Protein AF-L1JWU3-F1 (afdb_monomer_lite)

Structure (mmCIF, N/CA/C/O backbone):
data_AF-L1JWU3-F1
#
_entry.id   AF-L1JWU3-F1
#
loop_
_atom_site.group_PDB
_atom_site.id
_atom_site.type_symbol
_atom_site.label_atom_id
_atom_site.label_alt_id
_atom_site.label_comp_id
_atom_site.label_asym_id
_atom_site.label_entity_id
_atom_site.label_seq_id
_atom_site.pdbx_PDB_ins_code
_atom_site.Cartn_x
_atom_site.Cartn_y
_atom_site.Cartn_z
_atom_site.occupancy
_atom_site.B_iso_or_equiv
_atom_site.auth_seq_id
_atom_site.auth_comp_id
_atom_site.auth_asym_id
_atom_site.auth_atom_id
_atom_site.pdbx_PDB_model_num
ATOM 1 N N . MET A 1 1 ? 1.893 -17.032 -92.993 1.00 47.88 1 MET A N 1
ATOM 2 C CA . MET A 1 1 ? 3.084 -16.491 -92.299 1.00 47.88 1 MET A CA 1
ATOM 3 C C . MET A 1 1 ? 2.626 -15.377 -91.378 1.00 47.88 1 MET A C 1
ATOM 5 O O . MET A 1 1 ? 1.737 -14.647 -91.790 1.00 47.88 1 MET A O 1
ATOM 9 N N . LEU A 1 2 ? 3.266 -15.266 -90.206 1.00 40.06 2 LEU A N 1
ATOM 10 C CA . LEU A 1 2 ? 3.012 -14.318 -89.104 1.00 40.06 2 LEU A CA 1
ATOM 11 C C . LEU A 1 2 ? 1.742 -14.628 -88.293 1.00 40.06 2 LEU A C 1
ATOM 13 O O . LEU A 1 2 ? 0.729 -15.010 -88.856 1.00 40.06 2 LEU A O 1
ATOM 17 N N . SER A 1 3 ? 1.676 -14.456 -86.978 1.00 45.91 3 SER A N 1
ATOM 18 C CA . SER A 1 3 ? 2.652 -14.204 -85.911 1.00 45.91 3 SER A CA 1
ATOM 19 C C . SER A 1 3 ? 1.787 -14.061 -84.658 1.00 45.91 3 SER A C 1
ATOM 21 O O . SER A 1 3 ? 1.011 -13.116 -84.603 1.00 45.91 3 SER A O 1
ATOM 23 N N . THR A 1 4 ? 1.870 -14.963 -83.680 1.00 49.12 4 THR A N 1
ATOM 24 C CA . THR A 1 4 ? 1.302 -14.737 -82.335 1.00 49.12 4 THR A CA 1
ATOM 25 C C . THR A 1 4 ? 1.939 -15.694 -81.330 1.00 49.12 4 THR A C 1
ATOM 27 O O . THR A 1 4 ? 1.438 -16.784 -81.072 1.00 49.12 4 THR A O 1
ATOM 30 N N . ARG A 1 5 ? 3.066 -15.294 -80.735 1.00 52.59 5 ARG A N 1
ATOM 31 C CA . ARG A 1 5 ? 3.571 -15.883 -79.482 1.00 52.59 5 ARG A CA 1
ATOM 32 C C . ARG A 1 5 ? 4.554 -14.919 -78.815 1.00 52.59 5 ARG A C 1
ATOM 34 O O . ARG A 1 5 ? 5.759 -15.037 -78.976 1.00 52.59 5 ARG A O 1
ATOM 41 N N . SER A 1 6 ? 4.034 -13.946 -78.068 1.00 53.34 6 SER A N 1
ATOM 42 C CA . SER A 1 6 ? 4.855 -13.102 -77.180 1.00 53.34 6 SER A CA 1
ATOM 43 C C . SER A 1 6 ? 4.074 -12.529 -75.986 1.00 53.34 6 SER A C 1
ATOM 45 O O . SER A 1 6 ? 4.335 -11.411 -75.559 1.00 53.34 6 SER A O 1
ATOM 47 N N . GLY A 1 7 ? 3.095 -13.269 -75.448 1.00 51.16 7 GLY A N 1
ATOM 48 C CA . GLY A 1 7 ? 2.287 -12.811 -74.303 1.00 51.16 7 GLY A CA 1
ATOM 49 C C . GLY A 1 7 ? 2.651 -13.424 -72.943 1.00 51.16 7 GLY A C 1
ATOM 50 O O . GLY A 1 7 ? 2.343 -12.839 -71.915 1.00 51.16 7 GLY A O 1
ATOM 51 N N . GLY A 1 8 ? 3.305 -14.592 -72.907 1.00 52.88 8 GLY A N 1
ATOM 52 C CA . GLY A 1 8 ? 3.456 -15.361 -71.659 1.00 52.88 8 GLY A CA 1
ATOM 53 C C . GLY A 1 8 ? 4.540 -14.847 -70.706 1.00 52.88 8 GLY A C 1
ATOM 54 O O . GLY A 1 8 ? 4.351 -14.860 -69.493 1.00 52.88 8 GLY A O 1
ATOM 55 N N . ALA A 1 9 ? 5.662 -14.356 -71.239 1.00 57.16 9 ALA A N 1
ATOM 56 C CA . ALA A 1 9 ? 6.810 -13.970 -70.416 1.00 57.16 9 ALA A CA 1
ATOM 57 C C . ALA A 1 9 ? 6.562 -12.683 -69.607 1.00 57.16 9 ALA A C 1
ATOM 59 O O . ALA A 1 9 ? 6.997 -12.582 -68.464 1.00 57.16 9 ALA A O 1
ATOM 60 N N . ALA A 1 10 ? 5.810 -11.729 -70.166 1.00 59.22 10 ALA A N 1
ATOM 61 C CA . ALA A 1 10 ? 5.498 -10.473 -69.484 1.00 59.22 10 ALA A CA 1
ATOM 62 C C . ALA A 1 10 ? 4.536 -10.676 -68.300 1.00 59.22 10 ALA A C 1
ATOM 64 O O . ALA A 1 10 ? 4.698 -10.046 -67.259 1.00 59.22 10 ALA A O 1
ATOM 65 N N . VAL A 1 11 ? 3.577 -11.599 -68.427 1.00 67.19 11 VAL A N 1
ATOM 66 C CA . VAL A 1 11 ? 2.602 -11.890 -67.364 1.00 67.19 11 VAL A CA 1
ATOM 67 C C . VAL A 1 11 ? 3.259 -12.651 -66.208 1.00 67.19 11 VAL A C 1
ATOM 69 O O . VAL A 1 11 ? 3.002 -12.337 -65.049 1.00 67.19 11 VAL A O 1
ATOM 72 N N . ALA A 1 12 ? 4.168 -13.586 -66.503 1.00 69.44 12 ALA A N 1
ATOM 73 C CA . ALA A 1 12 ? 4.919 -14.303 -65.471 1.00 69.44 12 ALA A CA 1
ATOM 74 C C . ALA A 1 12 ? 5.887 -13.382 -64.702 1.00 69.44 12 ALA A C 1
ATOM 76 O O . ALA A 1 12 ? 5.975 -13.471 -63.479 1.00 69.44 12 ALA A O 1
ATOM 77 N N . ALA A 1 13 ? 6.562 -12.454 -65.391 1.00 69.00 13 ALA A N 1
ATOM 78 C CA . ALA A 1 13 ? 7.454 -11.486 -64.750 1.00 69.00 13 ALA A CA 1
ATOM 79 C C . ALA A 1 13 ? 6.693 -10.469 -63.879 1.00 69.00 13 ALA A C 1
ATOM 81 O O . ALA A 1 13 ? 7.150 -10.138 -62.787 1.00 69.00 13 ALA A O 1
ATOM 82 N N . ALA A 1 14 ? 5.513 -10.018 -64.319 1.00 67.19 14 ALA A N 1
ATOM 83 C CA . ALA A 1 14 ? 4.664 -9.121 -63.536 1.00 67.19 14 ALA A CA 1
ATOM 84 C C . ALA A 1 14 ? 4.085 -9.809 -62.287 1.00 67.19 14 ALA A C 1
ATOM 86 O O . ALA A 1 14 ? 4.062 -9.206 -61.218 1.00 67.19 14 ALA A O 1
ATOM 87 N N . ALA A 1 15 ? 3.682 -11.082 -62.391 1.00 69.25 15 ALA A N 1
ATOM 88 C CA . ALA A 1 15 ? 3.215 -11.860 -61.245 1.00 69.25 15 ALA A CA 1
ATOM 89 C C . ALA A 1 15 ? 4.339 -12.123 -60.228 1.00 69.25 15 ALA A C 1
ATOM 91 O O . ALA A 1 15 ? 4.119 -11.980 -59.029 1.00 69.25 15 ALA A O 1
ATOM 92 N N . ALA A 1 16 ? 5.555 -12.429 -60.694 1.00 69.75 16 ALA A N 1
ATOM 93 C CA . ALA A 1 16 ? 6.713 -12.618 -59.822 1.00 69.75 16 ALA A CA 1
ATOM 94 C C . ALA A 1 16 ? 7.136 -11.314 -59.124 1.00 69.75 16 ALA A C 1
ATOM 96 O O . ALA A 1 16 ? 7.414 -11.339 -57.931 1.00 69.75 16 ALA A O 1
ATOM 97 N N . MET A 1 17 ? 7.123 -10.167 -59.819 1.00 68.75 17 MET A N 1
ATOM 98 C CA . MET A 1 17 ? 7.391 -8.865 -59.190 1.00 68.75 17 MET A CA 1
ATOM 99 C C . MET A 1 17 ? 6.289 -8.439 -58.216 1.00 68.75 17 MET A C 1
ATOM 101 O O . MET A 1 17 ? 6.608 -7.863 -57.185 1.00 68.75 17 MET A O 1
ATOM 105 N N . ALA A 1 18 ? 5.018 -8.737 -58.495 1.00 59.66 18 ALA A N 1
ATOM 106 C CA . ALA A 1 18 ? 3.927 -8.470 -57.558 1.00 59.66 18 ALA A CA 1
ATOM 107 C C . ALA A 1 18 ? 4.032 -9.342 -56.296 1.00 59.66 18 ALA A C 1
ATOM 109 O O . ALA A 1 18 ? 3.796 -8.844 -55.199 1.00 59.66 18 ALA A O 1
ATOM 110 N N . LEU A 1 19 ? 4.455 -10.606 -56.430 1.00 53.94 19 LEU A N 1
ATOM 111 C CA . LEU A 1 19 ? 4.723 -11.485 -55.289 1.00 53.94 19 LEU A CA 1
ATOM 112 C C . LEU A 1 19 ? 5.947 -11.008 -54.488 1.00 53.94 19 LEU A C 1
ATOM 114 O O . LEU A 1 19 ? 5.905 -10.987 -53.264 1.00 53.94 19 LEU A O 1
ATOM 118 N N . LEU A 1 20 ? 7.011 -10.566 -55.171 1.00 52.09 20 LEU A N 1
ATOM 119 C CA . LEU A 1 20 ? 8.213 -10.026 -54.527 1.00 52.09 20 LEU A CA 1
ATOM 120 C C . LEU A 1 20 ? 7.932 -8.685 -53.831 1.00 52.09 20 LEU A C 1
ATOM 122 O O . LEU A 1 20 ? 8.432 -8.450 -52.739 1.00 52.09 20 LEU A O 1
ATOM 126 N N . MET A 1 21 ? 7.099 -7.820 -54.421 1.00 50.84 21 MET A N 1
ATOM 127 C CA . MET A 1 21 ? 6.664 -6.574 -53.785 1.00 50.84 21 MET A CA 1
ATOM 128 C C . MET A 1 21 ? 5.671 -6.819 -52.647 1.00 50.84 21 MET A C 1
ATOM 130 O O . MET A 1 21 ? 5.727 -6.088 -51.671 1.00 50.84 21 MET A O 1
ATOM 134 N N . MET A 1 22 ? 4.808 -7.840 -52.703 1.00 47.69 22 MET A N 1
ATOM 135 C CA . MET A 1 22 ? 3.982 -8.216 -51.546 1.00 47.69 22 MET A CA 1
ATOM 136 C C . MET A 1 22 ? 4.837 -8.749 -50.390 1.00 47.69 22 MET A C 1
ATOM 138 O O . MET A 1 22 ? 4.615 -8.341 -49.256 1.00 47.69 22 MET A O 1
ATOM 142 N N . LEU A 1 23 ? 5.871 -9.547 -50.675 1.00 44.75 23 LEU A N 1
ATOM 143 C CA . LEU A 1 23 ? 6.818 -10.013 -49.656 1.00 44.75 23 LEU A CA 1
ATOM 144 C C . LEU A 1 23 ? 7.683 -8.873 -49.086 1.00 44.75 23 LEU A C 1
ATOM 146 O O . LEU A 1 23 ? 7.969 -8.871 -47.896 1.00 44.75 23 LEU A O 1
ATOM 150 N N . MET A 1 24 ? 8.038 -7.862 -49.891 1.00 42.97 24 MET A N 1
ATOM 151 C CA . MET A 1 24 ? 8.793 -6.692 -49.408 1.00 42.97 24 MET A CA 1
ATOM 152 C C . MET A 1 24 ? 7.926 -5.588 -48.779 1.00 42.97 24 MET A C 1
ATOM 154 O O . MET A 1 24 ? 8.443 -4.749 -48.046 1.00 42.97 24 MET A O 1
ATOM 158 N N . VAL A 1 25 ? 6.611 -5.580 -49.019 1.00 38.94 25 VAL A N 1
ATOM 159 C CA . VAL A 1 25 ? 5.658 -4.683 -48.338 1.00 38.94 25 VAL A CA 1
ATOM 160 C C . VAL A 1 25 ? 5.188 -5.279 -47.002 1.00 38.94 25 VAL A C 1
ATOM 162 O O . VAL A 1 25 ? 4.840 -4.523 -46.099 1.00 38.94 25 VAL A O 1
ATOM 165 N N . GLU A 1 26 ? 5.276 -6.598 -46.803 1.00 37.75 26 GLU A N 1
ATOM 166 C CA . GLU A 1 26 ? 5.046 -7.225 -45.489 1.00 37.75 26 GLU A CA 1
ATOM 167 C C . GLU A 1 26 ? 6.233 -7.091 -44.510 1.00 37.75 26 GLU A C 1
ATOM 169 O O . GLU A 1 26 ? 6.031 -7.191 -43.300 1.00 37.75 26 GLU A O 1
ATOM 174 N N . GLU A 1 27 ? 7.439 -6.744 -44.978 1.00 38.16 27 GLU A N 1
ATOM 175 C CA . GLU A 1 27 ? 8.585 -6.407 -44.109 1.00 38.16 27 GLU A CA 1
ATOM 176 C C . GLU A 1 27 ? 8.577 -4.952 -43.592 1.00 38.16 27 GLU A C 1
ATOM 178 O O . GLU A 1 27 ? 9.362 -4.595 -42.708 1.00 38.16 27 GLU A O 1
ATOM 183 N N . ALA A 1 28 ? 7.694 -4.083 -44.101 1.00 39.44 28 ALA A N 1
ATOM 184 C CA . ALA A 1 28 ? 7.783 -2.645 -43.836 1.00 39.44 28 ALA A CA 1
ATOM 185 C C . ALA A 1 28 ? 6.910 -2.116 -42.678 1.00 39.44 28 ALA A C 1
ATOM 187 O O . ALA A 1 28 ? 7.224 -1.043 -42.160 1.00 39.44 28 ALA A O 1
ATOM 188 N N . ASP A 1 29 ? 5.888 -2.844 -42.209 1.00 36.59 29 ASP A N 1
ATOM 189 C CA . ASP A 1 29 ? 4.912 -2.310 -41.232 1.00 36.59 29 ASP A CA 1
ATOM 190 C C . ASP A 1 29 ? 4.714 -3.137 -39.944 1.00 36.59 29 ASP A C 1
ATOM 192 O O . ASP A 1 29 ? 3.821 -2.857 -39.141 1.00 36.59 29 ASP A O 1
ATOM 196 N N . SER A 1 30 ? 5.610 -4.081 -39.653 1.00 36.12 30 SER A N 1
ATOM 197 C CA . SER A 1 30 ? 5.677 -4.765 -38.349 1.00 36.12 30 SER A CA 1
ATOM 198 C C . SER A 1 30 ? 6.566 -3.984 -37.379 1.00 36.12 30 SER A C 1
ATOM 200 O O . SER A 1 30 ? 7.674 -4.390 -37.044 1.00 36.12 30 SER A O 1
ATOM 202 N N . LYS A 1 31 ? 6.135 -2.783 -36.984 1.00 45.25 31 LYS A N 1
ATOM 203 C CA . LYS A 1 31 ? 6.826 -1.983 -35.962 1.00 45.25 31 LYS A CA 1
ATOM 204 C C . LYS A 1 31 ? 5.803 -1.268 -35.105 1.00 45.25 31 LYS A C 1
ATOM 206 O O . LYS A 1 31 ? 5.300 -0.242 -35.565 1.00 45.25 31 LYS A O 1
ATOM 211 N N . LYS A 1 32 ? 5.593 -1.727 -33.867 1.00 55.78 32 LYS A N 1
ATOM 212 C CA . LYS A 1 32 ? 5.368 -0.906 -32.657 1.00 55.78 32 LYS A CA 1
ATOM 213 C C . LYS A 1 32 ? 4.675 -1.737 -31.569 1.00 55.78 32 LYS A C 1
ATOM 215 O O . LYS A 1 32 ? 3.467 -1.617 -31.398 1.00 55.78 32 LYS A O 1
ATOM 220 N N . VAL A 1 33 ? 5.473 -2.415 -30.754 1.00 48.72 33 VAL A N 1
ATOM 221 C CA . VAL A 1 33 ? 5.249 -2.450 -29.305 1.00 48.72 33 VAL A CA 1
ATOM 222 C C . VAL A 1 33 ? 6.443 -1.771 -28.600 1.00 48.72 33 VAL A C 1
ATOM 224 O O . VAL A 1 33 ? 6.280 -0.801 -27.864 1.00 48.72 33 VAL A O 1
ATOM 227 N N . PHE A 1 34 ? 7.678 -2.050 -29.027 1.00 52.47 34 PHE A N 1
ATOM 228 C CA . PHE A 1 34 ? 8.922 -1.529 -28.437 1.00 52.47 34 PHE A CA 1
ATOM 229 C C . PHE A 1 34 ? 9.519 -0.289 -29.130 1.00 52.47 34 PHE A C 1
ATOM 231 O O . PHE A 1 34 ? 10.713 -0.006 -29.019 1.00 52.47 34 PHE A O 1
ATOM 238 N N . LYS A 1 35 ? 8.717 0.544 -29.817 1.00 52.59 35 LYS A N 1
ATOM 239 C CA . LYS A 1 35 ? 9.224 1.873 -30.251 1.00 52.59 35 LYS A CA 1
ATOM 240 C C . LYS A 1 35 ? 9.479 2.830 -29.084 1.00 52.59 35 LYS A C 1
ATOM 242 O O . LYS A 1 35 ? 10.132 3.858 -29.288 1.00 52.59 35 LYS A O 1
ATOM 247 N N . LYS A 1 36 ? 9.000 2.521 -27.875 1.00 53.34 36 LYS A N 1
ATOM 248 C CA . LYS A 1 36 ? 9.528 3.163 -26.673 1.00 53.34 36 LYS A CA 1
ATOM 249 C C . LYS A 1 36 ? 10.969 2.697 -26.520 1.00 53.34 36 LYS A C 1
ATOM 251 O O . LYS A 1 36 ? 11.224 1.513 -26.346 1.00 53.34 36 LYS A O 1
ATOM 256 N N . LYS A 1 37 ? 11.915 3.639 -26.595 1.00 58.28 37 LYS A N 1
ATOM 257 C CA . LYS A 1 37 ? 13.277 3.393 -26.117 1.00 58.28 37 LYS A CA 1
ATOM 258 C C . LYS A 1 37 ? 13.139 2.760 -24.737 1.00 58.28 37 LYS A C 1
ATOM 260 O O . LYS A 1 37 ? 12.544 3.392 -23.863 1.00 58.28 37 LYS A O 1
ATOM 265 N N . ILE A 1 38 ? 13.626 1.533 -24.561 1.00 65.94 38 ILE A N 1
ATOM 266 C CA . ILE A 1 38 ? 13.662 0.948 -23.226 1.00 65.94 38 ILE A CA 1
ATOM 267 C C . ILE A 1 38 ? 14.643 1.803 -22.444 1.00 65.94 38 ILE A C 1
ATOM 269 O O . ILE A 1 38 ? 15.835 1.858 -22.759 1.00 65.94 38 ILE A O 1
ATOM 273 N N . LEU A 1 39 ? 14.084 2.564 -21.510 1.00 65.12 39 LEU A N 1
ATOM 274 C CA . LEU A 1 39 ? 14.811 3.501 -20.683 1.00 65.12 39 LEU A CA 1
ATOM 275 C C . LEU A 1 39 ? 14.961 2.841 -19.321 1.00 65.12 39 LEU A C 1
ATOM 277 O O . LEU A 1 39 ? 14.017 2.792 -18.538 1.00 65.12 39 LEU A O 1
ATOM 281 N N . MET A 1 40 ? 16.144 2.300 -19.059 1.00 69.38 40 MET A N 1
ATOM 282 C CA . MET A 1 40 ? 16.488 1.765 -17.747 1.00 69.38 40 MET A CA 1
ATOM 283 C C . MET A 1 40 ? 17.540 2.690 -17.147 1.00 69.38 40 MET A C 1
ATOM 285 O O . MET A 1 40 ? 18.581 2.921 -17.760 1.00 69.38 40 MET A O 1
ATOM 289 N N . GLN A 1 41 ? 17.238 3.287 -15.990 1.00 70.06 41 GLN A N 1
ATOM 290 C CA . GLN A 1 41 ? 18.146 4.205 -15.282 1.00 70.06 41 GLN A CA 1
ATOM 291 C C . GLN A 1 41 ? 18.706 5.336 -16.177 1.00 70.06 41 GLN A C 1
ATOM 293 O O . GLN A 1 41 ? 19.891 5.659 -16.138 1.00 70.06 41 GLN A O 1
ATOM 298 N N . GLY A 1 42 ? 17.873 5.905 -17.057 1.00 73.81 42 GLY A N 1
ATOM 299 C CA . GLY A 1 42 ? 18.281 6.987 -17.966 1.00 73.81 42 GLY A CA 1
ATOM 300 C C . GLY A 1 42 ? 19.131 6.557 -19.171 1.00 73.81 42 GLY A C 1
ATOM 301 O O . GLY A 1 42 ? 19.425 7.388 -20.033 1.00 73.81 42 GLY A O 1
ATOM 302 N N . LYS A 1 43 ? 19.500 5.274 -19.287 1.00 79.25 43 LYS A N 1
ATOM 303 C CA . LYS A 1 43 ? 20.221 4.733 -20.446 1.00 79.25 43 LYS A CA 1
ATOM 304 C C . LYS A 1 43 ? 19.247 4.279 -21.530 1.00 79.25 43 LYS A C 1
ATOM 306 O O . LYS A 1 43 ? 18.220 3.669 -21.248 1.00 79.25 43 LYS A O 1
ATOM 311 N N . ASN A 1 44 ? 19.602 4.560 -22.784 1.00 83.75 44 ASN A N 1
ATOM 312 C CA . ASN A 1 44 ? 18.866 4.098 -23.959 1.00 83.75 44 ASN A CA 1
ATOM 313 C C . ASN A 1 44 ? 19.518 2.831 -24.514 1.00 83.75 44 ASN A C 1
ATOM 315 O O . ASN A 1 44 ? 20.653 2.886 -24.993 1.00 83.75 44 ASN A O 1
ATOM 319 N N . TYR A 1 45 ? 18.784 1.723 -24.501 1.00 84.31 45 TYR A N 1
ATOM 320 C CA . TYR A 1 45 ? 19.248 0.447 -25.043 1.00 84.31 45 TYR A CA 1
ATOM 321 C C . TYR A 1 45 ? 18.875 0.332 -26.525 1.00 84.31 45 TYR A C 1
ATOM 323 O O . TYR A 1 45 ? 17.747 0.631 -26.919 1.00 84.31 45 TYR A O 1
ATOM 331 N N . LYS A 1 46 ? 19.834 -0.081 -27.363 1.00 86.88 46 LYS A N 1
ATOM 332 C CA . LYS A 1 46 ? 19.562 -0.500 -28.745 1.00 86.88 46 LYS A CA 1
ATOM 333 C C . LYS A 1 46 ? 19.227 -1.982 -28.719 1.00 86.88 46 LYS A C 1
ATOM 335 O O . LYS A 1 46 ? 20.075 -2.774 -28.327 1.00 86.88 46 LYS A O 1
ATOM 340 N N . ILE A 1 47 ? 18.010 -2.328 -29.107 1.00 85.38 47 ILE A N 1
ATOM 341 C CA . ILE A 1 47 ? 17.470 -3.683 -28.994 1.00 85.38 47 ILE A CA 1
ATOM 342 C C . ILE A 1 47 ? 17.222 -4.237 -30.393 1.00 85.38 47 ILE A C 1
ATOM 344 O O . ILE A 1 47 ? 16.819 -3.490 -31.290 1.00 85.38 47 ILE A O 1
ATOM 348 N N . HIS A 1 48 ? 17.505 -5.525 -30.581 1.00 87.94 48 HIS A N 1
ATOM 349 C CA . HIS A 1 48 ? 17.307 -6.211 -31.853 1.00 87.94 48 HIS A CA 1
ATOM 350 C C . HIS A 1 48 ? 15.817 -6.183 -32.253 1.00 87.94 48 HIS A C 1
ATOM 352 O O . HIS A 1 48 ? 14.971 -6.381 -31.378 1.00 87.94 48 HIS A O 1
ATOM 358 N N . PRO A 1 49 ? 15.456 -5.957 -33.532 1.00 82.31 49 PRO A N 1
ATOM 359 C CA . PRO A 1 49 ? 14.053 -5.872 -33.962 1.00 82.31 49 PRO A CA 1
ATOM 360 C C . PRO A 1 49 ? 13.234 -7.130 -33.641 1.00 82.31 49 PRO A C 1
ATOM 362 O O . PRO A 1 49 ? 12.060 -7.017 -33.307 1.00 82.31 49 PRO A O 1
ATOM 365 N N . ASP A 1 50 ? 13.868 -8.302 -33.661 1.00 86.81 50 ASP A N 1
ATOM 366 C CA . ASP A 1 50 ? 13.199 -9.587 -33.402 1.00 86.81 50 ASP A CA 1
ATOM 367 C C . ASP A 1 50 ? 12.878 -9.829 -31.920 1.00 86.81 50 ASP A C 1
ATOM 369 O O . ASP A 1 50 ? 12.190 -10.789 -31.586 1.00 86.81 50 ASP A O 1
ATOM 373 N N . THR A 1 51 ? 13.316 -8.936 -31.025 1.00 87.19 51 THR A N 1
ATOM 374 C CA . THR A 1 51 ? 13.152 -9.094 -29.572 1.00 87.19 51 THR A CA 1
ATOM 375 C C . THR A 1 51 ? 11.694 -9.265 -29.155 1.00 87.19 51 THR A C 1
ATOM 377 O O . THR A 1 51 ? 11.420 -10.000 -28.217 1.00 87.19 51 THR A O 1
ATOM 380 N N . GLU A 1 52 ? 10.750 -8.625 -29.848 1.00 85.56 52 GLU A N 1
ATOM 381 C CA . GLU A 1 52 ? 9.313 -8.808 -29.599 1.00 85.56 52 GLU A CA 1
ATOM 382 C C . GLU A 1 52 ? 8.875 -10.260 -29.809 1.00 85.56 52 GLU A C 1
ATOM 384 O O . GLU A 1 52 ? 8.185 -10.841 -28.970 1.00 85.56 52 GLU A O 1
ATOM 389 N N . SER A 1 53 ? 9.307 -10.849 -30.924 1.00 89.62 53 SER A N 1
ATOM 390 C CA . SER A 1 53 ? 9.007 -12.237 -31.258 1.00 89.62 53 SER A CA 1
ATOM 391 C C . SER A 1 53 ? 9.748 -13.192 -30.329 1.00 89.62 53 SER A C 1
ATOM 393 O O . SER A 1 53 ? 9.152 -14.149 -29.842 1.00 89.62 53 SER A O 1
ATOM 395 N N . ASP A 1 54 ? 11.024 -12.926 -30.053 1.00 93.12 54 ASP A N 1
ATOM 396 C CA . ASP A 1 54 ? 11.845 -13.754 -29.171 1.00 93.12 54 ASP A CA 1
ATOM 397 C C . ASP A 1 54 ? 11.308 -13.743 -27.734 1.00 93.12 54 ASP A C 1
ATOM 399 O O . ASP A 1 54 ? 11.220 -14.797 -27.103 1.00 93.12 54 ASP A O 1
ATOM 403 N N . MET A 1 55 ? 10.885 -12.577 -27.234 1.00 94.31 55 MET A N 1
ATOM 404 C CA . MET A 1 55 ? 10.282 -12.442 -25.909 1.00 94.31 55 MET A CA 1
ATOM 405 C C . MET A 1 55 ? 8.927 -13.142 -25.844 1.00 94.31 55 MET A C 1
ATOM 407 O O . MET A 1 55 ? 8.689 -13.899 -24.910 1.00 94.31 55 MET A O 1
ATOM 411 N N . CYS A 1 56 ? 8.068 -12.967 -26.853 1.00 94.75 56 CYS A N 1
ATOM 412 C CA . CYS A 1 56 ? 6.798 -13.687 -26.915 1.00 94.75 56 CYS A CA 1
ATOM 413 C C . CYS A 1 56 ? 7.010 -15.210 -26.892 1.00 94.75 56 CYS A C 1
ATOM 415 O O . CYS A 1 56 ? 6.384 -15.916 -26.103 1.00 94.75 56 CYS A O 1
ATOM 417 N N . ASN A 1 57 ? 7.955 -15.719 -27.689 1.00 95.50 57 ASN A N 1
ATOM 418 C CA . ASN A 1 57 ? 8.313 -17.137 -27.697 1.00 95.50 57 ASN A CA 1
ATOM 419 C C . ASN A 1 57 ? 8.826 -17.610 -26.325 1.00 95.50 57 ASN A C 1
ATOM 421 O O . ASN A 1 57 ? 8.461 -18.697 -25.875 1.00 95.50 57 ASN A O 1
ATOM 425 N N . ALA A 1 58 ? 9.661 -16.806 -25.660 1.00 95.88 58 ALA A N 1
ATOM 426 C CA . ALA A 1 58 ? 10.185 -17.113 -24.332 1.00 95.88 58 ALA A CA 1
ATOM 427 C C . ALA A 1 58 ? 9.068 -17.163 -23.280 1.00 95.88 58 ALA A C 1
ATOM 429 O O . ALA A 1 58 ? 8.957 -18.153 -22.561 1.00 95.88 58 ALA A O 1
ATOM 430 N N . VAL A 1 59 ? 8.201 -16.148 -23.239 1.00 95.06 59 VAL A N 1
ATOM 431 C CA . VAL A 1 59 ? 7.071 -16.080 -22.303 1.00 95.06 59 VAL A CA 1
ATOM 432 C C . VAL A 1 59 ? 6.117 -17.252 -22.516 1.00 95.06 59 VAL A C 1
ATOM 434 O O . VAL A 1 59 ? 5.781 -17.929 -21.550 1.00 95.06 59 VAL A O 1
ATOM 437 N N . ILE A 1 60 ? 5.746 -17.571 -23.762 1.00 96.06 60 ILE A N 1
ATOM 438 C CA . ILE A 1 60 ? 4.893 -18.732 -24.056 1.00 96.06 60 ILE A CA 1
ATOM 439 C C . ILE A 1 60 ? 5.570 -20.041 -23.623 1.00 96.06 60 ILE A C 1
ATOM 441 O O . ILE A 1 60 ? 4.944 -20.886 -22.988 1.00 96.06 60 ILE A O 1
ATOM 445 N N . SER A 1 61 ? 6.857 -20.220 -23.921 1.00 96.00 61 SER A N 1
ATOM 446 C CA . SER A 1 61 ? 7.597 -21.425 -23.530 1.00 96.00 61 SER A CA 1
ATOM 447 C C . SER A 1 61 ? 7.621 -21.630 -22.012 1.00 96.00 61 SER A C 1
ATOM 449 O O . SER A 1 61 ? 7.349 -22.731 -21.521 1.00 96.00 61 SER A O 1
ATOM 451 N N . GLU A 1 62 ? 7.927 -20.575 -21.258 1.00 94.94 62 GLU A N 1
ATOM 452 C CA . GLU A 1 62 ? 8.029 -20.647 -19.800 1.00 94.94 62 GLU A CA 1
ATOM 453 C C . GLU A 1 62 ? 6.660 -20.750 -19.135 1.00 94.94 62 GLU A C 1
ATOM 455 O O . GLU A 1 62 ? 6.466 -21.591 -18.260 1.00 94.94 62 GLU A O 1
ATOM 460 N N . MET A 1 63 ? 5.670 -20.006 -19.623 1.00 94.12 63 MET A N 1
ATOM 461 C CA . MET A 1 63 ? 4.300 -20.102 -19.134 1.00 94.12 63 MET A CA 1
ATOM 462 C C . MET A 1 63 ? 3.709 -21.488 -19.366 1.00 94.12 63 MET A C 1
ATOM 464 O O . MET A 1 63 ? 3.137 -22.060 -18.447 1.00 94.12 63 MET A O 1
ATOM 468 N N . HIS A 1 64 ? 3.916 -22.096 -20.535 1.00 95.81 64 HIS A N 1
ATOM 469 C CA . HIS A 1 64 ? 3.461 -23.466 -20.765 1.00 95.81 64 HIS A CA 1
ATOM 470 C C . HIS A 1 64 ? 4.141 -24.444 -19.797 1.00 95.81 64 HIS A C 1
ATOM 472 O O . HIS A 1 64 ? 3.492 -25.339 -19.257 1.00 95.81 64 HIS A O 1
ATOM 478 N N . THR A 1 65 ? 5.450 -24.289 -19.574 1.00 93.31 65 THR A N 1
ATOM 479 C CA . THR A 1 65 ? 6.209 -25.154 -18.660 1.00 93.31 65 THR A CA 1
ATOM 480 C C . THR A 1 65 ? 5.656 -25.076 -17.238 1.00 93.31 65 THR A C 1
ATOM 482 O O . THR A 1 65 ? 5.363 -26.113 -16.645 1.00 93.31 65 THR A O 1
ATOM 485 N N . GLU A 1 66 ? 5.470 -23.866 -16.711 1.00 90.50 66 GLU A N 1
ATOM 486 C CA . GLU A 1 66 ? 4.971 -23.647 -15.351 1.00 90.50 66 GLU A CA 1
ATOM 487 C C . GLU A 1 66 ? 3.522 -24.122 -15.188 1.00 90.50 66 GLU A C 1
ATOM 489 O O . GLU A 1 66 ? 3.214 -24.844 -14.239 1.00 90.50 66 GLU A O 1
ATOM 494 N N . LEU A 1 67 ? 2.647 -23.829 -16.155 1.00 92.69 67 LEU A N 1
ATOM 495 C CA . LEU A 1 67 ? 1.247 -24.256 -16.115 1.00 92.69 67 LEU A CA 1
ATOM 496 C C . LEU A 1 67 ? 1.093 -25.780 -16.103 1.00 92.69 67 LEU A C 1
ATOM 498 O O . LEU A 1 67 ? 0.303 -26.305 -15.317 1.00 92.69 67 LEU A O 1
ATOM 502 N N . VAL A 1 68 ? 1.857 -26.497 -16.936 1.00 93.00 68 VAL A N 1
ATOM 503 C CA . VAL A 1 68 ? 1.833 -27.970 -16.969 1.00 93.00 68 VAL A CA 1
ATOM 504 C C . VAL A 1 68 ? 2.430 -28.555 -15.693 1.00 93.00 68 VAL A C 1
ATOM 506 O O . VAL A 1 68 ? 1.864 -29.478 -15.108 1.00 93.00 68 VAL A O 1
ATOM 509 N N . LYS A 1 69 ? 3.562 -28.011 -15.235 1.00 91.38 69 LYS A N 1
ATOM 510 C CA . LYS A 1 69 ? 4.260 -28.476 -14.032 1.00 91.38 69 LYS A CA 1
ATOM 511 C C . LYS A 1 69 ? 3.400 -28.329 -12.775 1.00 91.38 69 LYS A C 1
ATOM 513 O O . LYS A 1 69 ? 3.398 -29.229 -11.937 1.00 91.38 69 LYS A O 1
ATOM 518 N N . HIS A 1 70 ? 2.660 -27.227 -12.663 1.00 90.12 70 HIS A N 1
ATOM 519 C CA . HIS A 1 70 ? 1.858 -26.893 -11.486 1.00 90.12 70 HIS A CA 1
ATOM 520 C C . HIS A 1 70 ? 0.361 -27.193 -11.635 1.00 90.12 70 HIS A C 1
ATOM 522 O O . HIS A 1 70 ? -0.385 -26.977 -10.687 1.00 90.12 70 HIS A O 1
ATOM 528 N N . LYS A 1 71 ? -0.086 -27.725 -12.783 1.00 91.31 71 LYS A N 1
ATOM 529 C CA . LYS A 1 71 ? -1.500 -28.040 -13.078 1.00 91.31 71 LYS A CA 1
ATOM 530 C C . LYS A 1 71 ? -2.459 -26.862 -12.854 1.00 91.31 71 LYS A C 1
ATOM 532 O O . LYS A 1 71 ? -3.618 -27.047 -12.501 1.00 91.31 71 LYS A O 1
ATOM 537 N N . MET A 1 72 ? -1.994 -25.642 -13.109 1.00 88.38 72 MET A N 1
ATOM 538 C CA . MET A 1 72 ? -2.733 -24.409 -12.790 1.00 88.38 72 MET A CA 1
ATOM 539 C C . MET A 1 72 ? -4.063 -24.268 -13.545 1.00 88.38 72 MET A C 1
ATOM 541 O O . MET A 1 72 ? -4.938 -23.520 -13.125 1.00 88.38 72 MET A O 1
ATOM 545 N N . LYS A 1 73 ? -4.256 -25.011 -14.641 1.00 88.62 73 LYS A N 1
ATOM 546 C CA . LYS A 1 73 ? -5.527 -25.029 -15.373 1.00 88.62 73 LYS A CA 1
ATOM 547 C C . LYS A 1 73 ? -6.697 -25.551 -14.532 1.00 88.62 73 LYS A C 1
ATOM 549 O O . LYS A 1 73 ? -7.825 -25.097 -14.734 1.00 88.62 73 LYS A O 1
ATOM 554 N N . ASP A 1 74 ? -6.433 -26.460 -13.594 1.00 89.12 74 ASP A N 1
ATOM 555 C CA . ASP A 1 74 ? -7.459 -27.055 -12.730 1.00 89.12 74 ASP A CA 1
ATOM 556 C C . ASP A 1 74 ? -8.096 -26.013 -11.790 1.00 89.12 74 ASP A C 1
ATOM 558 O O . ASP A 1 74 ? -9.220 -26.198 -11.325 1.00 89.12 74 ASP A O 1
ATOM 562 N N . GLU A 1 75 ? -7.404 -24.895 -11.553 1.00 83.12 75 GLU A N 1
ATOM 563 C CA . GLU A 1 75 ? -7.808 -23.835 -10.625 1.00 83.12 75 GLU A CA 1
ATOM 564 C C . GLU A 1 75 ? -8.494 -22.642 -11.319 1.00 83.12 75 GLU A C 1
ATOM 566 O O . GLU A 1 75 ? -8.969 -21.725 -10.654 1.00 83.12 75 GLU A O 1
ATOM 571 N N . GLY A 1 76 ? -8.612 -22.676 -12.651 1.00 87.56 76 GLY A N 1
ATOM 572 C CA . GLY A 1 76 ? -9.259 -21.632 -13.449 1.00 87.56 76 GLY A CA 1
ATOM 573 C C . GLY A 1 76 ? -8.289 -20.641 -14.099 1.00 87.56 76 GLY A C 1
ATOM 574 O O . GLY A 1 76 ? -7.083 -20.663 -13.874 1.00 87.56 76 GLY A O 1
ATOM 575 N N . GLU A 1 77 ? -8.831 -19.782 -14.965 1.00 86.50 77 GLU A N 1
ATOM 576 C CA . GLU A 1 77 ? -8.047 -18.809 -15.741 1.00 86.50 77 GLU A CA 1
ATOM 577 C C . GLU A 1 77 ? -7.430 -17.709 -14.862 1.00 86.50 77 GLU A C 1
ATOM 579 O O . GLU A 1 77 ? -6.320 -17.266 -15.144 1.00 86.50 77 GLU A O 1
ATOM 584 N N . ASP A 1 78 ? -8.091 -17.318 -13.769 1.00 85.44 78 ASP A N 1
ATOM 585 C CA . ASP A 1 78 ? -7.631 -16.230 -12.893 1.00 85.44 78 ASP A CA 1
ATOM 586 C C . ASP A 1 78 ? -6.250 -16.531 -12.276 1.00 85.44 78 ASP A C 1
ATOM 588 O O . ASP A 1 78 ? -5.368 -15.674 -12.270 1.00 85.44 78 ASP A O 1
ATOM 592 N N . ASN A 1 7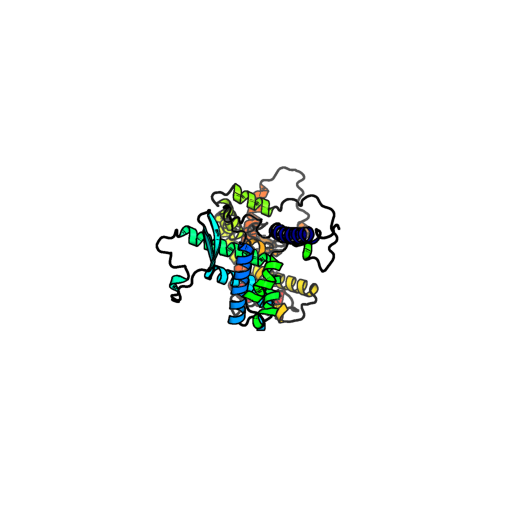9 ? -5.995 -17.782 -11.874 1.00 81.94 79 ASN A N 1
ATOM 593 C CA . ASN A 1 79 ? -4.682 -18.187 -11.355 1.00 81.94 79 ASN A CA 1
ATOM 594 C C . ASN A 1 79 ? -3.597 -18.172 -12.442 1.00 81.94 79 ASN A C 1
ATOM 596 O O . ASN A 1 79 ? -2.432 -17.871 -12.166 1.00 81.94 79 ASN A O 1
ATOM 600 N N . ILE A 1 80 ? -3.969 -18.463 -13.692 1.00 87.25 80 ILE A N 1
ATOM 601 C CA . ILE A 1 80 ? -3.071 -18.347 -14.846 1.00 87.25 80 ILE A CA 1
ATOM 602 C C . ILE A 1 80 ? -2.745 -16.879 -15.110 1.00 87.25 80 ILE A C 1
ATOM 604 O O . ILE A 1 80 ? -1.582 -16.554 -15.347 1.00 87.25 80 ILE A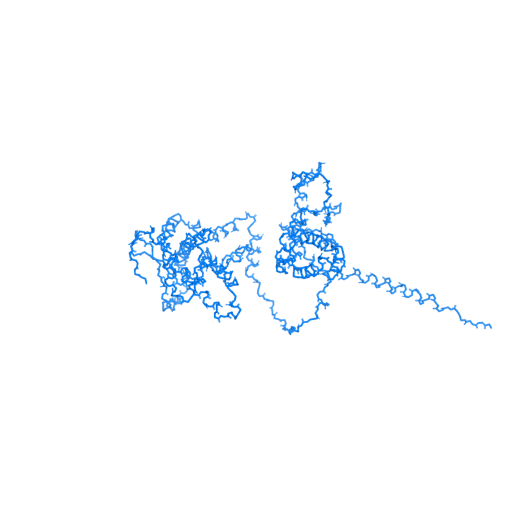 O 1
ATOM 608 N N . TYR A 1 81 ? -3.748 -16.002 -15.043 1.00 85.06 81 TYR A N 1
ATOM 609 C CA . TYR A 1 81 ? -3.587 -14.562 -15.209 1.00 85.06 81 TYR A CA 1
ATOM 610 C C . TYR A 1 81 ? -2.627 -13.988 -14.164 1.00 85.06 81 TYR A C 1
ATOM 612 O O . TYR A 1 81 ? -1.648 -13.347 -14.539 1.00 85.06 81 TYR A O 1
ATOM 620 N N . ASP A 1 82 ? -2.827 -14.281 -12.878 1.00 78.56 82 ASP A N 1
ATOM 621 C CA . ASP A 1 82 ? -1.960 -13.774 -11.804 1.00 78.56 82 ASP A CA 1
ATOM 622 C C . ASP A 1 82 ? -0.521 -14.314 -11.903 1.00 78.56 82 ASP A C 1
ATOM 624 O O . ASP A 1 82 ? 0.451 -13.603 -11.624 1.00 78.56 82 ASP A O 1
ATOM 628 N N . THR A 1 83 ? -0.364 -15.553 -12.376 1.00 76.44 83 THR A N 1
ATOM 629 C CA . THR A 1 83 ? 0.948 -16.178 -12.601 1.00 76.44 83 THR A CA 1
ATOM 630 C C . THR A 1 83 ? 1.671 -15.580 -13.815 1.00 76.44 83 THR A C 1
ATOM 632 O O . THR A 1 83 ? 2.894 -15.402 -13.770 1.00 76.44 83 THR A O 1
ATOM 635 N N . ALA A 1 84 ? 0.936 -15.228 -14.879 1.00 71.44 84 ALA A N 1
ATOM 636 C CA . ALA A 1 84 ? 1.472 -14.730 -16.150 1.00 71.44 84 ALA A CA 1
ATOM 637 C C . ALA A 1 84 ? 2.352 -13.477 -15.999 1.00 71.44 84 ALA A C 1
ATOM 639 O O . ALA A 1 84 ? 3.293 -13.294 -16.771 1.00 71.44 84 ALA A O 1
ATOM 640 N N . GLY A 1 85 ? 2.081 -12.634 -14.997 1.00 68.62 85 GLY A N 1
ATOM 641 C CA . GLY A 1 85 ? 2.844 -11.413 -14.740 1.00 68.62 85 GLY A CA 1
ATOM 642 C C . GLY A 1 85 ? 4.230 -11.680 -14.142 1.00 68.62 85 GLY A C 1
ATOM 643 O O . GLY A 1 85 ? 5.250 -11.601 -14.822 1.00 68.62 85 GLY A O 1
ATOM 644 N N . MET A 1 86 ? 4.293 -11.966 -12.837 1.00 74.00 86 MET A N 1
ATOM 645 C CA . MET A 1 86 ? 5.577 -11.981 -12.117 1.00 74.00 86 MET A CA 1
ATOM 646 C C . MET A 1 86 ? 6.321 -13.315 -12.185 1.00 74.00 86 MET A C 1
ATOM 648 O O . MET A 1 86 ? 7.549 -13.326 -12.300 1.00 74.00 86 MET A O 1
ATOM 652 N N . ALA A 1 87 ? 5.607 -14.438 -12.081 1.00 80.75 87 ALA A N 1
ATOM 653 C CA . ALA A 1 87 ? 6.241 -15.750 -11.972 1.00 80.75 87 ALA A CA 1
ATOM 654 C C . ALA A 1 87 ? 6.878 -16.171 -13.301 1.00 80.75 87 ALA A C 1
ATOM 656 O O . ALA A 1 87 ? 8.011 -16.654 -13.325 1.00 80.75 87 ALA A O 1
ATOM 657 N N . ILE A 1 88 ? 6.203 -15.899 -14.420 1.00 91.88 88 ILE A N 1
ATOM 658 C CA . ILE A 1 88 ? 6.735 -16.236 -15.744 1.00 91.88 88 ILE A CA 1
ATOM 659 C C . ILE A 1 88 ? 7.982 -15.424 -16.072 1.00 91.88 88 ILE A C 1
ATOM 661 O O . ILE A 1 88 ? 8.964 -15.985 -16.559 1.00 91.88 88 ILE A O 1
ATOM 665 N N . CYS A 1 89 ? 8.011 -14.135 -15.728 1.00 92.25 89 CYS A N 1
ATOM 666 C CA . CYS A 1 89 ? 9.206 -13.330 -15.955 1.00 92.25 89 CYS A CA 1
ATOM 667 C C . CYS A 1 89 ? 10.413 -13.778 -15.133 1.00 92.25 89 CYS A C 1
ATOM 669 O O . CYS A 1 89 ? 11.546 -13.593 -15.579 1.00 92.25 89 CYS A O 1
ATOM 671 N N . LEU A 1 90 ? 10.205 -14.426 -13.984 1.00 88.94 90 LEU A N 1
ATOM 672 C CA . LEU A 1 90 ? 11.297 -15.082 -13.271 1.00 88.94 90 LEU A CA 1
ATOM 673 C C . LEU A 1 90 ? 11.850 -16.271 -14.072 1.00 88.94 90 LEU A C 1
ATOM 675 O O . LEU A 1 90 ? 13.064 -16.353 -14.253 1.00 88.94 90 LEU A O 1
ATOM 679 N N . GLY A 1 91 ? 10.983 -17.132 -14.616 1.00 90.31 91 GLY A N 1
ATOM 680 C CA . GLY A 1 91 ? 11.388 -18.243 -15.490 1.00 90.31 91 GLY A CA 1
ATOM 681 C C . GLY A 1 91 ? 12.131 -17.767 -16.744 1.00 90.31 91 GLY A C 1
ATOM 682 O O . GLY A 1 91 ? 13.186 -18.303 -17.099 1.00 90.31 91 GLY A O 1
ATOM 683 N N . VAL A 1 92 ? 11.658 -16.676 -17.359 1.00 94.06 92 VAL A N 1
ATOM 684 C CA . VAL A 1 92 ? 12.339 -16.040 -18.494 1.00 94.06 92 VAL A CA 1
ATOM 685 C C . VAL A 1 92 ? 13.729 -15.542 -18.086 1.00 94.06 92 VAL A C 1
ATOM 687 O O . VAL A 1 92 ? 14.701 -15.859 -18.758 1.00 94.06 92 VAL A O 1
ATOM 690 N N . VAL A 1 93 ? 13.880 -14.831 -16.965 1.00 91.69 93 VAL A N 1
ATOM 691 C CA . VAL A 1 93 ? 15.196 -14.341 -16.497 1.00 91.69 93 VAL A CA 1
ATOM 692 C C . VAL A 1 93 ? 16.143 -15.483 -16.115 1.00 91.69 93 VAL A C 1
ATOM 694 O O . VAL A 1 93 ? 17.362 -15.359 -16.260 1.00 91.69 93 VAL A O 1
ATOM 697 N N . GLN A 1 94 ? 15.614 -16.610 -15.640 1.00 89.12 94 GLN A N 1
ATOM 698 C CA . GLN A 1 94 ? 16.421 -17.788 -15.331 1.00 89.12 94 GLN A CA 1
ATOM 699 C C . GLN A 1 94 ? 17.016 -18.405 -16.598 1.00 89.12 94 GLN A C 1
ATOM 701 O O . GLN A 1 94 ? 18.204 -18.725 -16.605 1.00 89.12 94 GLN A O 1
ATOM 706 N N . ARG A 1 95 ? 16.244 -18.505 -17.687 1.00 91.44 95 ARG A N 1
ATOM 707 C CA . ARG A 1 95 ? 16.641 -19.242 -18.903 1.00 91.44 95 ARG A CA 1
ATOM 708 C C . ARG A 1 95 ? 17.066 -18.383 -20.080 1.00 91.44 95 ARG A C 1
ATOM 710 O O . ARG A 1 95 ? 17.635 -18.910 -21.031 1.00 91.44 95 ARG A O 1
ATOM 717 N N . TYR A 1 96 ? 16.813 -17.088 -20.027 1.00 94.56 96 TYR A N 1
ATOM 718 C CA . TYR A 1 96 ? 17.122 -16.143 -21.086 1.00 94.56 96 TYR A CA 1
ATOM 719 C C . TYR A 1 96 ? 17.914 -14.971 -20.513 1.00 94.56 96 TYR A C 1
ATOM 721 O O . TYR A 1 96 ? 17.820 -14.636 -19.332 1.00 94.56 96 TYR A O 1
ATOM 729 N N . THR A 1 97 ? 18.741 -14.364 -21.350 1.00 94.31 97 THR A N 1
ATOM 730 C CA . THR A 1 97 ? 19.447 -13.125 -21.034 1.00 94.31 97 THR A CA 1
ATOM 731 C C . THR A 1 97 ? 19.574 -12.292 -22.295 1.00 94.31 97 THR A C 1
ATOM 733 O O . THR A 1 97 ? 19.665 -12.837 -23.394 1.00 94.31 97 THR A O 1
ATOM 736 N N . PHE A 1 98 ? 19.612 -10.972 -22.157 1.00 93.94 98 PHE A N 1
ATOM 737 C CA . PHE A 1 98 ? 20.110 -10.138 -23.236 1.00 93.94 98 PHE A CA 1
ATOM 738 C C . PHE A 1 98 ? 21.630 -10.225 -23.268 1.00 93.94 98 PHE A C 1
ATOM 740 O O . PHE A 1 98 ? 22.280 -10.057 -22.237 1.00 93.94 98 PHE A O 1
ATOM 747 N N . ASP A 1 99 ? 22.173 -10.468 -24.453 1.00 92.44 99 ASP A N 1
ATOM 748 C CA . ASP A 1 99 ? 23.599 -10.368 -24.725 1.00 92.44 99 ASP A CA 1
ATOM 749 C C . ASP A 1 99 ? 23.849 -9.281 -25.769 1.00 92.44 99 ASP A C 1
ATOM 751 O O . ASP A 1 99 ? 22.986 -8.982 -26.604 1.00 92.44 99 ASP A O 1
ATOM 755 N N . LYS A 1 100 ? 25.006 -8.637 -25.672 1.00 91.75 100 LYS A N 1
ATOM 756 C CA . LYS A 1 100 ? 25.363 -7.507 -26.519 1.00 91.75 100 LYS A CA 1
ATOM 757 C C . LYS A 1 100 ? 26.238 -8.003 -27.660 1.00 91.75 100 LYS A C 1
ATOM 759 O O . LYS A 1 100 ? 27.352 -8.455 -27.428 1.00 91.75 100 LYS A O 1
ATOM 764 N N . ASP A 1 101 ? 25.743 -7.878 -28.886 1.00 88.56 101 ASP A N 1
ATOM 765 C CA . ASP A 1 101 ? 26.513 -8.260 -30.067 1.00 88.56 101 ASP A CA 1
ATOM 766 C C . ASP A 1 101 ? 27.702 -7.311 -30.328 1.00 88.56 101 ASP A C 1
ATOM 768 O O . ASP A 1 101 ? 27.831 -6.241 -29.717 1.00 88.56 101 ASP A O 1
ATOM 772 N N . ASP A 1 102 ? 28.554 -7.671 -31.292 1.00 89.19 102 ASP A N 1
ATOM 773 C CA . ASP A 1 102 ? 29.718 -6.868 -31.703 1.00 89.19 102 ASP A CA 1
ATOM 774 C C . ASP A 1 102 ? 29.339 -5.455 -32.191 1.00 89.19 102 ASP A C 1
ATOM 776 O O . ASP A 1 102 ? 30.160 -4.535 -32.184 1.00 89.19 102 ASP A O 1
ATOM 780 N N . THR A 1 103 ? 28.085 -5.250 -32.605 1.00 88.69 103 THR A N 1
ATOM 781 C CA . THR A 1 103 ? 27.557 -3.950 -33.052 1.00 88.69 103 THR A CA 1
ATOM 782 C C . THR A 1 103 ? 26.999 -3.105 -31.902 1.00 88.69 103 THR A C 1
ATOM 784 O O . THR A 1 103 ? 26.654 -1.928 -32.071 1.00 88.69 103 THR A O 1
ATOM 787 N N . GLY A 1 104 ? 26.949 -3.684 -30.704 1.00 87.69 104 GLY A N 1
ATOM 788 C CA . GLY A 1 104 ? 26.423 -3.086 -29.495 1.00 87.69 104 GLY A CA 1
ATOM 789 C C . GLY A 1 104 ? 24.899 -3.113 -29.380 1.00 87.69 104 GLY A C 1
ATOM 790 O O . GLY A 1 104 ? 24.354 -2.330 -28.594 1.00 87.69 104 GLY A O 1
ATOM 791 N N . VAL A 1 105 ? 24.228 -3.962 -30.157 1.00 89.62 105 VAL A N 1
ATOM 792 C CA . VAL A 1 105 ? 22.789 -4.223 -30.094 1.00 89.62 105 VAL A CA 1
ATOM 793 C C . VAL A 1 105 ? 22.538 -5.382 -29.135 1.00 89.62 105 VAL A C 1
ATOM 795 O O . VAL A 1 105 ? 23.214 -6.406 -29.169 1.00 89.62 105 VAL A O 1
ATOM 798 N N . TRP A 1 106 ? 21.562 -5.206 -28.251 1.00 92.19 106 TRP A N 1
ATOM 799 C CA . TRP A 1 106 ? 21.149 -6.231 -27.305 1.00 92.19 106 TRP A CA 1
ATOM 800 C C . TRP A 1 106 ? 20.173 -7.196 -27.970 1.00 92.19 106 TRP A C 1
ATOM 802 O O . TRP A 1 106 ? 19.150 -6.769 -28.518 1.00 92.19 106 TRP A O 1
ATOM 812 N N . LYS A 1 107 ? 20.476 -8.489 -27.889 1.00 93.50 107 LYS A N 1
ATOM 813 C CA . LYS A 1 107 ? 19.652 -9.576 -28.415 1.00 93.50 107 LYS A CA 1
ATOM 814 C C . LYS A 1 107 ? 19.286 -10.542 -27.297 1.00 93.50 107 LYS A C 1
ATOM 816 O O . LYS A 1 107 ? 20.142 -10.901 -26.492 1.00 93.50 107 LYS A O 1
ATOM 821 N N . LEU A 1 108 ? 18.021 -10.952 -27.246 1.00 94.62 108 LEU A N 1
ATOM 822 C CA . LEU A 1 108 ? 17.575 -11.969 -26.302 1.00 94.62 108 LEU A CA 1
ATOM 823 C C . LEU A 1 108 ? 18.139 -13.328 -26.732 1.00 94.62 108 LEU A C 1
ATOM 825 O O . LEU A 1 108 ? 17.948 -13.766 -27.864 1.00 94.62 108 LEU A O 1
ATOM 829 N N . MET A 1 109 ? 18.848 -13.986 -25.827 1.00 92.69 109 MET A N 1
ATOM 830 C CA . MET A 1 109 ? 19.509 -15.264 -26.052 1.00 92.69 109 MET A CA 1
ATOM 831 C C . MET A 1 109 ? 19.056 -16.240 -24.970 1.00 92.69 109 MET A C 1
ATOM 833 O O . MET A 1 109 ? 18.940 -15.878 -23.798 1.00 92.69 109 MET A O 1
ATOM 837 N N . LYS A 1 110 ? 18.807 -17.496 -25.347 1.00 93.00 110 LYS A N 1
ATOM 838 C CA . LYS A 1 110 ? 18.599 -18.566 -24.370 1.00 93.00 110 LYS A CA 1
ATOM 839 C C . LYS A 1 110 ? 19.953 -18.917 -23.753 1.00 93.00 110 LYS A C 1
ATOM 841 O O . LYS A 1 110 ? 20.917 -19.131 -24.484 1.00 93.00 110 LYS A O 1
ATOM 846 N N . LYS A 1 111 ? 20.035 -18.966 -22.426 1.00 89.12 111 LYS A N 1
ATOM 847 C CA . LYS A 1 111 ? 21.236 -19.421 -21.723 1.00 89.12 111 LYS A CA 1
ATOM 848 C C . LYS A 1 111 ? 21.451 -20.894 -22.056 1.00 89.12 111 LYS A C 1
ATOM 850 O O . LYS A 1 111 ? 20.511 -21.690 -21.989 1.00 89.12 111 LYS A O 1
ATOM 855 N N . ASN A 1 112 ? 22.675 -21.255 -22.427 1.00 78.19 112 ASN A N 1
ATOM 856 C CA . ASN A 1 112 ? 23.033 -22.657 -22.580 1.00 78.19 112 ASN A CA 1
ATOM 857 C C . ASN A 1 112 ? 23.009 -23.280 -21.188 1.00 78.19 112 ASN A C 1
ATOM 859 O O . ASN A 1 112 ? 23.828 -22.927 -20.345 1.00 78.19 112 ASN A O 1
ATOM 863 N N . LYS A 1 113 ? 22.038 -24.160 -20.941 1.00 65.88 113 LYS A N 1
ATOM 864 C CA . LYS A 1 113 ? 22.044 -24.995 -19.747 1.00 65.88 113 LYS A CA 1
ATOM 865 C C . LYS A 1 113 ? 23.182 -25.996 -19.952 1.00 65.88 113 LYS A C 1
ATOM 867 O O . LYS A 1 113 ? 23.090 -26.837 -20.843 1.00 65.88 113 LYS A O 1
ATOM 872 N N . THR A 1 114 ? 24.284 -25.848 -19.230 1.00 55.06 114 THR A N 1
ATOM 873 C CA . THR A 1 114 ? 25.152 -26.995 -18.966 1.00 55.06 114 THR A CA 1
ATOM 874 C C . THR A 1 114 ? 24.329 -27.949 -18.105 1.00 55.06 114 THR A C 1
ATOM 876 O O . THR A 1 114 ? 23.674 -27.512 -17.164 1.00 55.06 114 THR A O 1
ATOM 879 N N . ASP A 1 115 ? 24.257 -29.221 -18.494 1.00 47.09 115 ASP A N 1
ATOM 880 C CA . ASP A 1 115 ? 23.382 -30.239 -17.885 1.00 47.09 115 ASP A CA 1
ATOM 881 C C . ASP A 1 115 ? 23.773 -30.624 -16.438 1.00 47.09 115 ASP A C 1
ATOM 883 O O . ASP A 1 115 ? 23.216 -31.571 -15.886 1.00 47.09 115 ASP A O 1
ATOM 887 N N . ASP A 1 116 ? 24.690 -29.890 -15.807 1.00 46.44 116 ASP A N 1
ATOM 888 C CA . ASP A 1 116 ? 25.094 -30.098 -14.421 1.00 46.44 116 ASP A CA 1
ATOM 889 C C . ASP A 1 116 ? 24.263 -29.165 -13.519 1.00 46.44 116 ASP A C 1
ATOM 891 O O . ASP A 1 116 ? 24.489 -27.959 -13.444 1.00 46.44 116 ASP A O 1
ATOM 895 N N . ASP A 1 117 ? 23.228 -29.742 -12.897 1.00 47.19 117 ASP A N 1
ATOM 896 C CA . ASP A 1 117 ? 22.269 -29.115 -11.973 1.00 47.19 117 ASP A CA 1
ATOM 897 C C . ASP A 1 117 ? 22.911 -28.729 -10.614 1.00 47.19 117 ASP A C 1
ATOM 899 O O . ASP A 1 117 ? 22.380 -29.054 -9.549 1.00 47.19 117 ASP A O 1
ATOM 903 N N . ASP A 1 118 ? 24.044 -28.028 -10.621 1.00 49.94 118 ASP A N 1
ATOM 904 C CA . ASP A 1 118 ? 24.584 -27.428 -9.402 1.00 49.94 118 ASP A CA 1
ATOM 905 C C . ASP A 1 118 ? 23.850 -26.100 -9.142 1.00 49.94 118 ASP A C 1
ATOM 907 O O . ASP A 1 118 ? 23.912 -25.150 -9.923 1.00 49.94 118 ASP A O 1
ATOM 911 N N . GLU A 1 119 ? 23.107 -26.022 -8.032 1.00 54.31 119 GLU A N 1
ATOM 912 C CA . GLU A 1 119 ? 22.323 -24.836 -7.637 1.00 54.31 119 GLU A CA 1
ATOM 913 C C . GLU A 1 119 ? 23.177 -23.558 -7.482 1.00 54.31 119 GLU A C 1
ATOM 915 O O . GLU A 1 119 ? 22.644 -22.445 -7.530 1.00 54.31 119 GLU A O 1
ATOM 920 N N . ASP A 1 120 ? 24.501 -23.704 -7.388 1.00 51.53 120 ASP A N 1
ATOM 921 C CA . ASP A 1 120 ? 25.475 -22.608 -7.365 1.00 51.53 120 ASP A CA 1
ATOM 922 C C . ASP A 1 120 ? 25.590 -21.868 -8.718 1.00 51.53 120 ASP A C 1
ATOM 924 O O . ASP A 1 120 ? 26.029 -20.716 -8.759 1.00 51.53 120 ASP A O 1
ATOM 928 N N . ASP A 1 121 ? 25.109 -22.465 -9.816 1.00 52.72 121 ASP A N 1
ATOM 929 C CA . ASP A 1 121 ? 25.083 -21.866 -11.158 1.00 52.72 121 ASP A CA 1
ATOM 930 C C . ASP A 1 121 ? 23.797 -21.071 -11.461 1.00 52.72 121 ASP A C 1
ATOM 932 O O . ASP A 1 121 ? 23.673 -20.450 -12.523 1.00 52.72 121 ASP A O 1
ATOM 936 N N . MET A 1 122 ? 22.830 -20.998 -10.531 1.00 53.28 122 MET A N 1
ATOM 937 C CA . MET A 1 122 ? 21.605 -20.201 -10.736 1.00 53.28 122 MET A CA 1
ATOM 938 C C . MET A 1 122 ? 21.868 -18.692 -10.852 1.00 53.28 122 MET A C 1
ATOM 940 O O . MET A 1 122 ? 21.055 -17.968 -11.434 1.00 53.28 122 MET A O 1
ATOM 944 N N . PHE A 1 123 ? 23.013 -18.215 -10.359 1.00 53.50 123 PHE A N 1
ATOM 945 C CA . PHE A 1 123 ? 23.490 -16.849 -10.592 1.00 53.50 123 PHE A CA 1
ATOM 946 C C . PHE A 1 123 ? 24.455 -16.725 -11.774 1.00 53.50 123 PHE A C 1
ATOM 948 O O . PHE A 1 123 ? 25.108 -15.694 -11.911 1.00 53.50 123 PHE A O 1
ATOM 955 N N . GLY A 1 124 ? 24.475 -17.736 -12.650 1.00 49.06 124 GLY A N 1
ATOM 956 C CA . GLY A 1 124 ? 25.327 -17.827 -13.822 1.00 49.06 124 GLY A CA 1
ATOM 957 C C . GLY A 1 124 ? 26.784 -17.811 -13.407 1.00 49.06 124 GLY A C 1
ATOM 958 O O . GLY A 1 124 ? 27.335 -16.723 -13.226 1.00 49.06 124 GLY A O 1
ATOM 959 N N . GLY A 1 125 ? 27.409 -18.988 -13.286 1.00 50.72 125 GLY A N 1
ATOM 960 C CA . GLY A 1 125 ? 28.859 -19.113 -13.239 1.00 50.72 125 GLY A CA 1
ATOM 961 C C . GLY A 1 125 ? 29.450 -18.124 -14.227 1.00 50.72 125 GLY A C 1
ATOM 962 O O . GLY A 1 125 ? 29.194 -18.198 -15.434 1.00 50.72 125 GLY A O 1
ATOM 963 N N . MET A 1 126 ? 30.087 -17.078 -13.687 1.00 53.41 126 MET A N 1
ATOM 964 C CA . MET A 1 126 ? 30.545 -15.973 -14.511 1.00 53.41 126 MET A CA 1
ATOM 965 C C . MET A 1 126 ? 31.461 -16.591 -15.557 1.00 53.41 126 MET A C 1
ATOM 967 O O . MET A 1 126 ? 32.422 -17.252 -15.157 1.00 53.41 126 MET A O 1
ATOM 971 N N . PRO A 1 127 ? 31.180 -16.430 -16.864 1.00 55.38 127 PRO A N 1
ATOM 972 C CA . PRO A 1 127 ? 32.062 -16.975 -17.879 1.00 55.38 127 PRO A CA 1
ATOM 973 C C . PRO A 1 127 ? 33.465 -16.469 -17.559 1.00 55.38 127 PRO A C 1
ATOM 975 O O . PRO A 1 127 ? 33.642 -15.261 -17.374 1.00 55.38 127 PRO A O 1
ATOM 978 N N . GLU A 1 128 ? 34.429 -17.380 -17.405 1.00 51.56 128 GLU A N 1
ATOM 979 C CA . GLU A 1 128 ? 35.821 -17.044 -17.105 1.00 51.56 128 GLU A CA 1
ATOM 980 C C . GLU A 1 128 ? 36.342 -16.118 -18.220 1.00 51.56 128 GLU A C 1
ATOM 982 O O . GLU A 1 128 ? 36.763 -16.565 -19.284 1.00 51.56 128 GLU A O 1
ATOM 987 N N . GLY A 1 129 ? 36.228 -14.800 -18.017 1.00 58.47 129 GLY A N 1
ATOM 988 C CA . GLY A 1 129 ? 36.579 -13.768 -19.001 1.00 58.47 129 GLY A CA 1
ATOM 989 C C . GLY A 1 129 ? 35.447 -12.849 -19.488 1.00 58.47 129 GLY A C 1
ATOM 990 O O . GLY A 1 129 ? 35.730 -11.929 -20.254 1.00 58.47 129 GLY A O 1
ATOM 991 N N . GLY A 1 130 ? 34.195 -13.027 -19.055 1.00 60.66 130 GLY A N 1
ATOM 992 C CA . GLY A 1 130 ? 33.093 -12.113 -19.382 1.00 60.66 130 GLY A CA 1
ATOM 993 C C . GLY A 1 130 ? 33.000 -10.912 -18.437 1.00 60.66 130 GLY A C 1
ATOM 994 O O . GLY A 1 130 ? 33.267 -11.009 -17.240 1.00 60.66 130 GLY A O 1
ATOM 995 N N . ASN A 1 131 ? 32.596 -9.753 -18.962 1.00 76.62 131 ASN A N 1
ATOM 996 C CA . ASN A 1 131 ? 32.355 -8.564 -18.150 1.00 76.62 131 ASN A CA 1
ATOM 997 C C . ASN A 1 131 ? 31.101 -8.776 -17.283 1.00 76.62 131 ASN A C 1
ATOM 999 O O . ASN A 1 131 ? 29.977 -8.670 -17.774 1.00 76.62 131 ASN A O 1
ATOM 1003 N N . SER A 1 132 ? 31.292 -9.050 -15.991 1.00 77.94 132 SER A N 1
ATOM 1004 C CA . SER A 1 132 ? 30.223 -9.281 -15.006 1.00 77.94 132 SER A CA 1
ATOM 1005 C C . SER A 1 132 ? 29.124 -8.214 -15.024 1.00 77.94 132 SER A C 1
ATOM 1007 O O . SER A 1 132 ? 27.948 -8.512 -14.820 1.00 77.94 132 SER A O 1
ATOM 1009 N N . GLN A 1 133 ? 29.486 -6.970 -15.346 1.00 82.50 133 GLN A N 1
ATOM 1010 C CA . GLN A 1 133 ? 28.546 -5.864 -15.461 1.00 82.50 133 GLN A CA 1
ATOM 1011 C C . GLN A 1 133 ? 27.573 -6.030 -16.636 1.00 82.50 133 GLN A C 1
ATOM 1013 O O . GLN A 1 133 ? 26.401 -5.686 -16.502 1.00 82.50 133 GLN A O 1
ATOM 1018 N N . GLN A 1 134 ? 28.034 -6.563 -17.771 1.00 83.94 134 GLN A N 1
ATOM 1019 C CA . GLN A 1 134 ? 27.185 -6.795 -18.944 1.00 83.94 134 GLN A CA 1
ATOM 1020 C C . GLN A 1 134 ? 26.180 -7.914 -18.690 1.00 83.94 134 GLN A C 1
ATOM 1022 O O . GLN A 1 134 ? 25.028 -7.786 -19.091 1.00 83.94 134 GLN A O 1
ATOM 1027 N N . VAL A 1 135 ? 26.587 -8.962 -17.969 1.00 83.25 135 VAL A N 1
ATOM 1028 C CA . VAL A 1 135 ? 25.696 -10.069 -17.595 1.00 83.25 135 VAL A CA 1
ATOM 1029 C C . VAL A 1 135 ? 24.560 -9.562 -16.704 1.00 83.25 135 VAL A C 1
ATOM 1031 O O . VAL A 1 135 ? 23.389 -9.798 -16.995 1.00 83.25 135 VAL A O 1
ATOM 1034 N N . VAL A 1 136 ? 24.882 -8.790 -15.660 1.00 84.25 136 VAL A N 1
ATOM 1035 C CA . VAL A 1 136 ? 23.867 -8.200 -14.770 1.00 84.25 136 VAL A CA 1
ATOM 1036 C C . VAL A 1 136 ? 22.962 -7.224 -15.526 1.00 84.25 136 VAL A C 1
ATOM 1038 O O . VAL A 1 136 ? 21.743 -7.255 -15.357 1.00 84.25 136 VAL A O 1
ATOM 1041 N N . GLU A 1 137 ? 23.531 -6.377 -16.386 1.00 87.75 137 GLU A N 1
ATOM 1042 C CA . GLU A 1 137 ? 22.759 -5.444 -17.212 1.00 87.75 137 GLU A CA 1
ATOM 1043 C C . GLU A 1 137 ? 21.808 -6.186 -18.168 1.00 87.75 137 GLU A C 1
ATOM 1045 O O . GLU A 1 137 ? 20.646 -5.797 -18.292 1.00 87.75 137 GLU A O 1
ATOM 1050 N N . GLY A 1 138 ? 22.255 -7.296 -18.761 1.00 90.25 138 GLY A N 1
ATOM 1051 C CA . GLY A 1 138 ? 21.445 -8.170 -19.606 1.00 90.25 138 GLY A CA 1
ATOM 1052 C C . GLY A 1 138 ? 20.288 -8.837 -18.859 1.00 90.25 138 GLY A C 1
ATOM 1053 O O . GLY A 1 138 ? 19.167 -8.881 -19.372 1.00 90.25 138 GLY A O 1
ATOM 1054 N N . LEU A 1 139 ? 20.510 -9.291 -17.621 1.00 89.12 139 LEU A N 1
ATOM 1055 C CA . LEU A 1 139 ? 19.460 -9.866 -16.769 1.00 89.12 139 LEU A CA 1
ATOM 1056 C C . LEU A 1 139 ? 18.409 -8.826 -16.368 1.00 89.12 139 LEU A C 1
ATOM 1058 O O . LEU A 1 139 ? 17.209 -9.089 -16.460 1.00 89.12 139 LEU A O 1
ATOM 1062 N N . LEU A 1 140 ? 18.843 -7.629 -15.962 1.00 86.56 140 LEU A N 1
ATOM 1063 C CA . LEU A 1 140 ? 17.935 -6.532 -15.619 1.00 86.56 140 LEU A CA 1
ATOM 1064 C C . LEU A 1 140 ? 17.109 -6.089 -16.829 1.00 86.56 140 LEU A C 1
ATOM 1066 O O . LEU A 1 140 ? 15.900 -5.882 -16.707 1.00 86.56 140 LEU A O 1
ATOM 1070 N N . LEU A 1 141 ? 17.740 -6.012 -18.005 1.00 90.56 141 LEU A N 1
ATOM 1071 C CA . LEU A 1 141 ? 17.045 -5.721 -19.253 1.00 90.56 141 LEU A CA 1
ATOM 1072 C C . LEU A 1 141 ? 16.029 -6.821 -19.591 1.00 90.56 141 LEU A C 1
ATOM 1074 O O . LEU A 1 141 ? 14.899 -6.504 -19.950 1.00 90.56 141 LEU A O 1
ATOM 1078 N N . THR A 1 142 ? 16.386 -8.095 -19.395 1.00 93.50 142 THR A N 1
ATOM 1079 C CA . THR A 1 142 ? 15.487 -9.248 -19.614 1.00 93.50 142 THR A CA 1
ATOM 1080 C C . THR A 1 142 ? 14.254 -9.150 -18.736 1.00 93.50 142 THR A C 1
ATOM 1082 O O . THR A 1 142 ? 13.132 -9.229 -19.234 1.00 93.50 142 THR A O 1
ATOM 1085 N N . LYS A 1 143 ? 14.462 -8.890 -17.440 1.00 91.56 143 LYS A N 1
ATOM 1086 C CA . LYS A 1 143 ? 13.381 -8.689 -16.478 1.00 91.56 143 LYS A CA 1
ATOM 1087 C C . LYS A 1 143 ? 12.467 -7.548 -16.913 1.00 91.56 143 LYS A C 1
ATOM 1089 O O . LYS A 1 143 ? 11.255 -7.725 -16.941 1.00 91.56 143 LYS A O 1
ATOM 1094 N N . LYS A 1 144 ? 13.034 -6.390 -17.268 1.00 89.88 144 LYS A N 1
ATOM 1095 C CA . LYS A 1 144 ? 12.251 -5.211 -17.660 1.00 89.88 144 LYS A CA 1
ATOM 1096 C C . LYS A 1 144 ? 11.424 -5.461 -18.920 1.00 89.88 144 LYS A C 1
ATOM 1098 O O . LYS A 1 144 ? 10.242 -5.149 -18.927 1.00 89.88 144 LYS A O 1
ATOM 1103 N N . VAL A 1 145 ? 12.038 -6.031 -19.957 1.00 91.19 145 VAL A N 1
ATOM 1104 C CA . VAL A 1 145 ? 11.373 -6.319 -21.238 1.00 91.19 145 VAL A CA 1
ATOM 1105 C C . VAL A 1 145 ? 10.252 -7.336 -21.048 1.00 91.19 145 VAL A C 1
ATOM 1107 O O . VAL A 1 145 ? 9.185 -7.159 -21.622 1.00 91.19 145 VAL A O 1
ATOM 1110 N N . CYS A 1 146 ? 10.474 -8.373 -20.236 1.00 94.00 146 CYS A N 1
ATOM 1111 C CA . CYS A 1 146 ? 9.437 -9.355 -19.940 1.00 94.00 146 CYS A CA 1
ATOM 1112 C C . CYS A 1 146 ? 8.261 -8.725 -19.189 1.00 94.00 146 CYS A C 1
ATOM 1114 O O . CYS A 1 146 ? 7.123 -8.921 -19.593 1.00 94.00 146 CYS A O 1
ATOM 1116 N N . MET A 1 147 ? 8.530 -7.931 -18.144 1.00 89.75 147 MET A N 1
ATOM 1117 C CA . MET A 1 147 ? 7.474 -7.257 -17.379 1.00 89.75 147 MET A CA 1
ATOM 1118 C C . MET A 1 147 ? 6.635 -6.340 -18.271 1.00 89.75 147 MET A C 1
ATOM 1120 O O . MET A 1 147 ? 5.417 -6.431 -18.236 1.00 89.75 147 MET A O 1
ATOM 1124 N N . ASP A 1 148 ? 7.277 -5.530 -19.120 1.00 88.25 148 ASP A N 1
ATOM 1125 C CA . ASP A 1 148 ? 6.570 -4.651 -20.061 1.00 88.25 148 ASP A CA 1
ATOM 1126 C C . ASP A 1 148 ? 5.715 -5.449 -21.051 1.00 88.25 148 ASP A C 1
ATOM 1128 O O . ASP A 1 148 ? 4.584 -5.076 -21.345 1.00 88.25 148 ASP A O 1
ATOM 1132 N N . TRP A 1 149 ? 6.252 -6.561 -21.559 1.00 90.69 149 TRP A N 1
ATOM 1133 C CA . TRP A 1 149 ? 5.528 -7.433 -22.478 1.00 90.69 149 TRP A CA 1
ATOM 1134 C C . TRP A 1 149 ? 4.313 -8.074 -21.799 1.00 90.69 149 TRP A C 1
ATOM 1136 O O . TRP A 1 149 ? 3.220 -8.070 -22.364 1.00 90.69 149 TRP A O 1
ATOM 1146 N N . CYS A 1 150 ? 4.492 -8.599 -20.583 1.00 90.00 150 CYS A N 1
ATOM 1147 C CA . CYS A 1 150 ? 3.410 -9.200 -19.817 1.00 90.00 150 CYS A CA 1
ATOM 1148 C C . CYS A 1 150 ? 2.359 -8.152 -19.463 1.00 90.00 150 CYS A C 1
ATOM 1150 O O . CYS A 1 150 ? 1.201 -8.403 -19.730 1.00 90.00 150 CYS A O 1
ATOM 1152 N N . GLU A 1 151 ? 2.718 -6.967 -18.967 1.00 86.69 151 GLU A N 1
ATOM 1153 C CA . GLU A 1 151 ? 1.747 -5.906 -18.649 1.00 86.69 151 GLU A CA 1
ATOM 1154 C C . GLU A 1 151 ? 0.841 -5.538 -19.837 1.00 86.69 151 GLU A C 1
ATOM 1156 O O . GLU A 1 151 ? -0.335 -5.230 -19.643 1.00 86.69 151 GLU A O 1
ATOM 1161 N N . GLU A 1 152 ? 1.364 -5.586 -21.065 1.00 86.56 152 GLU A N 1
ATOM 1162 C CA . GLU A 1 152 ? 0.592 -5.259 -22.264 1.00 86.56 152 GLU A CA 1
ATOM 1163 C C . GLU A 1 152 ? -0.265 -6.417 -22.797 1.00 86.56 152 GLU A C 1
ATOM 1165 O O . GLU A 1 152 ? -1.293 -6.154 -23.419 1.00 86.56 152 GLU A O 1
ATOM 1170 N N . LEU A 1 153 ? 0.149 -7.672 -22.591 1.00 87.75 153 LEU A N 1
ATOM 1171 C CA . LEU A 1 153 ? -0.463 -8.857 -23.217 1.00 87.75 153 LEU A CA 1
ATOM 1172 C C . LEU A 1 153 ? -0.920 -9.929 -22.214 1.00 87.75 153 LEU A C 1
ATOM 1174 O O . LEU A 1 153 ? -1.254 -11.045 -22.619 1.00 87.75 153 LEU A O 1
ATOM 1178 N N . GLN A 1 154 ? -0.927 -9.619 -20.911 1.00 85.88 154 GLN A N 1
ATOM 1179 C CA . GLN A 1 154 ? -1.202 -10.567 -19.820 1.00 85.88 154 GLN A CA 1
ATOM 1180 C C . GLN A 1 154 ? -2.539 -11.277 -20.010 1.00 85.88 154 GLN A C 1
ATOM 1182 O O . GLN A 1 154 ? -2.647 -12.482 -19.793 1.00 85.88 154 GLN A O 1
ATOM 1187 N N . GLN A 1 155 ? -3.556 -10.518 -20.418 1.00 85.81 155 GLN A N 1
ATOM 1188 C CA . GLN A 1 155 ? -4.913 -11.020 -20.564 1.00 85.81 155 GLN A CA 1
ATOM 1189 C C . GLN A 1 155 ? -5.041 -11.942 -21.780 1.00 85.81 155 GLN A C 1
ATOM 1191 O O . GLN A 1 155 ? -5.619 -13.022 -21.692 1.00 85.81 155 GLN A O 1
ATOM 1196 N N . GLU A 1 156 ? -4.494 -11.550 -22.931 1.00 89.88 156 GLU A N 1
ATOM 1197 C CA . GLU A 1 156 ? -4.574 -12.377 -24.132 1.00 89.88 156 GLU A CA 1
ATOM 1198 C C . GLU A 1 156 ? -3.716 -13.638 -24.005 1.00 89.88 156 GLU A C 1
ATOM 1200 O O . GLU A 1 156 ? -4.119 -14.713 -24.461 1.00 89.88 156 GLU A O 1
ATOM 1205 N N . VAL A 1 157 ? -2.544 -13.528 -23.370 1.00 91.00 157 VAL A N 1
ATOM 1206 C CA . VAL A 1 157 ? -1.671 -14.681 -23.152 1.00 91.00 157 VAL A CA 1
ATOM 1207 C C . VAL A 1 157 ? -2.298 -15.661 -22.160 1.00 91.00 157 VAL A C 1
ATOM 1209 O O . VAL A 1 157 ? -2.267 -16.864 -22.420 1.00 91.00 157 VAL A O 1
ATOM 1212 N N . SER A 1 158 ? -2.943 -15.188 -21.083 1.00 91.12 158 SER A N 1
ATOM 1213 C CA . SER A 1 158 ? -3.635 -16.071 -20.133 1.00 91.12 158 SER A CA 1
ATOM 1214 C C . SER A 1 158 ? -4.775 -16.832 -20.799 1.00 91.12 158 SER A C 1
ATOM 1216 O O . SER A 1 158 ? -4.860 -18.051 -20.642 1.00 91.12 158 SER A O 1
ATOM 1218 N N . GLU A 1 159 ? -5.586 -16.155 -21.618 1.00 92.06 159 GLU A N 1
ATOM 1219 C CA . GLU A 1 159 ? -6.717 -16.771 -22.316 1.00 92.06 159 GLU A CA 1
ATOM 1220 C C . GLU A 1 159 ? -6.248 -17.862 -23.294 1.00 92.06 159 GLU A C 1
ATOM 1222 O O . GLU A 1 159 ? -6.798 -18.972 -23.340 1.00 92.06 159 GLU A O 1
ATOM 1227 N N . VAL A 1 160 ? -5.220 -17.563 -24.095 1.00 93.88 160 VAL A N 1
ATOM 1228 C CA . VAL A 1 160 ? -4.676 -18.512 -25.075 1.00 93.88 160 VAL A CA 1
ATOM 1229 C C . VAL A 1 160 ? -4.067 -19.722 -24.375 1.00 93.88 160 VAL A C 1
ATOM 1231 O O . VAL A 1 160 ? -4.312 -20.859 -24.794 1.00 93.88 160 VAL A O 1
ATOM 1234 N N . MET A 1 161 ? -3.325 -19.496 -23.293 1.00 93.69 161 MET A N 1
ATOM 1235 C CA . MET A 1 161 ? -2.692 -20.568 -22.536 1.00 93.69 161 MET A CA 1
ATOM 1236 C C . MET A 1 161 ? -3.708 -21.447 -21.824 1.00 93.69 161 MET A C 1
ATOM 1238 O O . MET A 1 161 ? -3.650 -22.666 -21.970 1.00 93.69 161 MET A O 1
ATOM 1242 N N . TYR A 1 162 ? -4.703 -20.859 -21.159 1.00 93.69 162 TYR A N 1
ATOM 1243 C CA . TYR A 1 162 ? -5.784 -21.607 -20.517 1.00 93.69 162 TYR A CA 1
ATOM 1244 C C . TYR A 1 162 ? -6.474 -22.569 -21.499 1.00 93.69 162 TYR A C 1
ATOM 1246 O O . TYR A 1 162 ? -6.710 -23.746 -21.197 1.00 93.69 162 TYR A O 1
ATOM 1254 N N . LYS A 1 163 ? -6.742 -22.097 -22.723 1.00 94.19 163 LYS A N 1
ATOM 1255 C CA . LYS A 1 163 ? -7.401 -22.902 -23.758 1.00 94.19 163 LYS A CA 1
ATOM 1256 C C . LYS A 1 163 ? -6.508 -23.997 -24.326 1.00 94.19 163 LYS A C 1
ATOM 1258 O O . LYS A 1 163 ? -7.015 -25.082 -24.609 1.00 94.19 163 LYS A O 1
ATOM 1263 N N . ARG A 1 164 ? -5.217 -23.721 -24.536 1.00 95.62 164 ARG A N 1
ATOM 1264 C CA . ARG A 1 164 ? -4.369 -24.552 -25.407 1.00 95.62 164 ARG A CA 1
ATOM 1265 C C . ARG A 1 164 ? -3.280 -25.354 -24.710 1.00 95.62 164 ARG A C 1
ATOM 1267 O O . ARG A 1 164 ? -2.773 -26.266 -25.357 1.00 95.62 164 ARG A O 1
ATOM 1274 N N . VAL A 1 165 ? -2.969 -25.082 -23.441 1.00 95.12 165 VAL A N 1
ATOM 1275 C CA . VAL A 1 165 ? -1.835 -25.693 -22.715 1.00 95.12 165 VAL A CA 1
ATOM 1276 C C . VAL A 1 165 ? -1.816 -27.229 -22.739 1.00 95.12 165 VAL A C 1
ATOM 1278 O O . VAL A 1 165 ? -0.748 -27.818 -22.818 1.00 95.12 165 VAL A O 1
ATOM 1281 N N . ASP A 1 166 ? -2.972 -27.899 -22.757 1.00 94.25 166 ASP A N 1
ATOM 1282 C CA . ASP A 1 166 ? -3.019 -29.375 -22.810 1.00 94.25 166 ASP A CA 1
ATOM 1283 C C . ASP A 1 166 ? -3.008 -29.943 -24.236 1.00 94.25 166 ASP A C 1
ATOM 1285 O O . ASP A 1 166 ? -2.797 -31.136 -24.443 1.00 94.25 166 ASP A O 1
ATOM 1289 N N . SER A 1 167 ? -3.333 -29.110 -25.226 1.00 95.12 167 SER A N 1
ATOM 1290 C CA . SER A 1 167 ? -3.658 -29.543 -26.592 1.00 95.12 167 SER A CA 1
ATOM 1291 C C . SER A 1 167 ? -2.623 -29.142 -27.636 1.00 95.12 167 SER A C 1
ATOM 1293 O O . SER A 1 167 ? -2.714 -29.577 -28.781 1.00 95.12 167 SER A O 1
ATOM 1295 N N . SER A 1 168 ? -1.698 -28.253 -27.288 1.00 95.94 168 SER A N 1
ATOM 1296 C CA . SER A 1 168 ? -0.727 -27.685 -28.217 1.00 95.94 168 SER A CA 1
ATOM 1297 C C . SER A 1 168 ? 0.612 -27.528 -27.522 1.00 95.94 168 SER A C 1
ATOM 1299 O O . SER A 1 168 ? 0.671 -27.181 -26.349 1.00 95.94 168 SER A O 1
ATOM 1301 N N . THR A 1 169 ? 1.689 -27.752 -28.263 1.00 96.50 169 THR A N 1
ATOM 1302 C CA . THR A 1 169 ? 3.045 -27.488 -27.772 1.00 96.50 169 THR A CA 1
ATOM 1303 C C . THR A 1 169 ? 3.282 -25.979 -27.615 1.00 96.50 169 THR A C 1
ATOM 1305 O O . THR A 1 169 ? 2.633 -25.184 -28.306 1.00 96.50 169 THR A O 1
ATOM 1308 N N . PRO A 1 170 ? 4.243 -25.541 -26.777 1.00 94.50 170 PRO A N 1
ATOM 1309 C CA . PRO A 1 170 ? 4.556 -24.119 -26.654 1.00 94.50 170 PRO A CA 1
ATOM 1310 C C . PRO A 1 170 ? 4.919 -23.479 -28.001 1.00 94.50 170 PRO A C 1
ATOM 1312 O O . PRO A 1 170 ? 4.559 -22.335 -28.258 1.00 94.50 170 PRO A O 1
ATOM 1315 N N . GLN A 1 171 ? 5.584 -24.224 -28.890 1.00 94.62 171 GLN A N 1
ATOM 1316 C CA . GLN A 1 171 ? 5.960 -23.754 -30.222 1.00 94.62 171 GLN A CA 1
ATOM 1317 C C . GLN A 1 171 ? 4.736 -23.519 -31.114 1.00 94.62 171 GLN A C 1
ATOM 1319 O O . GLN A 1 171 ? 4.674 -22.500 -31.794 1.00 94.62 171 GLN A O 1
ATOM 1324 N N . GLU A 1 172 ? 3.751 -24.418 -31.099 1.00 94.44 172 GLU A N 1
ATOM 1325 C CA . GLU A 1 172 ? 2.500 -24.241 -31.852 1.00 94.44 172 GLU A CA 1
ATOM 1326 C C . GLU A 1 172 ? 1.694 -23.048 -31.332 1.00 94.44 172 GLU A C 1
ATOM 1328 O O . GLU A 1 172 ? 1.180 -22.255 -32.119 1.00 94.44 172 GLU A O 1
ATOM 1333 N N . ILE A 1 173 ? 1.620 -22.886 -30.006 1.00 94.56 173 ILE A N 1
ATOM 1334 C CA . ILE A 1 173 ? 0.944 -21.738 -29.393 1.00 94.56 173 ILE A CA 1
ATOM 1335 C C . ILE A 1 173 ? 1.643 -20.437 -29.799 1.00 94.56 173 ILE A C 1
ATOM 1337 O O . ILE A 1 173 ? 0.977 -19.486 -30.207 1.00 94.56 173 ILE A O 1
ATOM 1341 N N . ALA A 1 174 ? 2.975 -20.399 -29.733 1.00 93.50 174 ALA A N 1
ATOM 1342 C CA . ALA A 1 174 ? 3.751 -19.210 -30.055 1.00 93.50 174 ALA A CA 1
ATOM 1343 C C . ALA A 1 174 ? 3.676 -18.843 -31.548 1.00 93.50 174 ALA A C 1
ATOM 1345 O O . ALA A 1 174 ? 3.495 -17.672 -31.878 1.00 93.50 174 ALA A O 1
ATOM 1346 N N . LEU A 1 175 ? 3.729 -19.829 -32.452 1.00 90.06 175 LEU A N 1
ATOM 1347 C CA . LEU A 1 175 ? 3.574 -19.615 -33.897 1.00 90.06 175 LEU A CA 1
ATOM 1348 C C . LEU A 1 175 ? 2.225 -18.980 -34.254 1.00 90.06 175 LEU A C 1
ATOM 1350 O O . LEU A 1 175 ? 2.164 -18.133 -35.145 1.00 90.06 175 LEU A O 1
ATOM 1354 N N . ASP A 1 176 ? 1.158 -19.351 -33.549 1.00 88.19 176 ASP A N 1
ATOM 1355 C CA . ASP A 1 176 ? -0.172 -18.795 -33.792 1.00 88.19 176 ASP A CA 1
ATOM 1356 C C . ASP A 1 176 ? -0.363 -17.427 -33.122 1.00 88.19 176 ASP A C 1
ATOM 1358 O O . ASP A 1 176 ? -0.963 -16.522 -33.711 1.00 88.19 176 ASP A O 1
ATOM 1362 N N . PHE A 1 177 ? 0.130 -17.273 -31.890 1.00 90.62 177 PHE A N 1
ATOM 1363 C CA . PHE A 1 177 ? -0.114 -16.099 -31.057 1.00 90.62 177 PHE A CA 1
ATOM 1364 C C . PHE A 1 177 ? 0.844 -14.946 -31.355 1.00 90.62 177 PHE A C 1
ATOM 1366 O O . PHE A 1 177 ? 0.392 -13.827 -31.599 1.00 90.62 177 PHE A O 1
ATOM 1373 N N . CYS A 1 178 ? 2.155 -15.192 -31.389 1.00 87.81 178 CYS A N 1
ATOM 1374 C CA . CYS A 1 178 ? 3.163 -14.132 -31.455 1.00 87.81 178 CYS A CA 1
ATOM 1375 C C . CYS A 1 178 ? 3.032 -13.241 -32.703 1.00 87.81 178 CYS A C 1
ATOM 1377 O O . CYS A 1 178 ? 3.007 -12.017 -32.556 1.00 87.81 178 CYS A O 1
ATOM 1379 N N . PRO A 1 179 ? 2.818 -13.773 -33.924 1.00 82.56 179 PRO A N 1
ATOM 1380 C CA . PRO A 1 179 ? 2.607 -12.931 -35.103 1.00 82.56 179 PRO A CA 1
ATOM 1381 C C . PRO A 1 179 ? 1.325 -12.087 -35.041 1.00 82.56 179 PRO A C 1
ATOM 1383 O O . PRO A 1 179 ? 1.223 -11.072 -35.729 1.00 82.56 179 PRO A O 1
ATOM 1386 N N . GLN A 1 180 ? 0.317 -12.507 -34.268 1.00 71.44 180 GLN A N 1
ATOM 1387 C CA . GLN A 1 180 ? -0.925 -11.753 -34.070 1.00 71.44 180 GLN A CA 1
ATOM 1388 C C . GLN A 1 180 ? -0.768 -10.699 -32.975 1.00 71.44 180 GLN A C 1
ATOM 1390 O O . GLN A 1 180 ? -1.220 -9.565 -33.157 1.00 71.44 180 GLN A O 1
ATOM 1395 N N . ALA A 1 181 ? -0.078 -11.054 -31.890 1.00 64.50 181 ALA A N 1
ATOM 1396 C CA . ALA A 1 181 ? 0.250 -10.194 -30.759 1.00 64.50 181 ALA A CA 1
ATOM 1397 C C . ALA A 1 181 ? 1.107 -8.980 -31.166 1.00 64.50 181 ALA A C 1
ATOM 1399 O O . ALA A 1 181 ? 0.955 -7.903 -30.596 1.00 64.50 181 ALA A O 1
ATOM 1400 N N . ILE A 1 182 ? 1.915 -9.117 -32.220 1.00 67.88 182 ILE A N 1
ATOM 1401 C CA . ILE A 1 182 ? 2.828 -8.071 -32.712 1.00 67.88 182 ILE A CA 1
ATOM 1402 C C . ILE A 1 182 ? 2.165 -7.119 -33.742 1.00 67.88 182 ILE A C 1
ATOM 1404 O O . ILE A 1 182 ? 2.680 -6.038 -34.033 1.00 67.88 182 ILE A O 1
ATOM 1408 N N . LYS A 1 183 ? 0.993 -7.463 -34.305 1.00 68.56 183 LYS A N 1
ATOM 1409 C CA . LYS A 1 183 ? 0.320 -6.628 -35.327 1.00 68.56 183 LYS A CA 1
ATOM 1410 C C . LYS A 1 183 ? -0.393 -5.400 -34.725 1.00 68.56 183 LYS A C 1
ATOM 1412 O O . LYS A 1 183 ? -1.083 -5.548 -33.716 1.00 68.56 183 LYS A O 1
ATOM 1417 N N . PRO A 1 184 ? -0.331 -4.219 -35.382 1.00 54.34 184 PRO A N 1
ATOM 1418 C CA . PRO A 1 184 ? -0.929 -2.984 -34.875 1.00 54.34 184 PRO A CA 1
ATOM 1419 C C . PRO A 1 184 ? -2.461 -3.039 -34.736 1.00 54.34 184 PRO A C 1
ATOM 1421 O O . PRO A 1 184 ? -3.181 -3.640 -35.539 1.00 54.34 184 PRO A O 1
ATOM 1424 N N . GLU A 1 185 ? -2.943 -2.336 -33.710 1.00 51.22 185 GLU A N 1
ATOM 1425 C CA . GLU A 1 185 ? -4.311 -2.307 -33.168 1.00 51.22 185 GLU A CA 1
ATOM 1426 C C . GLU A 1 185 ? -5.421 -1.949 -34.183 1.00 51.22 185 GLU A C 1
ATOM 1428 O O . GLU A 1 185 ? -6.589 -2.285 -33.973 1.00 51.22 185 GLU A O 1
ATOM 1433 N N . GLU A 1 186 ? -5.089 -1.332 -35.327 1.00 54.41 186 GLU A N 1
ATOM 1434 C CA . GLU A 1 186 ? -6.064 -0.940 -36.363 1.00 54.41 186 GLU A CA 1
ATOM 1435 C C . GLU A 1 186 ? -6.867 -2.117 -36.940 1.00 54.41 186 GLU A C 1
ATOM 1437 O O . GLU A 1 186 ? -7.982 -1.916 -37.419 1.00 54.41 186 GLU A O 1
ATOM 1442 N N . LYS A 1 187 ? -6.362 -3.354 -36.844 1.00 50.62 187 LYS A N 1
ATOM 1443 C CA . LYS A 1 187 ? -7.086 -4.559 -37.290 1.00 50.62 187 LYS A CA 1
ATOM 1444 C C . LYS A 1 187 ? -7.746 -5.362 -36.161 1.00 50.62 187 LYS A C 1
ATOM 1446 O O . LYS A 1 187 ? -8.437 -6.332 -36.456 1.00 50.62 187 LYS A O 1
ATOM 1451 N N . ARG A 1 188 ? -7.593 -4.968 -34.889 1.00 57.22 188 ARG A N 1
ATOM 1452 C CA . ARG A 1 188 ? -8.156 -5.699 -33.729 1.00 57.22 188 ARG A CA 1
ATOM 1453 C C . ARG A 1 188 ? -9.582 -5.278 -33.347 1.00 57.22 188 ARG A C 1
ATOM 1455 O O . ARG A 1 188 ? -10.198 -5.888 -32.478 1.00 57.22 188 ARG A O 1
ATOM 1462 N N . LYS A 1 189 ? -10.162 -4.267 -34.006 1.00 42.81 189 LYS A N 1
ATOM 1463 C CA . LYS A 1 189 ? -11.506 -3.760 -33.677 1.00 42.81 189 LYS A CA 1
ATOM 1464 C C . LYS A 1 189 ? -12.616 -4.576 -34.331 1.00 42.81 189 LYS A C 1
ATOM 1466 O O . LYS A 1 189 ? -13.172 -4.210 -35.361 1.00 42.81 189 LYS A O 1
ATOM 1471 N N . GLY A 1 190 ? -12.971 -5.660 -33.653 1.00 50.81 190 GLY A N 1
ATOM 1472 C CA . GLY A 1 190 ? -14.156 -6.462 -33.918 1.00 50.81 190 GLY A CA 1
ATOM 1473 C C . GLY A 1 190 ? -14.981 -6.749 -32.665 1.00 50.81 190 GLY A C 1
ATOM 1474 O O . GLY A 1 190 ? -15.370 -7.897 -32.503 1.00 50.81 190 GLY A O 1
ATOM 1475 N N . LYS A 1 191 ? -15.237 -5.760 -31.784 1.00 40.28 191 LYS A N 1
ATOM 1476 C CA . LYS A 1 191 ? -16.468 -5.628 -30.961 1.00 40.28 191 LYS A CA 1
ATOM 1477 C C . LYS A 1 191 ? -16.445 -4.387 -30.044 1.00 40.28 191 LYS A C 1
ATOM 1479 O O . LYS A 1 191 ? -15.431 -4.057 -29.451 1.00 40.28 191 LYS A O 1
ATOM 1484 N N . VAL A 1 192 ? -17.632 -3.778 -29.939 1.00 39.81 192 VAL A N 1
ATOM 1485 C CA . VAL A 1 192 ? -18.086 -2.578 -29.196 1.00 39.81 192 VAL A CA 1
ATOM 1486 C C . VAL A 1 192 ? -17.643 -1.207 -29.760 1.00 39.81 192 VAL A C 1
ATOM 1488 O O . VAL A 1 192 ? -16.466 -0.856 -29.716 1.00 39.81 192 VAL A O 1
ATOM 1491 N N . PRO A 1 193 ? -18.584 -0.389 -30.285 1.00 38.00 193 PRO A N 1
ATOM 1492 C CA . PRO A 1 193 ? -18.278 0.924 -30.839 1.00 38.00 193 PRO A CA 1
ATOM 1493 C C . PRO A 1 193 ? -18.044 1.947 -29.720 1.00 38.00 193 PRO A C 1
ATOM 1495 O O . PRO A 1 193 ? -18.971 2.354 -29.023 1.00 38.00 193 PRO A O 1
ATOM 1498 N N . TYR A 1 194 ? -16.803 2.409 -29.585 1.00 36.88 194 TYR A N 1
ATOM 1499 C CA . TYR A 1 194 ? -16.498 3.659 -28.895 1.00 36.88 194 TYR A CA 1
ATOM 1500 C C . TYR A 1 194 ? -16.710 4.826 -29.866 1.00 36.88 194 TYR A C 1
ATOM 1502 O O . TYR A 1 194 ? -16.030 4.933 -30.888 1.00 36.88 194 TYR A O 1
ATOM 1510 N N . THR A 1 195 ? -17.668 5.701 -29.561 1.00 34.25 195 THR A N 1
ATOM 1511 C CA . THR A 1 195 ? -17.848 6.979 -30.261 1.00 34.25 195 THR A CA 1
ATOM 1512 C C . THR A 1 195 ? -16.632 7.882 -30.023 1.00 34.25 195 THR A C 1
ATOM 1514 O O . THR A 1 195 ? -16.328 8.176 -28.863 1.00 34.25 195 THR A O 1
ATOM 1517 N N . PRO A 1 196 ? -15.949 8.371 -31.073 1.00 36.78 196 PRO A N 1
ATOM 1518 C CA . PRO A 1 196 ? -14.800 9.247 -30.913 1.00 36.78 196 PRO A CA 1
ATOM 1519 C C . PRO A 1 196 ? -15.262 10.633 -30.451 1.00 36.78 196 PRO A C 1
ATOM 1521 O O . PRO A 1 196 ? -15.980 11.336 -31.162 1.00 36.78 196 PRO A O 1
ATOM 1524 N N . LYS A 1 197 ? -14.835 11.034 -29.248 1.00 38.06 197 LYS A N 1
ATOM 1525 C CA . LYS A 1 197 ? -14.879 12.435 -28.821 1.00 38.06 197 LYS A CA 1
ATOM 1526 C C . LYS A 1 197 ? -13.832 13.219 -29.608 1.00 38.06 197 LYS A C 1
ATOM 1528 O O . LYS A 1 197 ? -12.653 12.873 -29.611 1.00 38.06 197 LYS A O 1
ATOM 1533 N N . THR A 1 198 ? -14.303 14.279 -30.249 1.00 37.25 198 THR A N 1
ATOM 1534 C CA . THR A 1 198 ? -13.547 15.404 -30.799 1.00 37.25 198 THR A CA 1
ATOM 1535 C C . THR A 1 198 ? -12.378 15.763 -29.881 1.00 37.25 198 THR A C 1
ATOM 1537 O O . THR A 1 198 ? -12.573 15.864 -28.670 1.00 37.25 198 THR A O 1
ATOM 1540 N N . ALA A 1 199 ? -11.184 15.928 -30.460 1.00 42.84 199 ALA A N 1
ATOM 1541 C CA . ALA A 1 199 ? -9.942 16.212 -29.749 1.00 42.84 199 ALA A CA 1
ATOM 1542 C C . ALA A 1 199 ? -10.126 17.366 -28.753 1.00 42.84 199 ALA A C 1
ATOM 1544 O O . ALA A 1 199 ? -10.215 18.536 -29.129 1.00 42.84 199 ALA A O 1
ATOM 1545 N N . ALA A 1 200 ? -10.207 17.004 -27.475 1.00 46.75 200 ALA A N 1
ATOM 1546 C CA . ALA A 1 200 ? -10.055 17.945 -26.388 1.00 46.75 200 ALA A CA 1
ATOM 1547 C C . ALA A 1 200 ? -8.589 18.418 -26.365 1.00 46.75 200 ALA A C 1
ATOM 1549 O O . ALA A 1 200 ? -7.699 17.650 -26.747 1.00 46.75 200 ALA A O 1
ATOM 1550 N N . PRO A 1 201 ? -8.323 19.664 -25.937 1.00 48.34 201 PRO A N 1
ATOM 1551 C CA . PRO A 1 201 ? -6.964 20.130 -25.678 1.00 48.34 201 PRO A CA 1
ATOM 1552 C C . PRO A 1 201 ? -6.221 19.107 -24.814 1.00 48.34 201 PRO A C 1
ATOM 1554 O O . PRO A 1 201 ? -6.840 18.477 -23.952 1.00 48.34 201 PRO A O 1
ATOM 1557 N N . ALA A 1 202 ? -4.922 18.926 -25.085 1.00 49.41 202 ALA A N 1
ATOM 1558 C CA . ALA A 1 202 ? -4.076 17.975 -24.371 1.00 49.41 202 ALA A CA 1
ATOM 1559 C C . ALA A 1 202 ? -4.371 18.061 -22.864 1.00 49.41 202 ALA A C 1
ATOM 1561 O O . ALA A 1 202 ? -4.372 19.178 -22.328 1.00 49.41 202 ALA A O 1
ATOM 1562 N N . PRO A 1 203 ? -4.690 16.934 -22.197 1.00 60.97 203 PRO A N 1
ATOM 1563 C CA . PRO A 1 203 ? -4.951 16.960 -20.770 1.00 60.97 203 PRO A CA 1
ATOM 1564 C C . PRO A 1 203 ? -3.747 17.615 -20.086 1.00 60.97 203 PRO A C 1
ATOM 1566 O O . PRO A 1 203 ? -2.610 17.371 -20.510 1.00 60.97 203 PRO A O 1
ATOM 1569 N N . PRO A 1 204 ? -3.975 18.489 -19.090 1.00 64.94 204 PRO A N 1
ATOM 1570 C CA . PRO A 1 204 ? -2.877 19.094 -18.357 1.00 64.94 204 PRO A CA 1
ATOM 1571 C C . PRO A 1 204 ? -1.933 17.978 -17.887 1.00 64.94 204 PRO A C 1
ATOM 1573 O O . PRO A 1 204 ? -2.424 16.913 -17.491 1.00 64.94 204 PRO A O 1
ATOM 1576 N N . PRO A 1 205 ? -0.605 18.177 -17.986 1.00 70.75 205 PRO A N 1
ATOM 1577 C CA . PRO A 1 205 ? 0.361 17.162 -17.590 1.00 70.75 205 PRO A CA 1
ATOM 1578 C C . PRO A 1 205 ? 0.029 16.677 -16.181 1.00 70.75 205 PRO A C 1
ATOM 1580 O O . PRO A 1 205 ? -0.268 17.483 -15.295 1.00 70.75 205 PRO A O 1
ATOM 1583 N N . ASN A 1 206 ? 0.016 15.356 -16.001 1.00 75.88 206 ASN A N 1
ATOM 1584 C CA . ASN A 1 206 ? -0.274 14.748 -14.713 1.00 75.88 206 ASN A CA 1
ATOM 1585 C C . ASN A 1 206 ? 0.720 15.326 -13.685 1.00 75.88 206 ASN A C 1
ATOM 1587 O O . ASN A 1 206 ? 1.929 15.209 -13.903 1.00 75.88 206 ASN A O 1
ATOM 1591 N N . PRO A 1 207 ? 0.256 15.952 -12.585 1.00 71.25 207 PRO A N 1
ATOM 1592 C CA . PRO A 1 207 ? 1.137 16.540 -11.574 1.00 71.25 207 PRO A CA 1
ATOM 1593 C C . PRO A 1 207 ? 2.197 15.560 -11.059 1.00 71.25 207 PRO A C 1
ATOM 1595 O O . PRO A 1 207 ? 3.304 15.966 -10.716 1.00 71.25 207 PRO A O 1
ATOM 1598 N N . SER A 1 208 ? 1.873 14.266 -11.060 1.00 67.56 208 SER A N 1
ATOM 1599 C CA . SER A 1 208 ? 2.801 13.204 -10.692 1.00 67.56 208 SER A CA 1
ATOM 1600 C C . SER A 1 208 ? 3.961 13.050 -11.675 1.00 67.56 208 SER A C 1
ATOM 1602 O O . SER A 1 208 ? 5.106 12.940 -11.250 1.00 67.56 208 SER A O 1
ATOM 1604 N N . ASP A 1 209 ? 3.690 13.079 -12.981 1.00 76.81 209 ASP A N 1
ATOM 1605 C CA . ASP A 1 209 ? 4.730 12.954 -14.009 1.00 76.81 209 ASP A CA 1
ATOM 1606 C C . ASP A 1 209 ? 5.650 14.178 -13.983 1.00 76.81 209 ASP A C 1
ATOM 1608 O O . ASP A 1 209 ? 6.855 14.065 -14.193 1.00 76.81 209 ASP A O 1
ATOM 1612 N N . MET A 1 210 ? 5.093 15.349 -13.655 1.00 79.50 210 MET A N 1
ATOM 1613 C CA . MET A 1 210 ? 5.872 16.567 -13.443 1.00 79.50 210 MET A CA 1
ATOM 1614 C C . MET A 1 210 ? 6.779 16.470 -12.214 1.00 79.50 210 MET A C 1
ATOM 1616 O O . MET A 1 210 ? 7.920 16.921 -12.279 1.00 79.50 210 MET A O 1
ATOM 1620 N N . MET A 1 211 ? 6.298 15.890 -11.109 1.00 77.75 211 MET A N 1
ATOM 1621 C CA . MET A 1 211 ? 7.119 15.664 -9.917 1.00 77.75 211 MET A CA 1
ATOM 1622 C C . MET A 1 211 ? 8.228 14.649 -10.202 1.00 77.75 211 MET A C 1
ATOM 1624 O O . MET A 1 211 ? 9.380 14.895 -9.859 1.00 77.75 211 MET A O 1
ATOM 1628 N N . GLN A 1 212 ? 7.918 13.555 -10.900 1.00 80.44 212 GLN A N 1
ATOM 1629 C CA . GLN A 1 212 ? 8.916 12.550 -11.261 1.00 80.44 212 GLN A CA 1
ATOM 1630 C C . GLN A 1 212 ? 9.981 13.127 -12.201 1.00 80.44 212 GLN A C 1
ATOM 1632 O O . GLN A 1 212 ? 11.172 12.905 -12.007 1.00 80.44 212 GLN A O 1
ATOM 1637 N N . ASP A 1 213 ? 9.573 13.911 -13.201 1.00 82.12 213 ASP A N 1
ATOM 1638 C CA . ASP A 1 213 ? 10.491 14.621 -14.096 1.00 82.12 213 ASP A CA 1
ATOM 1639 C C . ASP A 1 213 ? 11.328 15.668 -13.343 1.00 82.12 213 ASP A C 1
ATOM 1641 O O . ASP A 1 213 ? 12.522 15.814 -13.607 1.00 82.12 213 ASP A O 1
ATOM 1645 N N . PHE A 1 214 ? 10.740 16.359 -12.361 1.00 83.62 214 PHE A N 1
ATOM 1646 C CA . PHE A 1 214 ? 11.466 17.275 -11.484 1.00 83.62 214 PHE A CA 1
ATOM 1647 C C . PHE A 1 214 ? 12.530 16.546 -10.662 1.00 83.62 214 PHE A C 1
ATOM 1649 O O . PHE A 1 214 ? 13.678 16.986 -10.661 1.00 83.62 214 PHE A O 1
ATOM 1656 N N . LEU A 1 215 ? 12.180 15.433 -10.014 1.00 85.00 215 LEU A N 1
ATOM 1657 C CA . LEU A 1 215 ? 13.116 14.625 -9.231 1.00 85.00 215 LEU A CA 1
ATOM 1658 C C . LEU A 1 215 ? 14.224 14.068 -10.124 1.00 85.00 215 LEU A C 1
ATOM 1660 O O . LEU A 1 215 ? 15.396 14.308 -9.861 1.00 85.00 215 LEU A O 1
ATOM 1664 N N . ASN A 1 216 ? 13.881 13.486 -11.273 1.00 83.62 216 ASN A N 1
ATOM 1665 C CA . ASN A 1 216 ? 14.870 12.991 -12.233 1.00 83.62 216 ASN A CA 1
ATOM 1666 C C . ASN A 1 216 ? 15.850 14.081 -12.713 1.00 83.62 216 ASN A C 1
ATOM 1668 O O . ASN A 1 216 ? 16.999 13.781 -13.036 1.00 83.62 216 ASN A O 1
ATOM 1672 N N . LYS A 1 217 ? 15.412 15.346 -12.790 1.00 87.19 217 LYS A N 1
ATOM 1673 C CA . LYS A 1 217 ? 16.241 16.472 -13.255 1.00 87.19 217 LYS A CA 1
ATOM 1674 C C . LYS A 1 217 ? 17.015 17.180 -12.149 1.00 87.19 217 LYS A C 1
ATOM 1676 O O . LYS A 1 217 ? 18.092 17.707 -12.420 1.00 87.19 217 LYS A O 1
ATOM 1681 N N . ARG A 1 218 ? 16.439 17.298 -10.952 1.00 84.94 218 ARG A N 1
ATOM 1682 C CA . ARG A 1 218 ? 16.965 18.136 -9.860 1.00 84.94 218 ARG A CA 1
ATOM 1683 C C . ARG A 1 218 ? 17.536 17.341 -8.703 1.00 84.94 218 ARG A C 1
ATOM 1685 O O . ARG A 1 218 ? 18.392 17.868 -8.003 1.00 84.94 218 ARG A O 1
ATOM 1692 N N . ASP A 1 219 ? 17.093 16.108 -8.521 1.00 89.62 219 ASP A N 1
ATOM 1693 C CA . ASP A 1 219 ? 17.524 15.240 -7.438 1.00 89.62 219 ASP A CA 1
ATOM 1694 C C . ASP A 1 219 ? 18.622 14.274 -7.895 1.00 89.62 219 ASP A C 1
ATOM 1696 O O . ASP A 1 219 ? 18.523 13.056 -7.775 1.00 89.62 219 ASP A O 1
ATOM 1700 N N . THR A 1 220 ? 19.702 14.821 -8.453 1.00 85.12 220 THR A N 1
ATOM 1701 C CA . THR A 1 220 ? 20.831 14.011 -8.936 1.00 85.12 220 THR A CA 1
ATOM 1702 C C . THR A 1 220 ? 21.541 13.246 -7.819 1.00 85.12 220 THR A C 1
ATOM 1704 O O . THR A 1 220 ? 22.222 12.263 -8.102 1.00 85.12 220 THR A O 1
ATOM 1707 N N . SER A 1 221 ? 21.395 13.683 -6.565 1.00 87.69 221 SER A N 1
ATOM 1708 C CA . SER A 1 221 ? 21.931 13.004 -5.385 1.00 87.69 221 SER A CA 1
ATOM 1709 C C . SER A 1 221 ? 20.966 11.997 -4.754 1.00 87.69 221 SER A C 1
ATOM 1711 O O . SER A 1 221 ? 21.390 11.281 -3.855 1.00 87.69 221 SER A O 1
ATOM 1713 N N . GLY A 1 222 ? 19.694 11.956 -5.171 1.00 87.25 222 GLY A N 1
ATOM 1714 C CA . GLY A 1 222 ? 18.652 11.139 -4.535 1.00 87.25 222 GLY A CA 1
ATOM 1715 C C . GLY A 1 222 ? 18.180 11.650 -3.166 1.00 87.25 222 GLY A C 1
ATOM 1716 O O . GLY A 1 222 ? 17.385 10.989 -2.510 1.00 87.25 222 GLY A O 1
ATOM 1717 N N . ALA A 1 223 ? 18.653 12.817 -2.720 1.00 84.25 223 ALA A N 1
ATOM 1718 C CA . ALA A 1 223 ? 18.400 13.332 -1.374 1.00 84.25 223 ALA A CA 1
ATOM 1719 C C . ALA A 1 223 ? 16.962 13.848 -1.204 1.00 84.25 223 ALA A C 1
ATOM 1721 O O . ALA A 1 223 ? 16.395 13.762 -0.118 1.00 84.25 223 ALA A O 1
ATOM 1722 N N . ILE A 1 224 ? 16.364 14.398 -2.266 1.00 82.94 224 ILE A N 1
ATOM 1723 C CA . ILE A 1 224 ? 14.967 14.850 -2.245 1.00 82.94 224 ILE A CA 1
ATOM 1724 C C . ILE A 1 224 ? 14.040 13.632 -2.252 1.00 82.94 224 ILE A C 1
ATOM 1726 O O . ILE A 1 224 ? 13.079 13.603 -1.494 1.00 82.94 224 ILE A O 1
ATOM 1730 N N . SER A 1 225 ? 14.346 12.620 -3.062 1.00 84.44 225 SER A N 1
ATOM 1731 C CA . SER A 1 225 ? 13.594 11.368 -3.127 1.00 84.44 225 SER A CA 1
ATOM 1732 C C . SER A 1 225 ? 13.676 10.633 -1.793 1.00 84.44 225 SER A C 1
ATOM 1734 O O . SER A 1 225 ? 12.641 10.283 -1.245 1.00 84.44 225 SER A O 1
ATOM 1736 N N . GLU A 1 226 ? 14.869 10.523 -1.197 1.00 87.50 226 GLU A N 1
ATOM 1737 C CA . GLU A 1 226 ? 15.054 9.942 0.140 1.00 87.50 226 GLU A CA 1
ATOM 1738 C C . GLU A 1 226 ? 14.266 10.713 1.211 1.00 87.50 226 GLU A C 1
ATOM 1740 O O . GLU A 1 226 ? 13.596 10.106 2.044 1.00 87.50 226 GLU A O 1
ATOM 1745 N N . MET A 1 227 ? 14.279 12.051 1.175 1.00 85.88 227 MET A N 1
ATOM 1746 C CA . MET A 1 227 ? 13.488 12.876 2.096 1.00 85.88 227 MET A CA 1
ATOM 1747 C C . MET A 1 227 ? 11.980 12.643 1.926 1.00 85.88 227 MET A C 1
ATOM 1749 O O . MET A 1 227 ? 11.266 12.507 2.918 1.00 85.88 227 MET A O 1
ATOM 1753 N N . LEU A 1 228 ? 11.490 12.585 0.686 1.00 85.50 228 LEU A N 1
ATOM 1754 C CA . LEU A 1 228 ? 10.074 12.369 0.396 1.00 85.50 228 LEU A CA 1
ATOM 1755 C C . LEU A 1 228 ? 9.630 10.937 0.732 1.00 85.50 228 LEU A C 1
ATOM 1757 O O . LEU A 1 228 ? 8.519 10.738 1.222 1.00 85.50 228 LEU A O 1
ATOM 1761 N N . GLU A 1 229 ? 10.488 9.939 0.517 1.00 85.69 229 GLU A N 1
ATOM 1762 C CA . GLU A 1 229 ? 10.271 8.558 0.957 1.00 85.69 229 GLU A CA 1
ATOM 1763 C C . GLU A 1 229 ? 10.227 8.473 2.487 1.00 85.69 229 GLU A C 1
ATOM 1765 O O . GLU A 1 229 ? 9.345 7.816 3.051 1.00 85.69 229 GLU A O 1
ATOM 1770 N N . LEU A 1 230 ? 11.129 9.185 3.173 1.00 87.75 230 LEU A N 1
ATOM 1771 C CA . LEU A 1 230 ? 11.134 9.289 4.629 1.00 87.75 230 LEU A CA 1
ATOM 1772 C C . LEU A 1 230 ? 9.836 9.926 5.136 1.00 87.75 230 LEU A C 1
ATOM 1774 O O . LEU A 1 230 ? 9.219 9.381 6.044 1.00 87.75 230 LEU A O 1
ATOM 1778 N N . GLU A 1 231 ? 9.372 11.019 4.530 1.00 86.25 231 GLU A N 1
ATOM 1779 C CA . GLU A 1 231 ? 8.112 11.680 4.893 1.00 86.25 231 GLU A CA 1
ATOM 1780 C C . GLU A 1 231 ? 6.878 10.809 4.600 1.00 86.25 231 GLU A C 1
ATOM 1782 O O . GLU A 1 231 ? 5.908 10.789 5.364 1.00 86.25 231 GLU A O 1
ATOM 1787 N N . ALA A 1 232 ? 6.907 10.051 3.503 1.00 85.31 232 ALA A N 1
ATOM 1788 C CA . ALA A 1 232 ? 5.833 9.144 3.126 1.00 85.31 232 ALA A CA 1
ATOM 1789 C C . ALA A 1 232 ? 5.712 7.967 4.108 1.00 85.31 232 ALA A C 1
ATOM 1791 O O . ALA A 1 232 ? 4.622 7.659 4.613 1.00 85.31 232 ALA A O 1
ATOM 1792 N N . HIS A 1 233 ? 6.828 7.299 4.399 1.00 84.94 233 HIS A N 1
ATOM 1793 C CA . HIS A 1 233 ? 6.832 6.076 5.194 1.00 84.94 233 HIS A CA 1
ATOM 1794 C C . HIS A 1 233 ? 6.913 6.332 6.699 1.00 84.94 233 HIS A C 1
ATOM 1796 O O . HIS A 1 233 ? 6.217 5.631 7.440 1.00 84.94 233 HIS A O 1
ATOM 1802 N N . TYR A 1 234 ? 7.680 7.342 7.113 1.00 90.44 234 TYR A N 1
ATOM 1803 C CA . TYR A 1 234 ? 8.029 7.683 8.496 1.00 90.44 234 TYR A CA 1
ATOM 1804 C C . TYR A 1 234 ? 7.868 9.196 8.763 1.00 90.44 234 TYR A C 1
ATOM 1806 O O . TYR A 1 234 ? 8.843 9.873 9.110 1.00 90.44 234 TYR A O 1
ATOM 1814 N N . PRO A 1 235 ? 6.653 9.757 8.605 1.00 89.31 235 PRO A N 1
ATOM 1815 C CA . PRO A 1 235 ? 6.393 11.191 8.786 1.00 89.31 235 PRO A CA 1
ATOM 1816 C C . PRO A 1 235 ? 6.796 11.715 10.171 1.00 89.31 235 PRO A C 1
ATOM 1818 O O . PRO A 1 235 ? 7.039 12.899 10.348 1.00 89.31 235 PRO A O 1
ATOM 1821 N N . GLU A 1 236 ? 6.870 10.854 11.183 1.00 92.06 236 GLU A N 1
ATOM 1822 C CA . GLU A 1 236 ? 7.344 11.223 12.510 1.00 92.06 236 GLU A CA 1
ATOM 1823 C C . GLU A 1 236 ? 8.836 11.565 12.536 1.00 92.06 236 GLU A C 1
ATOM 1825 O O . GLU A 1 236 ? 9.247 12.386 13.346 1.00 92.06 236 GLU A O 1
ATOM 1830 N N . LYS A 1 237 ? 9.651 10.984 11.649 1.00 92.44 237 LYS A N 1
ATOM 1831 C CA . LYS A 1 237 ? 11.104 11.216 11.618 1.00 92.44 237 LYS A CA 1
ATOM 1832 C C . LYS A 1 237 ? 11.481 12.552 10.989 1.00 92.44 237 LYS A C 1
ATOM 1834 O O . LYS A 1 237 ? 12.605 13.005 11.187 1.00 92.44 237 LYS A O 1
ATOM 1839 N N . THR A 1 238 ? 10.565 13.172 10.247 1.00 89.19 238 THR A N 1
ATOM 1840 C CA . THR A 1 238 ? 10.773 14.496 9.643 1.00 89.19 238 THR A CA 1
ATOM 1841 C C . THR A 1 238 ? 10.470 15.639 10.613 1.00 89.19 238 THR A C 1
ATOM 1843 O O . THR A 1 238 ? 10.793 16.788 10.324 1.00 89.19 238 THR A O 1
ATOM 1846 N N . LEU A 1 239 ? 9.881 15.337 11.775 1.00 90.31 239 LEU A N 1
ATOM 1847 C CA . LEU A 1 239 ? 9.610 16.302 12.836 1.00 90.31 239 LEU A CA 1
ATOM 1848 C C . LEU A 1 239 ? 10.852 16.550 13.700 1.00 90.31 239 LEU A C 1
ATOM 1850 O O . LEU A 1 239 ? 11.680 15.656 13.880 1.00 90.31 239 LEU A O 1
ATOM 1854 N N . ASP A 1 240 ? 10.942 17.723 14.330 1.00 92.25 240 ASP A N 1
ATOM 1855 C CA . ASP A 1 240 ? 11.995 17.978 15.318 1.00 92.25 240 ASP A CA 1
ATOM 1856 C C . ASP A 1 240 ? 11.860 17.028 16.530 1.00 92.25 240 ASP A C 1
ATOM 1858 O O . ASP A 1 240 ? 10.736 16.684 16.921 1.00 92.25 240 ASP A O 1
ATOM 1862 N N . PRO A 1 241 ? 12.969 16.648 17.199 1.00 95.25 241 PRO A N 1
ATOM 1863 C CA . PRO A 1 241 ? 12.969 15.722 18.338 1.00 95.25 241 PRO A CA 1
ATOM 1864 C C . PRO A 1 241 ? 11.869 15.926 19.405 1.00 95.25 241 PRO A C 1
ATOM 1866 O O . PRO A 1 241 ? 11.247 14.933 19.791 1.00 95.25 241 PRO A O 1
ATOM 1869 N N . PRO A 1 242 ? 11.543 17.156 19.868 1.00 95.38 242 PRO A N 1
ATOM 1870 C CA . PRO A 1 242 ? 10.463 17.347 20.842 1.00 95.38 242 PRO A CA 1
ATOM 1871 C C . PRO A 1 242 ? 9.077 16.954 20.309 1.00 95.38 242 PRO A C 1
ATOM 1873 O O . PRO A 1 242 ? 8.214 16.524 21.075 1.00 95.38 242 PRO A O 1
ATOM 1876 N N . PHE A 1 243 ? 8.830 17.088 19.005 1.00 95.00 243 PHE A N 1
ATOM 1877 C CA . PHE A 1 243 ? 7.583 16.636 18.393 1.00 95.00 243 PHE A CA 1
ATOM 1878 C C . PHE A 1 243 ? 7.584 15.126 18.166 1.00 95.00 243 PHE A C 1
ATOM 1880 O O . PHE A 1 243 ? 6.536 14.509 18.337 1.00 95.00 243 PHE A O 1
ATOM 1887 N N . GLN A 1 244 ? 8.735 14.510 17.874 1.00 95.56 244 GLN A N 1
ATOM 1888 C CA . GLN A 1 244 ? 8.845 13.047 17.803 1.00 95.56 244 GLN A CA 1
ATOM 1889 C C . GLN A 1 244 ? 8.468 12.394 19.139 1.00 95.56 244 GLN A C 1
ATOM 1891 O O . GLN A 1 244 ? 7.714 11.422 19.170 1.00 95.56 244 GLN A O 1
ATOM 1896 N N . GLU A 1 245 ? 8.926 12.957 20.262 1.00 96.31 245 GLU A N 1
ATOM 1897 C CA . GLU A 1 245 ? 8.555 12.486 21.601 1.00 96.31 245 GLU A CA 1
ATOM 1898 C C . GLU A 1 245 ? 7.047 12.618 21.851 1.00 96.31 245 GLU A C 1
ATOM 1900 O O . GLU A 1 245 ? 6.408 11.674 22.328 1.00 96.31 245 GLU A O 1
ATOM 1905 N N . LYS A 1 246 ? 6.447 13.748 21.446 1.00 96.56 246 LYS A N 1
ATOM 1906 C CA . LYS A 1 246 ? 4.989 13.919 21.485 1.00 96.56 246 LYS A CA 1
ATOM 1907 C C . LYS A 1 246 ? 4.289 12.855 20.649 1.00 96.56 246 LYS A C 1
ATOM 1909 O O . LYS A 1 246 ? 3.354 12.250 21.161 1.00 96.56 246 LYS A O 1
ATOM 1914 N N . VAL A 1 247 ? 4.737 12.595 19.415 1.00 96.88 247 VAL A N 1
ATOM 1915 C CA . VAL A 1 247 ? 4.159 11.552 18.550 1.00 96.88 247 VAL A CA 1
ATOM 1916 C C . VAL A 1 247 ? 4.237 10.186 19.218 1.00 96.88 247 VAL A C 1
ATOM 1918 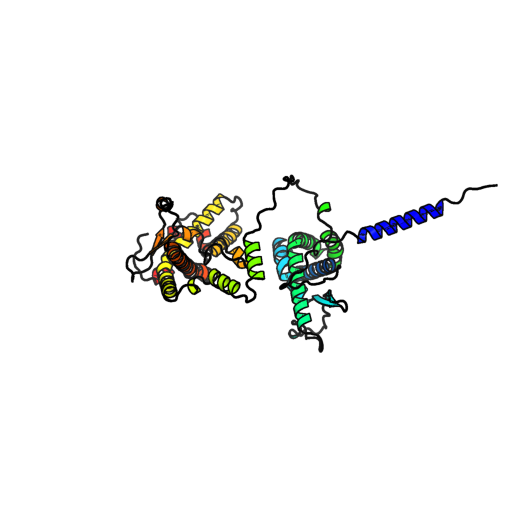O O . VAL A 1 247 ? 3.229 9.490 19.269 1.00 96.88 247 VAL A O 1
ATOM 1921 N N . ASN A 1 248 ? 5.382 9.825 19.795 1.00 96.75 248 ASN A N 1
ATOM 1922 C CA . ASN A 1 248 ? 5.563 8.542 20.470 1.00 96.75 248 ASN A CA 1
ATOM 1923 C C . ASN A 1 248 ? 4.654 8.389 21.697 1.00 96.75 248 ASN A C 1
ATOM 1925 O O . ASN A 1 248 ? 4.045 7.333 21.873 1.00 96.75 248 ASN A O 1
ATOM 1929 N N . LYS A 1 249 ? 4.508 9.443 22.511 1.00 96.88 249 LYS A N 1
ATOM 1930 C CA . LYS A 1 249 ? 3.586 9.454 23.657 1.00 96.88 249 LYS A CA 1
ATOM 1931 C C . LYS A 1 249 ? 2.125 9.389 23.199 1.00 96.88 249 LYS A C 1
ATOM 1933 O O . LYS A 1 249 ? 1.367 8.537 23.652 1.00 96.88 249 LYS A O 1
ATOM 1938 N N . GLY A 1 250 ? 1.748 10.247 22.252 1.00 96.88 250 GLY A N 1
ATOM 1939 C CA . GLY A 1 250 ? 0.395 10.318 21.705 1.00 96.88 250 GLY A CA 1
ATOM 1940 C C . GLY A 1 250 ? -0.027 9.041 20.992 1.00 96.88 250 GLY A C 1
ATOM 1941 O O . GLY A 1 250 ? -1.166 8.615 21.143 1.00 96.88 250 GLY A O 1
ATOM 1942 N N . ARG A 1 251 ? 0.894 8.372 20.292 1.00 96.56 251 ARG A N 1
ATOM 1943 C CA . ARG A 1 251 ? 0.662 7.055 19.694 1.00 96.56 251 ARG A CA 1
ATOM 1944 C C . ARG A 1 251 ? 0.128 6.066 20.727 1.00 96.56 251 ARG A C 1
ATOM 1946 O O . ARG A 1 251 ? -0.887 5.438 20.457 1.00 96.56 251 ARG A O 1
ATOM 1953 N N . VAL A 1 252 ? 0.774 5.969 21.893 1.00 96.56 252 VAL A N 1
ATOM 1954 C CA . VAL A 1 252 ? 0.390 5.052 22.983 1.00 96.56 252 VAL A CA 1
ATOM 1955 C C . VAL A 1 252 ? -0.938 5.470 23.617 1.00 96.56 252 VAL A C 1
ATOM 1957 O O . VAL A 1 252 ? -1.839 4.643 23.752 1.00 96.56 252 VAL A O 1
ATOM 1960 N N . ASP A 1 253 ? -1.091 6.755 23.946 1.00 96.75 253 ASP A N 1
ATOM 1961 C CA . ASP A 1 253 ? -2.308 7.287 24.575 1.00 96.75 253 ASP A CA 1
ATOM 1962 C C . ASP A 1 253 ? -3.560 7.070 23.704 1.00 96.75 253 ASP A C 1
ATOM 1964 O O . ASP A 1 253 ? -4.657 6.825 24.211 1.00 96.75 253 ASP A O 1
ATOM 1968 N N . LEU A 1 254 ? -3.403 7.135 22.378 1.00 97.44 254 LEU A N 1
ATOM 1969 C CA . LEU A 1 254 ? -4.507 7.076 21.426 1.00 97.44 254 LEU A CA 1
ATOM 1970 C C . LEU A 1 254 ? -4.887 5.657 20.981 1.00 97.44 254 LEU A C 1
ATOM 1972 O O . LEU A 1 254 ? -5.938 5.513 20.353 1.00 97.44 254 LEU A O 1
ATOM 1976 N N . GLN A 1 255 ? -4.105 4.619 21.304 1.00 96.38 255 GLN A N 1
ATOM 1977 C CA . GLN A 1 255 ? -4.294 3.247 20.797 1.00 96.38 255 GLN A CA 1
ATOM 1978 C C . GLN A 1 255 ? -5.738 2.740 20.940 1.00 96.38 255 GLN A C 1
ATOM 1980 O O . GLN A 1 255 ? -6.367 2.343 19.958 1.00 96.38 255 GLN A O 1
ATOM 1985 N N . CYS A 1 256 ? -6.307 2.798 22.147 1.00 96.75 256 CYS A N 1
ATOM 1986 C CA . CYS A 1 256 ? -7.661 2.296 22.395 1.00 96.75 256 CYS A CA 1
ATOM 1987 C C . CYS A 1 256 ? -8.724 3.045 21.570 1.00 96.75 256 CYS A C 1
ATOM 1989 O O . CYS A 1 256 ? -9.585 2.424 20.935 1.00 96.75 256 CYS A O 1
ATOM 1991 N N . THR A 1 257 ? -8.667 4.378 21.549 1.00 97.19 257 THR A N 1
ATOM 1992 C CA . THR A 1 257 ? -9.657 5.189 20.832 1.00 97.19 257 THR A CA 1
ATOM 1993 C C . THR A 1 257 ? -9.487 5.085 19.314 1.00 97.19 257 THR A C 1
ATOM 1995 O O . THR A 1 257 ? -10.486 4.945 18.603 1.00 97.19 257 THR A O 1
ATOM 1998 N N . VAL A 1 258 ? -8.251 5.059 18.809 1.00 97.81 258 VAL A N 1
ATOM 1999 C CA . VAL A 1 258 ? -7.951 4.849 17.386 1.00 97.81 258 VAL A CA 1
ATOM 2000 C C . VAL A 1 258 ? -8.408 3.469 16.925 1.00 97.81 258 VAL A C 1
ATOM 2002 O O . VAL A 1 258 ? -9.104 3.399 15.915 1.00 97.81 258 VAL A O 1
ATOM 2005 N N . CYS A 1 259 ? -8.148 2.402 17.688 1.00 97.75 259 CYS A N 1
ATOM 2006 C CA . CYS A 1 259 ? -8.658 1.064 17.380 1.00 97.75 259 CYS A CA 1
ATOM 2007 C C . CYS A 1 259 ? -10.187 1.070 17.246 1.00 97.75 259 CYS A C 1
ATOM 2009 O O . CYS A 1 259 ? -10.741 0.637 16.232 1.00 97.75 259 CYS A O 1
ATOM 2011 N N . LYS A 1 260 ? -10.894 1.631 18.242 1.00 97.62 260 LYS A N 1
ATOM 2012 C CA . LYS A 1 260 ? -12.365 1.687 18.230 1.00 97.62 260 LYS A CA 1
ATOM 2013 C C . LYS A 1 260 ? -12.891 2.441 17.009 1.00 97.62 260 LYS A C 1
ATOM 2015 O O . LYS A 1 260 ? -13.890 2.030 16.419 1.00 97.62 260 LYS A O 1
ATOM 2020 N N . VAL A 1 261 ? -12.266 3.563 16.655 1.00 98.00 261 VAL A N 1
ATOM 2021 C CA . VAL A 1 261 ? -12.656 4.367 15.490 1.00 98.00 261 VAL A CA 1
ATOM 2022 C C . VAL A 1 261 ? -12.346 3.632 14.188 1.00 98.00 261 VAL A C 1
ATOM 2024 O O . VAL A 1 261 ? -13.234 3.547 13.342 1.00 98.00 261 VAL A O 1
ATOM 2027 N N . GLY A 1 262 ? -11.151 3.058 14.049 1.00 97.56 262 GLY A N 1
ATOM 2028 C CA . GLY A 1 262 ? -10.728 2.295 12.875 1.00 97.56 262 GLY A CA 1
ATOM 2029 C C . GLY A 1 262 ? -11.674 1.135 12.577 1.00 97.56 262 GLY A C 1
ATOM 2030 O O . GLY A 1 262 ? -12.217 1.061 11.477 1.00 97.56 262 GLY A O 1
ATOM 2031 N N . VAL A 1 263 ? -12.003 0.309 13.578 1.00 97.56 263 VAL A N 1
ATOM 2032 C CA . VAL A 1 263 ? -12.955 -0.808 13.415 1.00 97.56 263 VAL A CA 1
ATOM 2033 C C . VAL A 1 263 ? -14.347 -0.318 13.007 1.00 97.56 263 VAL A C 1
ATOM 2035 O O . VAL A 1 263 ? -14.955 -0.862 12.085 1.00 97.56 263 VAL A O 1
ATOM 2038 N N . ARG A 1 264 ? -14.863 0.747 13.640 1.00 97.88 264 ARG A N 1
ATOM 2039 C CA . ARG A 1 264 ? -16.160 1.332 13.250 1.00 97.88 264 ARG A CA 1
ATOM 2040 C C . ARG A 1 264 ? -16.140 1.806 11.798 1.00 97.88 264 ARG A C 1
ATOM 2042 O O . ARG A 1 264 ? -17.106 1.576 11.077 1.00 97.88 264 ARG A O 1
ATOM 2049 N N . LYS A 1 265 ? -15.042 2.432 11.366 1.00 97.56 265 LYS A N 1
ATOM 2050 C CA . LYS A 1 265 ? -14.862 2.921 9.994 1.00 97.56 265 LYS A CA 1
ATOM 2051 C C . LYS A 1 265 ? -14.733 1.789 8.980 1.00 97.56 265 LYS A C 1
ATOM 2053 O O . LYS A 1 265 ? -15.311 1.907 7.903 1.00 97.56 265 LYS A O 1
ATOM 2058 N N . ALA A 1 266 ? -14.068 0.688 9.330 1.00 96.94 266 ALA A N 1
ATOM 2059 C CA . ALA A 1 266 ? -14.041 -0.515 8.503 1.00 96.94 266 ALA A CA 1
ATOM 2060 C C . ALA A 1 266 ? -15.461 -1.065 8.295 1.00 96.94 266 ALA A C 1
ATOM 2062 O O . ALA A 1 266 ? -15.885 -1.258 7.161 1.00 96.94 266 ALA A O 1
ATOM 2063 N N . ILE A 1 267 ? -16.246 -1.215 9.368 1.00 96.94 267 ILE A N 1
ATOM 2064 C CA . ILE A 1 267 ? -17.632 -1.709 9.283 1.00 96.94 267 ILE A CA 1
ATOM 2065 C C . ILE A 1 267 ? -18.517 -0.769 8.457 1.00 96.94 267 ILE A C 1
ATOM 2067 O O . ILE A 1 267 ? -19.317 -1.239 7.650 1.00 96.94 267 ILE A O 1
ATOM 2071 N N . GLU A 1 268 ? -18.388 0.549 8.638 1.00 96.19 268 GLU A N 1
ATOM 2072 C CA . GLU A 1 268 ? -19.097 1.541 7.818 1.00 96.19 268 GLU A CA 1
ATOM 2073 C C . GLU A 1 268 ? -18.774 1.364 6.324 1.00 96.19 268 GLU A C 1
ATOM 2075 O O . GLU A 1 268 ? -19.704 1.269 5.523 1.00 96.19 268 GLU A O 1
ATOM 2080 N N . LYS A 1 269 ? -17.489 1.225 5.959 1.00 95.38 269 LYS A N 1
ATOM 2081 C CA . LYS A 1 269 ? -17.060 0.973 4.570 1.00 95.38 269 LYS A CA 1
ATOM 2082 C C . LYS A 1 269 ? -17.602 -0.350 4.019 1.00 95.38 269 LYS A C 1
ATOM 2084 O O . LYS A 1 269 ? -18.082 -0.386 2.889 1.00 95.38 269 LYS A O 1
ATOM 2089 N N . VAL A 1 270 ? -17.593 -1.426 4.810 1.00 94.12 270 VAL A N 1
ATOM 2090 C CA . VAL A 1 270 ? -18.161 -2.724 4.396 1.00 94.12 270 VAL A CA 1
ATOM 2091 C C . VAL A 1 270 ? -19.671 -2.612 4.165 1.00 94.12 270 VAL A C 1
ATOM 2093 O O . VAL A 1 270 ? -20.191 -3.154 3.189 1.00 94.12 270 VAL A O 1
ATOM 2096 N N . LYS A 1 271 ? -20.397 -1.889 5.028 1.00 94.00 271 LYS A N 1
ATOM 2097 C CA . LYS A 1 271 ? -21.841 -1.650 4.861 1.00 94.00 271 LYS A CA 1
ATOM 2098 C C . LYS A 1 271 ? -22.140 -0.821 3.609 1.00 94.00 271 LYS A C 1
ATOM 2100 O O . LYS A 1 271 ? -23.071 -1.157 2.879 1.00 94.00 271 LYS A O 1
ATOM 2105 N N . GLU A 1 272 ? -21.342 0.209 3.334 1.00 93.38 272 GLU A N 1
ATOM 2106 C CA . GLU A 1 272 ? -21.443 1.011 2.108 1.00 93.38 272 GLU A CA 1
ATOM 2107 C C . GLU A 1 272 ? -21.201 0.147 0.857 1.00 93.38 272 GLU A C 1
ATOM 2109 O O . GLU A 1 272 ? -22.033 0.118 -0.056 1.00 93.38 272 GLU A O 1
ATOM 2114 N N . MET A 1 273 ? -20.134 -0.655 0.851 1.00 90.88 273 MET A N 1
ATOM 2115 C CA . MET A 1 273 ? -19.826 -1.590 -0.237 1.00 90.88 273 MET A CA 1
ATOM 2116 C C . MET A 1 273 ? -20.950 -2.617 -0.457 1.00 90.88 273 MET A C 1
ATOM 2118 O O . MET A 1 273 ? -21.383 -2.839 -1.586 1.00 90.88 273 MET A O 1
ATOM 2122 N N . ARG A 1 274 ? -21.495 -3.201 0.618 1.00 88.81 274 ARG A N 1
ATOM 2123 C CA . ARG A 1 274 ? -22.630 -4.137 0.543 1.00 88.81 274 ARG A CA 1
ATOM 2124 C C . ARG A 1 274 ? -23.873 -3.497 -0.076 1.00 88.81 274 ARG A C 1
ATOM 2126 O O . ARG A 1 274 ? -24.643 -4.191 -0.735 1.00 88.81 274 ARG A O 1
ATOM 2133 N N . SER A 1 275 ? -24.096 -2.202 0.150 1.00 88.81 275 SER A N 1
ATOM 2134 C CA . SER A 1 275 ? -25.253 -1.490 -0.407 1.00 88.81 275 SER A CA 1
ATOM 2135 C C . SER A 1 275 ? -25.095 -1.125 -1.885 1.00 88.81 275 SER A C 1
ATOM 2137 O O . SER A 1 275 ? -26.094 -0.977 -2.584 1.00 88.81 275 SER A O 1
ATOM 2139 N N . THR A 1 276 ? -23.855 -1.008 -2.366 1.00 88.75 276 THR A N 1
ATOM 2140 C CA . THR A 1 276 ? -23.534 -0.600 -3.742 1.00 88.75 276 THR A CA 1
ATOM 2141 C C . THR A 1 276 ? -23.271 -1.779 -4.684 1.00 88.75 276 THR A C 1
ATOM 2143 O O . THR A 1 276 ? -23.520 -1.648 -5.881 1.00 88.75 276 THR A O 1
ATOM 2146 N N . THR A 1 277 ? -22.853 -2.943 -4.172 1.00 81.62 277 THR A N 1
ATOM 2147 C CA . THR A 1 277 ? -22.438 -4.093 -4.996 1.00 81.62 277 THR A CA 1
ATOM 2148 C C . THR A 1 277 ? -23.434 -5.268 -4.919 1.00 81.62 277 THR A C 1
ATOM 2150 O O . THR A 1 277 ? -23.491 -5.963 -3.903 1.00 81.62 277 THR A O 1
ATOM 2153 N N . PRO A 1 278 ? -24.189 -5.585 -5.998 1.00 68.31 278 PRO A N 1
ATOM 2154 C CA . PRO A 1 278 ? -25.182 -6.675 -6.011 1.00 68.31 278 PRO A CA 1
ATOM 2155 C C . PRO A 1 278 ? -24.591 -8.088 -5.875 1.00 68.31 278 PRO A C 1
ATOM 2157 O O . PRO A 1 278 ? -25.303 -9.025 -5.508 1.00 68.31 278 PRO A O 1
ATOM 2160 N N . GLN A 1 279 ? -23.301 -8.245 -6.191 1.00 62.12 279 GLN A N 1
ATOM 2161 C CA . GLN A 1 279 ? -22.568 -9.518 -6.176 1.00 62.12 279 GLN A CA 1
ATOM 2162 C C . GLN A 1 279 ? -22.071 -9.921 -4.781 1.00 62.12 279 GLN A C 1
ATOM 2164 O O . GLN A 1 279 ? -21.474 -10.975 -4.620 1.00 62.12 279 GLN A O 1
ATOM 2169 N N . PHE A 1 280 ? -22.385 -9.146 -3.740 1.00 67.12 280 PHE A N 1
ATOM 2170 C CA . PHE A 1 280 ? -22.013 -9.438 -2.354 1.00 67.12 280 PHE A CA 1
ATOM 2171 C C . PHE A 1 280 ? -22.807 -10.626 -1.759 1.00 67.12 280 PHE A C 1
ATOM 2173 O O . PHE A 1 280 ? -23.223 -10.572 -0.602 1.00 67.12 280 PHE A O 1
ATOM 2180 N N . LYS A 1 281 ? -23.117 -11.682 -2.525 1.00 64.50 281 LYS A N 1
ATOM 2181 C CA . LYS A 1 281 ? -23.933 -12.829 -2.084 1.00 64.50 281 LYS A CA 1
ATOM 2182 C C . LYS A 1 281 ? -23.092 -13.971 -1.518 1.00 64.50 281 LYS A C 1
ATOM 2184 O O . LYS A 1 281 ? -23.480 -14.499 -0.476 1.00 64.50 281 LYS A O 1
ATOM 2189 N N . ASP A 1 282 ? -21.944 -14.277 -2.117 1.00 75.62 282 ASP A N 1
ATOM 2190 C CA . ASP A 1 282 ? -21.125 -15.422 -1.711 1.00 75.62 282 ASP A CA 1
ATOM 2191 C C . ASP A 1 282 ? -20.160 -15.076 -0.577 1.00 75.62 282 ASP A C 1
ATOM 2193 O O . ASP A 1 282 ? -19.417 -14.098 -0.640 1.00 75.62 282 ASP A O 1
ATOM 2197 N N . ARG A 1 283 ? -20.173 -15.891 0.487 1.00 74.19 283 ARG A N 1
ATOM 2198 C CA . ARG A 1 283 ? -19.407 -15.661 1.727 1.00 74.19 283 ARG A CA 1
ATOM 2199 C C . ARG A 1 283 ? -17.905 -15.479 1.474 1.00 74.19 283 ARG A C 1
ATOM 2201 O O . ARG A 1 283 ? -17.322 -14.574 2.055 1.00 74.19 283 ARG A O 1
ATOM 2208 N N . TRP A 1 284 ? -17.319 -16.286 0.593 1.00 70.00 284 TRP A N 1
ATOM 2209 C CA . TRP A 1 284 ? -15.887 -16.250 0.272 1.00 70.00 284 TRP A CA 1
ATOM 2210 C C . TRP A 1 284 ? -15.458 -14.938 -0.394 1.00 70.00 284 TRP A C 1
ATOM 2212 O O . TRP A 1 284 ? -14.457 -14.342 -0.008 1.00 70.00 284 TRP A O 1
ATOM 2222 N N . GLN A 1 285 ? -16.265 -14.424 -1.328 1.00 77.94 285 GLN A N 1
ATOM 2223 C CA . GLN A 1 285 ? -16.014 -13.120 -1.950 1.00 77.94 285 GLN A CA 1
ATOM 2224 C C . GLN A 1 285 ? -16.127 -11.981 -0.929 1.00 77.94 285 GLN A C 1
ATOM 2226 O O . GLN A 1 285 ? -15.381 -11.007 -1.000 1.00 77.94 285 GLN A O 1
ATOM 2231 N N . ARG A 1 286 ? -17.031 -12.104 0.056 1.00 80.44 286 ARG A N 1
ATOM 2232 C CA . ARG A 1 286 ? -17.139 -11.115 1.139 1.00 80.44 286 ARG A CA 1
ATOM 2233 C C . ARG A 1 286 ? -15.891 -11.084 1.999 1.00 80.44 286 ARG A C 1
ATOM 2235 O O . ARG A 1 286 ? -15.468 -9.997 2.355 1.00 80.44 286 ARG A O 1
ATOM 2242 N N . GLU A 1 287 ? -15.341 -12.240 2.350 1.00 85.56 287 GLU A N 1
ATOM 2243 C CA . GLU A 1 287 ? -14.163 -12.313 3.214 1.00 85.56 287 GLU A CA 1
ATOM 2244 C C . GLU A 1 287 ? -12.971 -11.615 2.561 1.00 85.56 287 GLU A C 1
ATOM 2246 O O . GLU A 1 287 ? -12.445 -10.682 3.150 1.00 85.56 287 GLU A O 1
ATOM 2251 N N . SER A 1 288 ? -12.653 -11.931 1.300 1.00 87.25 288 SER A N 1
ATOM 2252 C CA . SER A 1 288 ? -11.580 -11.253 0.555 1.00 87.25 288 SER A CA 1
ATOM 2253 C C . SER A 1 288 ? -11.778 -9.729 0.474 1.00 87.25 288 SER A C 1
ATOM 2255 O O . SER A 1 288 ? -10.860 -8.965 0.773 1.00 87.25 288 SER A O 1
ATOM 2257 N N . LEU A 1 289 ? -12.994 -9.266 0.156 1.00 89.75 289 LEU A N 1
ATOM 2258 C CA . LEU A 1 289 ? -13.297 -7.831 0.079 1.00 89.75 289 LEU A CA 1
ATOM 2259 C C . LEU A 1 289 ? -13.233 -7.131 1.443 1.00 89.75 289 LEU A C 1
ATOM 2261 O O . LEU A 1 289 ? -12.779 -5.992 1.541 1.00 89.75 289 LEU A O 1
ATOM 2265 N N . VAL A 1 290 ? -13.704 -7.790 2.505 1.00 92.12 290 VAL A N 1
ATOM 2266 C CA . VAL A 1 290 ? -13.619 -7.259 3.870 1.00 92.12 290 VAL A CA 1
ATOM 2267 C C . VAL A 1 290 ? -12.162 -7.212 4.319 1.00 92.12 290 VAL A C 1
ATOM 2269 O O . VAL A 1 290 ? -11.760 -6.207 4.902 1.00 92.12 290 VAL A O 1
ATOM 2272 N N . THR A 1 291 ? -11.369 -8.236 4.004 1.00 92.19 291 THR A N 1
ATOM 2273 C CA . THR A 1 291 ? -9.927 -8.271 4.260 1.00 92.19 291 THR A CA 1
ATOM 2274 C C . THR A 1 291 ? -9.222 -7.104 3.580 1.00 92.19 291 THR A C 1
ATOM 2276 O O . THR A 1 291 ? -8.478 -6.398 4.252 1.00 92.19 291 THR A O 1
ATOM 2279 N N . ASP A 1 292 ? -9.523 -6.809 2.311 1.00 92.06 292 ASP A N 1
ATOM 2280 C CA . ASP A 1 292 ? -8.948 -5.651 1.608 1.00 92.06 292 ASP A CA 1
ATOM 2281 C C . ASP A 1 292 ? -9.309 -4.315 2.289 1.00 92.06 292 ASP A C 1
ATOM 2283 O O . ASP A 1 292 ? -8.442 -3.473 2.534 1.00 92.06 292 ASP A O 1
ATOM 2287 N N . ILE A 1 293 ? -10.578 -4.127 2.682 1.00 94.50 293 ILE A N 1
ATOM 2288 C CA . ILE A 1 293 ? -11.012 -2.924 3.419 1.00 94.50 293 ILE A CA 1
ATOM 2289 C C . ILE A 1 293 ? -10.260 -2.792 4.744 1.00 94.50 293 ILE A C 1
ATOM 2291 O O . ILE A 1 293 ? -9.850 -1.689 5.115 1.00 94.50 293 ILE A O 1
ATOM 2295 N N . VAL A 1 294 ? -10.139 -3.896 5.478 1.00 94.56 294 VAL A N 1
ATOM 2296 C CA . VAL A 1 294 ? -9.507 -3.939 6.794 1.00 94.56 294 VAL A CA 1
ATOM 2297 C C . VAL A 1 294 ? -8.010 -3.661 6.680 1.00 94.56 294 VAL A C 1
ATOM 2299 O O . VAL A 1 294 ? -7.522 -2.795 7.398 1.00 94.56 294 VAL A O 1
ATOM 2302 N N . GLN A 1 295 ? -7.308 -4.284 5.732 1.00 91.94 295 GLN A N 1
ATOM 2303 C CA . GLN A 1 295 ? -5.890 -4.021 5.466 1.00 91.94 295 GLN A CA 1
ATOM 2304 C C . GLN A 1 295 ? -5.639 -2.562 5.071 1.00 91.94 295 GLN A C 1
ATOM 2306 O O . GLN A 1 295 ? -4.610 -1.990 5.405 1.00 91.94 295 GLN A O 1
ATOM 2311 N N . LYS A 1 296 ? -6.596 -1.916 4.397 1.00 94.19 296 LYS A N 1
ATOM 2312 C CA . LYS A 1 296 ? -6.477 -0.515 3.969 1.00 94.19 296 LYS A CA 1
ATOM 2313 C C . LYS A 1 296 ? -6.967 0.496 5.006 1.00 94.19 296 LYS A C 1
ATOM 2315 O O . LYS A 1 296 ? -6.822 1.698 4.781 1.00 94.19 296 LYS A O 1
ATOM 2320 N N . ILE A 1 297 ? -7.543 0.079 6.140 1.00 96.62 297 ILE A N 1
ATOM 2321 C CA . ILE A 1 297 ? -8.210 1.017 7.063 1.00 96.62 297 ILE A CA 1
ATOM 2322 C C . ILE A 1 297 ? -7.241 1.954 7.790 1.00 96.62 297 ILE A C 1
ATOM 2324 O O . ILE A 1 297 ? -7.631 3.068 8.152 1.00 96.62 297 ILE A O 1
ATOM 2328 N N . CYS A 1 298 ? -5.997 1.517 7.990 1.00 96.12 298 CYS A N 1
ATOM 2329 C CA . CYS A 1 298 ? -4.924 2.298 8.602 1.00 96.12 298 CYS A CA 1
ATOM 2330 C C . CYS A 1 298 ? -4.038 3.018 7.578 1.00 96.12 298 CYS A C 1
ATOM 2332 O O . CYS A 1 298 ? -3.040 3.652 7.938 1.00 96.12 298 CYS A O 1
ATOM 2334 N N . HIS A 1 299 ? -4.418 2.967 6.303 1.00 93.38 299 HIS A N 1
ATOM 2335 C CA . HIS A 1 299 ? -3.698 3.597 5.213 1.00 93.38 299 HIS A CA 1
ATOM 2336 C C . HIS A 1 299 ? -4.539 4.701 4.572 1.00 93.38 299 HIS A C 1
ATOM 2338 O O . HIS A 1 299 ? -5.773 4.667 4.562 1.00 93.38 299 HIS A O 1
ATOM 2344 N N . GLY A 1 300 ? -3.867 5.737 4.078 1.00 91.06 300 GLY A N 1
ATOM 2345 C CA . GLY A 1 300 ? -4.533 6.802 3.346 1.00 91.06 300 GLY A CA 1
ATOM 2346 C C . GLY A 1 300 ? -4.855 6.426 1.907 1.00 91.06 300 GLY A C 1
ATOM 2347 O O . GLY A 1 300 ? -4.455 5.376 1.401 1.00 91.06 300 GLY A O 1
ATOM 2348 N N . LYS A 1 301 ? -5.574 7.329 1.238 1.00 89.75 301 LYS A N 1
ATOM 2349 C CA . LYS A 1 301 ? -6.081 7.159 -0.131 1.00 89.75 301 LYS A CA 1
ATOM 2350 C C . LYS A 1 301 ? -4.998 6.776 -1.143 1.00 89.75 301 LYS A C 1
ATOM 2352 O O . LYS A 1 301 ? -5.278 6.069 -2.107 1.00 89.75 301 LYS A O 1
ATOM 2357 N N . ASP A 1 302 ? -3.770 7.236 -0.921 1.00 87.94 302 ASP A N 1
ATOM 2358 C CA . ASP A 1 302 ? -2.649 7.001 -1.826 1.00 87.94 302 ASP A CA 1
ATOM 2359 C C . ASP A 1 302 ? -1.908 5.680 -1.528 1.00 87.94 302 ASP A C 1
ATOM 2361 O O . ASP A 1 302 ? -0.806 5.490 -2.020 1.00 87.94 302 ASP A O 1
ATOM 2365 N N . TYR A 1 303 ? -2.478 4.741 -0.757 1.00 89.12 303 TYR A N 1
ATOM 2366 C CA . TYR A 1 303 ? -1.820 3.471 -0.398 1.00 89.12 303 TYR A CA 1
ATOM 2367 C C . TYR A 1 303 ? -1.259 2.694 -1.602 1.00 89.12 303 TYR A C 1
ATOM 2369 O O . TYR A 1 303 ? -0.070 2.384 -1.632 1.00 89.12 303 TYR A O 1
ATOM 2377 N N . GLU A 1 304 ? -2.081 2.431 -2.622 1.00 88.19 304 GLU A N 1
ATOM 2378 C CA . GLU A 1 304 ? -1.629 1.702 -3.820 1.00 88.19 304 GLU A CA 1
ATOM 2379 C C . GLU A 1 304 ? -0.619 2.509 -4.634 1.00 88.19 304 GLU A C 1
ATOM 2381 O O . GLU A 1 304 ? 0.327 1.969 -5.200 1.00 88.19 304 GLU A O 1
ATOM 2386 N N . ARG A 1 305 ? -0.787 3.833 -4.644 1.00 86.06 305 ARG A N 1
ATOM 2387 C CA . ARG A 1 305 ? 0.125 4.744 -5.330 1.00 86.06 305 ARG A CA 1
ATOM 2388 C C . ARG A 1 305 ? 1.506 4.727 -4.673 1.00 86.06 305 ARG A C 1
ATOM 2390 O O . ARG A 1 305 ? 2.506 4.634 -5.372 1.00 86.06 305 ARG A O 1
ATOM 2397 N N . LEU A 1 306 ? 1.573 4.710 -3.345 1.00 83.62 306 LEU A N 1
ATOM 2398 C CA . LEU A 1 306 ? 2.837 4.570 -2.618 1.00 83.62 306 LEU A CA 1
ATOM 2399 C C . LEU A 1 306 ? 3.556 3.265 -2.964 1.00 83.62 306 LEU A C 1
ATOM 2401 O O . LEU A 1 306 ? 4.768 3.273 -3.154 1.00 83.62 306 LEU A O 1
ATOM 2405 N N . ARG A 1 307 ? 2.827 2.150 -3.117 1.00 83.00 307 ARG A N 1
ATOM 2406 C CA . ARG A 1 307 ? 3.422 0.868 -3.549 1.00 83.00 307 ARG A CA 1
ATOM 2407 C C . ARG A 1 307 ? 3.995 0.922 -4.965 1.00 83.00 307 ARG A C 1
ATOM 2409 O O . ARG A 1 307 ? 4.916 0.176 -5.273 1.00 83.00 307 ARG A O 1
ATOM 2416 N N . GLN A 1 308 ? 3.464 1.806 -5.802 1.00 83.50 308 GLN A N 1
ATOM 2417 C CA . GLN A 1 308 ? 3.945 2.072 -7.158 1.00 83.50 308 GLN A CA 1
ATOM 2418 C C . GLN A 1 308 ? 5.058 3.141 -7.199 1.00 83.50 308 GLN A C 1
ATOM 2420 O O . GLN A 1 308 ? 5.498 3.517 -8.282 1.00 83.50 308 GLN A O 1
ATOM 2425 N N . GLY A 1 309 ? 5.524 3.631 -6.043 1.00 79.12 309 GLY A N 1
ATOM 2426 C CA . GLY A 1 309 ? 6.587 4.637 -5.942 1.00 79.12 309 GLY A CA 1
ATOM 2427 C C . GLY A 1 309 ? 6.112 6.087 -6.065 1.00 79.12 309 GLY A C 1
ATOM 2428 O O . GLY A 1 309 ? 6.928 6.985 -6.254 1.00 79.12 309 GLY A O 1
ATOM 2429 N N . TYR A 1 310 ? 4.805 6.343 -5.974 1.00 82.69 310 TYR A N 1
ATOM 2430 C CA . TYR A 1 310 ? 4.269 7.703 -5.954 1.00 82.69 310 TYR A CA 1
ATOM 2431 C C . TYR A 1 310 ? 4.268 8.287 -4.543 1.00 82.69 310 TYR A C 1
ATOM 2433 O O . TYR A 1 310 ? 4.006 7.586 -3.571 1.00 82.69 310 TYR A O 1
ATOM 2441 N N . TYR A 1 311 ? 4.456 9.600 -4.437 1.00 81.38 311 TYR A N 1
ATOM 2442 C CA . TYR A 1 311 ? 4.403 10.317 -3.163 1.00 81.38 311 TYR A CA 1
ATOM 2443 C C . TYR A 1 311 ? 2.964 10.647 -2.742 1.00 81.38 311 TYR A C 1
ATOM 2445 O O . TYR A 1 311 ? 2.111 10.897 -3.602 1.00 81.38 311 TYR A O 1
ATOM 2453 N N . PRO A 1 312 ? 2.664 10.665 -1.431 1.00 83.31 312 PRO A N 1
ATOM 2454 C CA . PRO A 1 312 ? 1.312 10.907 -0.957 1.00 83.31 312 PRO A CA 1
ATOM 2455 C C . PRO A 1 312 ? 0.961 12.393 -1.050 1.00 83.31 312 PRO A C 1
ATOM 2457 O O . PRO A 1 312 ? 1.808 13.261 -0.852 1.00 83.31 312 PRO A O 1
ATOM 2460 N N . ALA A 1 313 ? -0.312 12.707 -1.293 1.00 81.06 313 ALA A N 1
ATOM 2461 C CA . ALA A 1 313 ? -0.764 14.100 -1.365 1.00 81.06 313 ALA A CA 1
ATOM 2462 C C . ALA A 1 313 ? -0.733 14.821 -0.003 1.00 81.06 313 ALA A C 1
ATOM 2464 O O . ALA A 1 313 ? -0.771 16.049 0.058 1.00 81.06 313 ALA A O 1
ATOM 2465 N N . VAL A 1 314 ? -0.721 14.054 1.089 1.00 82.62 314 VAL A N 1
ATOM 2466 C CA . VAL A 1 314 ? -0.685 14.546 2.468 1.00 82.62 314 VAL A CA 1
ATOM 2467 C C . VAL A 1 314 ? 0.468 13.849 3.193 1.00 82.62 314 VAL A C 1
ATOM 2469 O O . VAL A 1 314 ? 0.563 12.620 3.086 1.00 82.62 314 VAL A O 1
ATOM 2472 N N . PRO A 1 315 ? 1.297 14.588 3.955 1.00 80.31 315 PRO A N 1
ATOM 2473 C CA . PRO A 1 315 ? 2.405 14.018 4.714 1.00 80.31 315 PRO A CA 1
ATOM 2474 C C . PRO A 1 315 ? 1.979 12.794 5.521 1.00 80.31 315 PRO A C 1
ATOM 2476 O O . PRO A 1 315 ? 0.966 12.818 6.231 1.00 80.31 315 PRO A O 1
ATOM 2479 N N . GLY A 1 316 ? 2.735 11.706 5.384 1.00 82.00 316 GLY A N 1
ATOM 2480 C CA . GLY A 1 316 ? 2.488 10.477 6.121 1.00 82.00 316 GLY A CA 1
ATOM 2481 C C . GLY A 1 316 ? 1.285 9.645 5.681 1.00 82.00 316 GLY A C 1
ATOM 2482 O O . GLY A 1 316 ? 0.992 8.673 6.374 1.00 82.00 316 GLY A O 1
ATOM 2483 N N . ASN A 1 317 ? 0.589 9.990 4.589 1.00 91.19 317 ASN A N 1
ATOM 2484 C CA . ASN A 1 317 ? -0.572 9.259 4.051 1.00 91.19 317 ASN A CA 1
ATOM 2485 C C . ASN A 1 317 ? -1.533 8.734 5.144 1.00 91.19 317 ASN A C 1
ATOM 2487 O O . ASN A 1 317 ? -1.707 7.515 5.290 1.00 91.19 317 ASN A O 1
ATOM 2491 N N . PRO A 1 318 ? -2.114 9.627 5.966 1.00 93.38 318 PRO A N 1
ATOM 2492 C CA . PRO A 1 318 ? -2.955 9.220 7.082 1.00 93.38 318 PRO A CA 1
ATOM 2493 C C . PRO A 1 318 ? -4.195 8.461 6.608 1.00 93.38 318 PRO A C 1
ATOM 2495 O O . PRO A 1 318 ? -4.689 8.742 5.513 1.00 93.38 318 PRO A O 1
ATOM 2498 N N . PRO A 1 319 ? -4.778 7.600 7.463 1.00 95.75 319 PRO A N 1
ATOM 2499 C CA . PRO A 1 319 ? -6.073 6.991 7.196 1.00 95.75 319 PRO A CA 1
ATOM 2500 C C . PRO A 1 319 ? -7.102 8.023 6.729 1.00 95.75 319 PRO A C 1
ATOM 2502 O O . PRO A 1 319 ? -7.222 9.092 7.329 1.00 95.75 319 PRO A O 1
ATOM 2505 N N . GLU A 1 320 ? -7.895 7.710 5.702 1.00 94.31 320 GLU A N 1
ATOM 2506 C CA . GLU A 1 320 ? -8.862 8.672 5.135 1.00 94.31 320 GLU A CA 1
ATOM 2507 C C . GLU A 1 320 ? -9.822 9.240 6.192 1.00 94.31 320 GLU A C 1
ATOM 2509 O O . GLU A 1 320 ? -10.208 10.411 6.157 1.00 94.31 320 GLU A O 1
ATOM 2514 N N . TRP A 1 321 ? -10.185 8.416 7.176 1.00 96.06 321 TRP A N 1
ATOM 2515 C CA . TRP A 1 321 ? -11.081 8.813 8.252 1.00 96.06 321 TRP A CA 1
ATOM 2516 C C . TRP A 1 321 ? -10.445 9.801 9.240 1.00 96.06 321 TRP A C 1
ATOM 2518 O O . TRP A 1 321 ? -11.190 10.517 9.910 1.00 96.06 321 TRP A O 1
ATOM 2528 N N . ALA A 1 322 ? -9.112 9.898 9.310 1.00 96.00 322 ALA A N 1
ATOM 2529 C CA . ALA A 1 322 ? -8.388 10.757 10.250 1.00 96.00 322 ALA A CA 1
ATOM 2530 C C . ALA A 1 322 ? -8.678 12.251 10.034 1.00 96.00 322 ALA A C 1
ATOM 2532 O O . ALA A 1 322 ? -8.678 13.024 10.990 1.00 96.00 322 ALA A O 1
ATOM 2533 N N . GLN A 1 323 ? -9.018 12.658 8.805 1.00 92.88 323 GLN A N 1
ATOM 2534 C CA . GLN A 1 323 ? -9.398 14.041 8.486 1.00 92.88 323 GLN A CA 1
ATOM 2535 C C . GLN A 1 323 ? -10.623 14.525 9.278 1.00 92.88 323 GLN A C 1
ATOM 2537 O O . GLN A 1 323 ? -10.797 15.723 9.485 1.00 92.88 323 GLN A O 1
ATOM 2542 N N . GLY A 1 324 ? -11.489 13.603 9.712 1.00 94.25 324 GLY A N 1
ATOM 2543 C CA . GLY A 1 324 ? -12.676 13.905 10.511 1.00 94.25 324 GLY A CA 1
ATOM 2544 C C . GLY A 1 324 ? -12.411 14.048 12.009 1.00 94.25 324 GLY A C 1
ATOM 2545 O O . GLY A 1 324 ? -13.372 14.201 12.766 1.00 94.25 324 GLY A O 1
ATOM 2546 N N . TYR A 1 325 ? -11.152 13.966 12.447 1.00 95.81 325 TYR A N 1
ATOM 2547 C CA . TYR A 1 325 ? -10.768 13.974 13.854 1.00 95.81 325 TYR A CA 1
ATOM 2548 C C . TYR A 1 325 ? -9.650 14.982 14.129 1.00 95.81 325 TYR A C 1
ATOM 2550 O O . TYR A 1 325 ? -8.861 15.353 13.259 1.00 95.81 325 TYR A O 1
ATOM 2558 N N . HIS A 1 326 ? -9.595 15.451 15.368 1.00 95.31 326 HIS A N 1
ATOM 2559 C CA . HIS A 1 326 ? -8.505 16.259 15.894 1.00 95.31 326 HIS A CA 1
ATOM 2560 C C . HIS A 1 326 ? -7.992 15.629 17.183 1.00 95.31 326 HIS A C 1
ATOM 2562 O O . HIS A 1 326 ? -8.726 14.906 17.864 1.00 95.31 326 HIS A O 1
ATOM 2568 N N . ILE A 1 327 ? -6.728 15.904 17.484 1.00 96.12 327 ILE A N 1
ATOM 2569 C CA . ILE A 1 327 ? -6.087 15.478 18.723 1.00 96.12 327 ILE A CA 1
ATOM 2570 C C . ILE A 1 327 ? -5.885 16.684 19.632 1.00 96.12 327 ILE A C 1
ATOM 2572 O O . ILE A 1 327 ? -5.613 17.789 19.154 1.00 96.12 327 ILE A O 1
ATOM 2576 N N . PHE A 1 328 ? -6.030 16.480 20.931 1.00 95.94 328 PHE A N 1
ATOM 2577 C CA . PHE A 1 328 ? -5.834 17.517 21.936 1.00 95.94 328 PHE A CA 1
ATOM 2578 C C . PHE A 1 328 ? -5.413 16.885 23.263 1.00 95.94 328 PHE A C 1
ATOM 2580 O O . PHE A 1 328 ? -5.570 15.679 23.466 1.00 95.94 328 PHE A O 1
ATOM 2587 N N . GLN A 1 329 ? -4.882 17.710 24.156 1.00 95.44 329 GLN A N 1
ATOM 2588 C CA . GLN A 1 329 ? -4.651 17.370 25.554 1.00 95.44 329 GLN A CA 1
ATOM 2589 C C . GLN A 1 329 ? -5.424 18.388 26.396 1.00 95.44 329 GLN A C 1
ATOM 2591 O O . GLN A 1 329 ? -5.411 19.575 26.069 1.00 95.44 329 GLN A O 1
ATOM 2596 N N . ASP A 1 330 ? -6.109 17.937 27.448 1.00 93.56 330 ASP A N 1
ATOM 2597 C CA . ASP A 1 330 ? -6.775 18.860 28.383 1.00 93.56 330 ASP A CA 1
ATOM 2598 C C . ASP A 1 330 ? -5.747 19.609 29.242 1.00 93.56 330 ASP A C 1
ATOM 2600 O O . ASP A 1 330 ? -5.883 20.806 29.479 1.00 93.56 330 ASP A O 1
ATOM 2604 N N . ASP A 1 331 ? -4.685 18.900 29.632 1.00 94.38 331 ASP A N 1
ATOM 2605 C CA . ASP A 1 331 ? -3.533 19.409 30.371 1.00 94.38 331 ASP A CA 1
ATOM 2606 C C . ASP A 1 331 ? -2.254 19.142 29.557 1.00 94.38 331 ASP A C 1
ATOM 2608 O O . ASP A 1 331 ? -2.157 18.071 28.955 1.00 94.38 331 ASP A O 1
ATOM 2612 N N . PRO A 1 332 ? -1.231 20.020 29.568 1.00 93.50 332 PRO A N 1
ATOM 2613 C CA . PRO A 1 332 ? 0.006 19.817 28.796 1.00 93.50 332 PRO A CA 1
ATOM 2614 C C . PRO A 1 332 ? 0.713 18.477 29.070 1.00 93.50 332 PRO A C 1
ATOM 2616 O O . PRO A 1 332 ? 1.312 17.872 28.179 1.00 93.50 332 PRO A O 1
ATOM 2619 N N . GLU A 1 333 ? 0.621 17.988 30.306 1.00 94.00 333 GLU A N 1
ATOM 2620 C CA . GLU A 1 333 ? 1.198 16.706 30.729 1.00 94.00 333 GLU A CA 1
ATOM 2621 C C . GLU A 1 333 ? 0.216 15.530 30.603 1.00 94.00 333 GLU A C 1
ATOM 2623 O O . GLU A 1 333 ? 0.625 14.365 30.682 1.00 94.00 333 GLU A O 1
ATOM 2628 N N . GLY A 1 334 ? -1.065 15.832 30.375 1.00 94.62 334 GLY A N 1
ATOM 2629 C CA . GLY A 1 334 ? -2.155 14.873 30.289 1.00 94.62 334 GLY A CA 1
ATOM 2630 C C . GLY A 1 334 ? -2.066 13.948 29.070 1.00 94.62 334 GLY A C 1
ATOM 2631 O O . GLY A 1 334 ? -1.253 14.163 28.164 1.00 94.62 334 GLY A O 1
ATOM 2632 N N . PRO A 1 335 ? -2.897 12.891 29.042 1.00 96.12 335 PRO A N 1
ATOM 2633 C CA . PRO A 1 335 ? -2.935 11.973 27.916 1.00 96.12 335 PRO A CA 1
ATOM 2634 C C . PRO A 1 335 ? -3.520 12.655 26.680 1.00 96.12 335 PRO A C 1
ATOM 2636 O O . PRO A 1 335 ? -4.425 13.492 26.785 1.00 96.12 335 PRO A O 1
ATOM 2639 N N . TRP A 1 336 ? -3.042 12.256 25.508 1.00 97.00 336 TRP A N 1
ATOM 2640 C CA . TRP A 1 336 ? -3.655 12.666 24.249 1.00 97.00 336 TRP A CA 1
ATOM 2641 C C . TRP A 1 336 ? -5.049 12.064 24.089 1.00 97.00 336 TRP A C 1
ATOM 2643 O O . TRP A 1 336 ? -5.298 10.906 24.419 1.00 97.0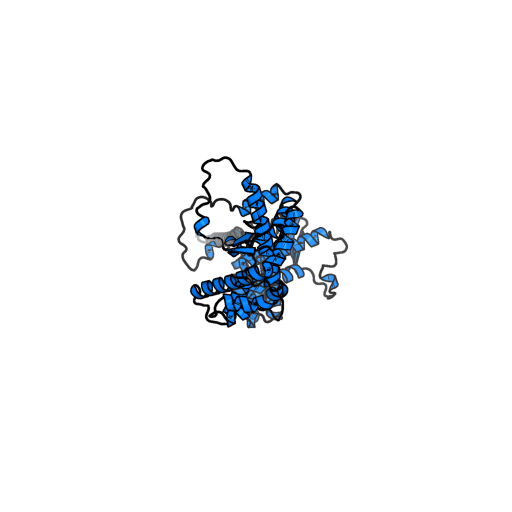0 336 TRP A O 1
ATOM 2653 N N . LYS A 1 337 ? -5.969 12.863 23.549 1.00 96.75 337 LYS A N 1
ATOM 2654 C CA . LYS A 1 337 ? -7.349 12.471 23.265 1.00 96.75 337 LYS A CA 1
ATOM 2655 C C . LYS A 1 337 ? -7.678 12.721 21.803 1.00 96.75 337 LYS A C 1
ATOM 2657 O O . LYS A 1 337 ? -7.224 13.700 21.213 1.00 96.75 337 LYS A O 1
ATOM 2662 N N . LEU A 1 338 ? -8.504 11.848 21.231 1.00 96.94 338 LEU A N 1
ATOM 2663 C CA . LEU A 1 338 ? -9.035 11.984 19.878 1.00 96.94 338 LEU A CA 1
ATOM 2664 C C . LEU A 1 338 ? -10.501 12.411 19.958 1.00 96.94 338 LEU A C 1
ATOM 2666 O O . LEU A 1 338 ? -11.317 11.717 20.562 1.00 96.94 338 LEU A O 1
ATOM 2670 N N . SER A 1 339 ? -10.858 13.517 19.311 1.00 96.00 339 SER A N 1
ATOM 2671 C CA . SER A 1 339 ? -12.248 13.969 19.216 1.00 96.00 339 SER A CA 1
ATOM 2672 C C . SER A 1 339 ? -12.661 14.214 17.772 1.00 96.00 339 SER A C 1
ATOM 2674 O O . SER A 1 339 ? -11.868 14.611 16.912 1.00 96.00 339 SER A O 1
ATOM 2676 N N . ARG A 1 340 ? -13.934 13.943 17.484 1.00 95.56 340 ARG A N 1
ATOM 2677 C CA . ARG A 1 340 ? -14.516 14.156 16.161 1.00 95.56 340 ARG A CA 1
ATOM 2678 C C . ARG A 1 340 ? -14.601 15.656 15.894 1.00 95.56 340 ARG A C 1
ATOM 2680 O O . ARG A 1 340 ? -15.068 16.416 16.734 1.00 95.56 340 ARG A O 1
ATOM 2687 N N . GLN A 1 341 ? -14.172 16.091 14.716 1.00 90.88 341 GLN A N 1
ATOM 2688 C CA . GLN A 1 341 ? -14.383 17.471 14.298 1.00 90.88 341 GLN A CA 1
ATOM 2689 C C . GLN A 1 341 ? -15.875 17.712 14.041 1.00 90.88 341 GLN A C 1
ATOM 2691 O O . GLN A 1 341 ? -16.507 17.032 13.223 1.00 90.88 341 GLN A O 1
ATOM 2696 N N . ASP A 1 342 ? -16.436 18.712 14.717 1.00 86.12 342 ASP A N 1
ATOM 2697 C CA . ASP A 1 342 ? -17.782 19.191 14.430 1.00 86.12 342 ASP A CA 1
ATOM 2698 C C . ASP A 1 342 ? -17.815 19.801 13.029 1.00 86.12 342 ASP A C 1
ATOM 2700 O O . ASP A 1 342 ? -17.268 20.881 12.793 1.00 86.12 342 ASP A O 1
ATOM 2704 N N . LYS A 1 343 ? -18.522 19.146 12.097 1.00 76.25 343 LYS A N 1
ATOM 2705 C CA . LYS A 1 343 ? -18.680 19.628 10.710 1.00 76.25 343 LYS A CA 1
ATOM 2706 C C . LYS A 1 343 ? -19.136 21.093 10.641 1.00 76.25 343 LYS A C 1
ATOM 2708 O O . LYS A 1 343 ? -18.734 21.808 9.737 1.00 76.25 343 LYS A O 1
ATOM 2713 N N . ARG A 1 344 ? -19.910 21.555 11.633 1.00 70.19 344 ARG A N 1
ATOM 2714 C CA . ARG A 1 344 ? -20.429 22.931 11.725 1.00 70.19 344 ARG A CA 1
ATOM 2715 C C . ARG A 1 344 ? -19.354 24.005 11.929 1.00 70.19 344 ARG A C 1
ATOM 2717 O O . ARG A 1 344 ? -19.634 25.170 11.677 1.00 70.19 344 ARG A O 1
ATOM 2724 N N . LYS A 1 345 ? -18.155 23.649 12.406 1.00 63.56 345 LYS A N 1
ATOM 2725 C CA . LYS A 1 345 ? -17.048 24.605 12.589 1.00 63.56 345 LYS A CA 1
ATOM 2726 C C . LYS A 1 345 ? -16.137 24.709 11.363 1.00 63.56 345 LYS A C 1
ATOM 2728 O O . LYS A 1 345 ? -15.405 25.685 11.263 1.00 63.56 345 LYS A O 1
ATOM 2733 N N . LYS A 1 346 ? -16.214 23.763 10.417 1.00 58.84 346 LYS A N 1
ATOM 2734 C CA . LYS A 1 346 ? -15.362 23.745 9.216 1.00 58.84 346 LYS A CA 1
ATOM 2735 C C . LYS A 1 346 ? -15.665 24.910 8.261 1.00 58.84 346 LYS A C 1
ATOM 2737 O O . LYS A 1 346 ? -14.745 25.449 7.662 1.00 58.84 346 LYS A O 1
ATOM 2742 N N . ASP A 1 347 ? -16.917 25.367 8.227 1.00 52.22 347 ASP A N 1
ATOM 2743 C CA . ASP A 1 347 ? -17.350 26.513 7.408 1.00 52.22 347 ASP A CA 1
ATOM 2744 C C . ASP A 1 347 ? -17.033 27.878 8.047 1.00 52.22 347 ASP A C 1
ATOM 2746 O O . ASP A 1 347 ? -17.279 28.922 7.450 1.00 52.22 347 ASP A O 1
ATOM 2750 N N . LYS A 1 348 ? -16.483 27.886 9.269 1.00 49.03 348 LYS A N 1
ATOM 2751 C CA . LYS A 1 348 ? -15.952 29.083 9.933 1.00 49.03 348 LYS A CA 1
ATOM 2752 C C . LYS A 1 348 ? -14.426 29.058 9.998 1.00 49.03 348 LYS A C 1
ATOM 2754 O O . LYS A 1 348 ? -13.851 29.579 10.951 1.00 49.03 348 LYS A O 1
ATOM 2759 N N . HIS A 1 349 ? -13.759 28.499 8.988 1.00 43.22 349 HIS A N 1
ATOM 2760 C CA . HIS A 1 349 ? -12.450 29.057 8.674 1.00 43.22 349 HIS A CA 1
ATOM 2761 C C . HIS A 1 349 ? -12.705 30.490 8.208 1.00 43.22 349 HIS A C 1
ATOM 2763 O O . HIS A 1 349 ? -13.472 30.678 7.260 1.00 43.22 349 HIS A O 1
ATOM 2769 N N . PRO A 1 350 ? -12.164 31.509 8.894 1.00 41.47 350 PRO A N 1
ATOM 2770 C CA . PRO A 1 350 ? -12.234 32.854 8.371 1.00 41.47 350 PRO A CA 1
ATOM 2771 C C . PRO A 1 350 ? -11.543 32.788 7.014 1.00 41.47 350 PRO A C 1
ATOM 2773 O O . PRO A 1 350 ? -10.349 32.504 6.943 1.00 41.47 350 PRO A O 1
ATOM 2776 N N . ASN A 1 351 ? -12.293 33.010 5.935 1.00 39.69 351 ASN A N 1
ATOM 2777 C CA . ASN A 1 351 ? -11.699 33.595 4.749 1.00 39.69 351 ASN A CA 1
ATOM 2778 C C . ASN A 1 351 ? -11.050 34.884 5.247 1.00 39.69 351 ASN A C 1
ATOM 2780 O O . ASN A 1 351 ? -11.712 35.900 5.450 1.00 39.69 351 ASN A O 1
ATOM 2784 N N . SER A 1 352 ? -9.761 34.784 5.554 1.00 43.09 352 SER A N 1
ATOM 2785 C CA . SER A 1 352 ? -8.848 35.894 5.672 1.00 43.09 352 SER A CA 1
ATOM 2786 C C . SER A 1 352 ? -8.808 36.536 4.289 1.00 43.09 352 SER A C 1
ATOM 2788 O O . SER A 1 352 ? -7.955 36.222 3.463 1.00 43.09 352 SER A O 1
ATOM 2790 N N . GLU A 1 353 ? -9.792 37.390 4.016 1.00 45.31 353 GLU A N 1
ATOM 2791 C CA . GLU A 1 353 ? -9.756 38.332 2.896 1.00 45.31 353 GLU A CA 1
ATOM 2792 C C . GLU A 1 353 ? -8.604 39.339 3.064 1.00 45.31 353 GLU A C 1
ATOM 2794 O O . GLU A 1 353 ? -8.198 39.986 2.103 1.00 45.31 353 GLU A O 1
ATOM 2799 N N . ASP A 1 354 ? -7.978 39.388 4.243 1.00 43.59 354 ASP A N 1
ATOM 2800 C CA . ASP A 1 354 ? -6.711 40.071 4.453 1.00 43.59 354 ASP A CA 1
ATOM 2801 C C . ASP A 1 354 ? -5.548 39.145 4.074 1.00 43.59 354 ASP A C 1
ATOM 2803 O O . ASP A 1 354 ? -5.022 38.397 4.897 1.00 43.59 354 ASP A O 1
ATOM 2807 N N . GLY A 1 355 ? -5.148 39.202 2.801 1.00 46.28 355 GLY A N 1
ATOM 2808 C CA . GLY A 1 355 ? -4.037 38.465 2.183 1.00 46.28 355 GLY A CA 1
ATOM 2809 C C . GLY A 1 355 ? -2.634 38.777 2.729 1.00 46.28 355 GLY A C 1
ATOM 2810 O O . GLY A 1 355 ? -1.696 38.971 1.958 1.00 46.28 355 GLY A O 1
ATOM 2811 N N . ARG A 1 356 ? -2.455 38.813 4.050 1.00 49.28 356 ARG A N 1
ATOM 2812 C CA . ARG A 1 356 ? -1.144 38.709 4.696 1.00 49.28 356 ARG A CA 1
ATOM 2813 C C . ARG A 1 356 ? -0.958 37.258 5.116 1.00 49.28 356 ARG A C 1
ATOM 2815 O O . ARG A 1 356 ? -1.551 36.828 6.098 1.00 49.28 356 ARG A O 1
ATOM 2822 N N . GLY A 1 357 ? -0.166 36.517 4.336 1.00 48.00 357 GLY A N 1
ATOM 2823 C CA . GLY A 1 357 ? 0.225 35.139 4.639 1.00 48.00 357 GLY A CA 1
ATOM 2824 C C . GLY A 1 357 ? 0.712 35.047 6.080 1.00 48.00 357 GLY A C 1
ATOM 2825 O O . GLY A 1 357 ? 1.735 35.634 6.427 1.00 48.00 357 GLY A O 1
ATOM 2826 N N . SER A 1 358 ? -0.092 34.411 6.927 1.00 47.22 358 SER A N 1
ATOM 2827 C CA . SER A 1 358 ? 0.137 34.383 8.361 1.00 47.22 358 SER A CA 1
ATOM 2828 C C . SER A 1 358 ? 1.170 33.314 8.698 1.00 47.22 358 SER A C 1
ATOM 2830 O O . SER A 1 358 ? 1.177 32.220 8.130 1.00 47.22 358 SER A O 1
ATOM 2832 N N . GLU A 1 359 ? 2.022 33.627 9.671 1.00 55.94 359 GLU A N 1
ATOM 2833 C CA . GLU A 1 359 ? 2.968 32.697 10.299 1.00 55.94 359 GLU A CA 1
ATOM 2834 C C . GLU A 1 359 ? 2.284 31.404 10.805 1.00 55.94 359 GLU A C 1
ATOM 2836 O O . GLU A 1 359 ? 2.946 30.386 10.978 1.00 55.94 359 GLU A O 1
ATOM 2841 N N . ASN A 1 360 ? 0.948 31.383 10.906 1.00 61.28 360 ASN A N 1
ATOM 2842 C CA . ASN A 1 360 ? 0.144 30.218 11.282 1.00 61.28 360 ASN A CA 1
ATOM 2843 C C . ASN A 1 360 ? 0.227 29.039 10.295 1.00 61.28 360 ASN A C 1
ATOM 2845 O O . ASN A 1 360 ? -0.105 27.920 10.680 1.00 61.28 360 ASN A O 1
ATOM 2849 N N . SER A 1 361 ? 0.649 29.244 9.039 1.00 75.38 361 SER A N 1
ATOM 2850 C CA . SER A 1 361 ? 0.699 28.143 8.060 1.00 75.38 361 SER A CA 1
ATOM 2851 C C . SER A 1 361 ? 1.729 27.070 8.424 1.00 75.38 361 SER A C 1
ATOM 2853 O O . SER A 1 361 ? 1.550 25.913 8.040 1.00 75.38 361 SER A O 1
ATOM 2855 N N . ARG A 1 362 ? 2.811 27.440 9.124 1.00 79.00 362 ARG A N 1
ATOM 2856 C CA . ARG A 1 362 ? 3.853 26.488 9.525 1.00 79.00 362 ARG A CA 1
ATOM 2857 C C . ARG A 1 362 ? 3.409 25.665 10.731 1.00 79.00 362 ARG A C 1
ATOM 2859 O O . ARG A 1 362 ? 3.446 24.442 10.658 1.00 79.00 362 ARG A O 1
ATOM 2866 N N . ASP A 1 363 ? 2.910 26.322 11.773 1.00 83.56 363 ASP A N 1
ATOM 2867 C CA . ASP A 1 363 ? 2.417 25.652 12.981 1.00 83.56 363 ASP A CA 1
ATOM 2868 C C . ASP A 1 363 ? 1.242 24.713 12.667 1.00 83.56 363 ASP A C 1
ATOM 2870 O O . ASP A 1 363 ? 1.147 23.611 13.208 1.00 83.56 363 ASP A O 1
ATOM 2874 N N . GLU A 1 364 ? 0.360 25.113 11.744 1.00 86.12 364 GLU A N 1
ATOM 2875 C CA . GLU A 1 364 ? -0.732 24.261 11.273 1.00 86.12 364 GLU A CA 1
ATOM 2876 C C . GLU A 1 364 ? -0.212 23.036 10.508 1.00 86.12 364 GLU A C 1
ATOM 2878 O O . GLU A 1 364 ? -0.724 21.928 10.692 1.00 86.12 364 GLU A O 1
ATOM 2883 N N . HIS A 1 365 ? 0.810 23.209 9.666 1.00 86.12 365 HIS A N 1
ATOM 2884 C CA . HIS A 1 365 ? 1.442 22.095 8.967 1.00 86.12 365 HIS A CA 1
ATOM 2885 C C . HIS A 1 365 ? 2.093 21.119 9.956 1.00 86.12 365 HIS A C 1
ATOM 2887 O O . HIS A 1 365 ? 1.765 19.935 9.928 1.00 86.12 365 HIS A O 1
ATOM 2893 N N . GLU A 1 366 ? 2.924 21.605 10.881 1.00 88.31 366 GLU A N 1
ATOM 2894 C CA . GLU A 1 366 ? 3.585 20.779 11.903 1.00 88.31 366 GLU A CA 1
ATOM 2895 C C . GLU A 1 366 ? 2.563 20.042 12.787 1.00 88.31 366 GLU A C 1
ATOM 2897 O O . GLU A 1 366 ? 2.685 18.833 13.011 1.00 88.31 366 GLU A O 1
ATOM 2902 N N . TYR A 1 367 ? 1.489 20.721 13.211 1.00 91.38 367 TYR A N 1
ATOM 2903 C CA . TYR A 1 367 ? 0.381 20.084 13.928 1.00 91.38 367 TYR A CA 1
ATOM 2904 C C . TYR A 1 367 ? -0.287 18.983 13.096 1.00 91.38 367 TYR A C 1
ATOM 2906 O O . TYR A 1 367 ? -0.591 17.909 13.621 1.00 91.38 367 TYR A O 1
ATOM 2914 N N . ASN A 1 368 ? -0.518 19.220 11.802 1.00 90.94 368 ASN A N 1
ATOM 2915 C CA . ASN A 1 368 ? -1.129 18.236 10.914 1.00 90.94 368 ASN A CA 1
ATOM 2916 C C . ASN A 1 368 ? -0.244 17.002 10.727 1.00 90.94 368 ASN A C 1
ATOM 2918 O O . ASN A 1 368 ? -0.763 15.891 10.846 1.00 90.94 368 ASN A O 1
ATOM 2922 N N . VAL A 1 369 ? 1.061 17.182 10.49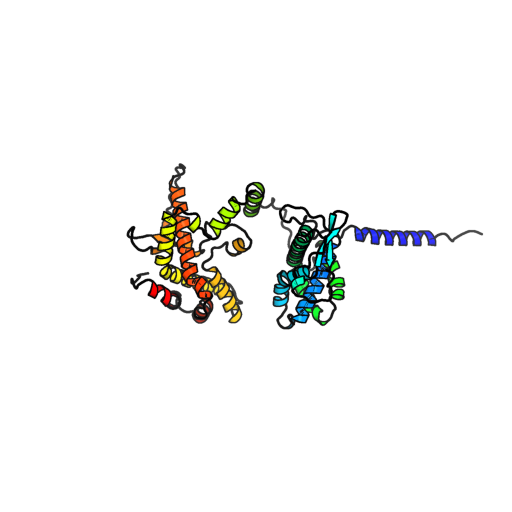6 1.00 91.94 369 VAL A N 1
ATOM 2923 C CA . VAL A 1 369 ? 2.025 16.074 10.391 1.00 91.94 369 VAL A CA 1
ATOM 2924 C C . VAL A 1 369 ? 2.039 15.271 11.690 1.00 91.94 369 VAL A C 1
ATOM 2926 O O . VAL A 1 369 ? 1.826 14.060 11.661 1.00 91.94 369 VAL A O 1
ATOM 2929 N N . MET A 1 370 ? 2.173 15.942 12.839 1.00 95.00 370 MET A N 1
ATOM 2930 C CA . MET A 1 370 ? 2.156 15.305 14.159 1.00 95.00 370 MET A CA 1
ATOM 2931 C C . MET A 1 370 ? 0.857 14.522 14.400 1.00 95.00 370 MET A C 1
ATOM 2933 O O . MET A 1 370 ? 0.895 13.350 14.778 1.00 95.00 370 MET A O 1
ATOM 2937 N N . ARG A 1 371 ? -0.305 15.138 14.143 1.00 95.19 371 ARG A N 1
ATOM 2938 C CA . ARG A 1 371 ? -1.623 14.501 14.291 1.00 95.19 371 ARG A CA 1
ATOM 2939 C C . ARG A 1 371 ? -1.747 13.249 13.438 1.00 95.19 371 ARG A C 1
ATOM 2941 O O . ARG A 1 371 ? -2.218 12.217 13.915 1.00 95.19 371 ARG A O 1
ATOM 2948 N N . TYR A 1 372 ? -1.384 13.355 12.168 1.00 95.38 372 TYR A N 1
ATOM 2949 C CA . TYR A 1 372 ? -1.514 12.266 11.213 1.00 95.38 372 TYR A CA 1
ATOM 2950 C C . TYR A 1 372 ? -0.540 11.129 11.503 1.00 95.38 372 TYR A C 1
ATOM 2952 O O . TYR A 1 372 ? -0.959 9.973 11.454 1.00 95.38 372 TYR A O 1
ATOM 2960 N N . ALA A 1 373 ? 0.692 11.444 11.905 1.00 95.62 373 ALA A N 1
ATOM 2961 C CA . ALA A 1 373 ? 1.661 10.460 12.367 1.00 95.62 373 ALA A CA 1
ATOM 2962 C C . ALA A 1 373 ? 1.144 9.704 13.603 1.00 95.62 373 ALA A C 1
ATOM 2964 O O . ALA A 1 373 ? 1.097 8.475 13.583 1.00 95.62 373 ALA A O 1
ATOM 2965 N N . MET A 1 374 ? 0.654 10.410 14.632 1.00 97.25 374 MET A N 1
ATOM 2966 C CA . MET A 1 374 ? 0.086 9.780 15.834 1.00 97.25 374 MET A CA 1
ATOM 2967 C C . MET A 1 374 ? -1.070 8.831 15.505 1.00 97.25 374 MET A C 1
ATOM 2969 O O . MET A 1 374 ? -1.074 7.689 15.959 1.00 97.25 374 MET A O 1
ATOM 2973 N N . ILE A 1 375 ? -2.047 9.286 14.709 1.00 97.19 375 ILE A N 1
ATOM 2974 C CA . ILE A 1 375 ? -3.220 8.474 14.353 1.00 97.19 375 ILE A CA 1
ATOM 2975 C C . ILE A 1 375 ? -2.810 7.264 13.513 1.00 97.19 375 ILE A C 1
ATOM 2977 O O . ILE A 1 375 ? -3.275 6.158 13.780 1.00 97.19 375 ILE A O 1
ATOM 2981 N N . ARG A 1 376 ? -1.955 7.458 12.501 1.00 95.75 376 ARG A N 1
ATOM 2982 C CA . ARG A 1 376 ? -1.508 6.375 11.620 1.00 95.75 376 ARG A CA 1
ATOM 2983 C C . ARG A 1 376 ? -0.745 5.322 12.410 1.00 95.75 376 ARG A C 1
ATOM 2985 O O . ARG A 1 376 ? -1.104 4.155 12.323 1.00 95.75 376 ARG A O 1
ATOM 2992 N N . LEU A 1 377 ? 0.259 5.721 13.189 1.00 96.06 377 LEU A N 1
ATOM 2993 C CA . LEU A 1 377 ? 1.056 4.784 13.977 1.00 96.06 377 LEU A CA 1
ATOM 2994 C C . LEU A 1 377 ? 0.187 4.048 15.005 1.00 96.06 377 LEU A C 1
ATOM 2996 O O . LEU A 1 377 ? 0.234 2.828 15.063 1.00 96.06 377 LEU A O 1
ATOM 3000 N N . ALA A 1 378 ? -0.695 4.752 15.724 1.00 97.12 378 ALA A N 1
ATOM 3001 C CA . ALA A 1 378 ? -1.616 4.109 16.662 1.00 97.12 378 ALA A CA 1
ATOM 3002 C C . ALA A 1 378 ? -2.559 3.114 15.964 1.00 97.12 378 ALA A C 1
ATOM 3004 O O . ALA A 1 378 ? -2.905 2.089 16.540 1.00 97.12 378 ALA A O 1
ATOM 3005 N N . CYS A 1 379 ? -2.982 3.395 14.728 1.00 97.31 379 CYS A N 1
ATOM 3006 C CA . CYS A 1 379 ? -3.812 2.482 13.942 1.00 97.31 379 CYS A CA 1
ATOM 3007 C C . CYS A 1 379 ? -3.026 1.229 13.544 1.00 97.31 379 CYS A C 1
ATOM 3009 O O . CYS A 1 379 ? -3.519 0.124 13.748 1.00 97.31 379 CYS A O 1
ATOM 3011 N N . ARG A 1 380 ? -1.789 1.393 13.056 1.00 95.12 380 ARG A N 1
ATOM 3012 C CA . ARG A 1 380 ? -0.918 0.271 12.678 1.00 95.12 380 ARG A CA 1
ATOM 3013 C C . ARG A 1 380 ? -0.622 -0.648 13.865 1.00 95.12 380 ARG A C 1
ATOM 3015 O O . ARG A 1 380 ? -0.862 -1.844 13.760 1.00 95.12 380 ARG A O 1
ATOM 3022 N N . ASP A 1 381 ? -0.221 -0.073 15.001 1.00 95.25 381 ASP A N 1
ATOM 3023 C CA . ASP A 1 381 ? 0.084 -0.810 16.238 1.00 95.25 381 ASP A CA 1
ATOM 3024 C C . ASP A 1 381 ? -1.135 -1.598 16.773 1.00 95.25 381 ASP A C 1
ATOM 3026 O O . ASP A 1 381 ? -0.995 -2.568 17.511 1.00 95.25 381 ASP A O 1
ATOM 3030 N N . THR A 1 382 ? -2.365 -1.161 16.466 1.00 94.62 382 THR A N 1
ATOM 3031 C CA . THR A 1 382 ? -3.583 -1.734 17.071 1.00 94.62 382 THR A CA 1
ATOM 3032 C C . THR A 1 382 ? -4.410 -2.609 16.143 1.00 94.62 382 THR A C 1
ATOM 3034 O O . THR A 1 382 ? -5.127 -3.489 16.627 1.00 94.62 382 THR A O 1
ATOM 3037 N N . ILE A 1 383 ? -4.347 -2.357 14.838 1.00 95.00 383 ILE A N 1
ATOM 3038 C CA . ILE A 1 383 ? -5.101 -3.079 13.817 1.00 95.00 383 ILE A CA 1
ATOM 3039 C C . ILE A 1 383 ? -4.124 -3.874 12.954 1.00 95.00 383 ILE A C 1
ATOM 3041 O O . ILE A 1 383 ? -4.145 -5.093 13.064 1.00 95.00 383 ILE A O 1
ATOM 3045 N N . ASP A 1 384 ? -3.253 -3.222 12.171 1.00 92.12 384 ASP A N 1
ATOM 3046 C CA . ASP A 1 384 ? -2.391 -3.898 11.181 1.00 92.12 384 ASP A CA 1
ATOM 3047 C C . ASP A 1 384 ? -1.529 -5.009 11.793 1.00 92.12 384 ASP A C 1
ATOM 3049 O O . ASP A 1 384 ? -1.498 -6.115 11.258 1.00 92.12 384 ASP A O 1
ATOM 3053 N N . GLU A 1 385 ? -0.861 -4.750 12.923 1.00 88.62 385 GLU A N 1
ATOM 3054 C CA . GLU A 1 385 ? -0.013 -5.759 13.580 1.00 88.62 385 GLU A CA 1
ATOM 3055 C C . GLU A 1 385 ? -0.827 -6.984 14.020 1.00 88.62 385 GLU A C 1
ATOM 3057 O O . GLU A 1 385 ? -0.383 -8.121 13.868 1.00 88.62 385 GLU A O 1
ATOM 3062 N N . ARG A 1 386 ? -2.073 -6.775 14.455 1.00 86.62 386 ARG A N 1
ATOM 3063 C CA . ARG A 1 386 ? -2.958 -7.851 14.924 1.00 86.62 386 ARG A CA 1
ATOM 3064 C C . ARG A 1 386 ? -3.650 -8.612 13.800 1.00 86.62 386 ARG A C 1
ATOM 3066 O O . ARG A 1 386 ? -4.114 -9.719 14.041 1.00 86.62 386 ARG A O 1
ATOM 3073 N N . LEU A 1 387 ? -3.698 -8.063 12.583 1.00 84.06 387 LEU A N 1
ATOM 3074 C CA . LEU A 1 387 ? -4.172 -8.809 11.411 1.00 84.06 387 LEU A CA 1
ATOM 3075 C C . LEU A 1 387 ? -3.254 -9.987 11.067 1.00 84.06 387 LEU A C 1
ATOM 3077 O O . LEU A 1 387 ? -3.687 -10.896 10.368 1.00 84.06 387 LEU A O 1
ATOM 3081 N N . SER A 1 388 ? -2.001 -9.966 11.534 1.00 75.06 388 SER A N 1
ATOM 3082 C CA . SER A 1 388 ? -1.047 -11.062 11.337 1.00 75.06 388 SER A CA 1
ATOM 3083 C C . SER A 1 388 ? -1.090 -12.142 12.424 1.00 75.06 388 SER A C 1
ATOM 3085 O O . SER A 1 388 ? -0.443 -13.174 12.267 1.00 75.06 388 SER A O 1
ATOM 3087 N N . GLU A 1 389 ? -1.840 -11.931 13.511 1.00 76.56 389 GLU A N 1
ATOM 3088 C CA . GLU A 1 389 ? -1.961 -12.893 14.610 1.00 76.56 389 GLU A CA 1
ATOM 3089 C C . GLU A 1 389 ? -3.164 -13.826 14.383 1.00 76.56 389 GLU A C 1
ATOM 3091 O O . GLU A 1 389 ? -4.269 -13.361 14.093 1.00 76.56 389 GLU A O 1
ATOM 3096 N N . ASP A 1 390 ? -2.981 -15.137 14.593 1.00 65.69 390 ASP A N 1
ATOM 3097 C CA . ASP A 1 390 ? -4.023 -16.171 14.419 1.00 65.69 390 ASP A CA 1
ATOM 3098 C C . ASP A 1 390 ? -5.310 -15.897 15.235 1.00 65.69 390 ASP A C 1
ATOM 3100 O O . ASP A 1 390 ? -6.408 -16.310 14.858 1.00 65.69 390 ASP A O 1
ATOM 3104 N N . ASP A 1 391 ? -5.194 -15.157 16.343 1.00 56.19 391 ASP A N 1
ATOM 3105 C CA . ASP A 1 391 ? -6.284 -14.857 17.282 1.00 56.19 391 ASP A CA 1
ATOM 3106 C C . ASP A 1 391 ? -7.097 -13.594 16.915 1.00 56.19 391 ASP A C 1
ATOM 3108 O O . ASP A 1 391 ? -8.030 -13.208 17.633 1.00 56.19 391 ASP A O 1
ATOM 3112 N N . GLY A 1 392 ? -6.731 -12.904 15.828 1.00 62.78 392 GLY A N 1
ATOM 3113 C CA . GLY A 1 392 ? -7.068 -11.499 15.604 1.00 62.78 392 GLY A CA 1
ATOM 3114 C C . GLY A 1 392 ? -7.727 -11.154 14.275 1.00 62.78 392 GLY A C 1
ATOM 3115 O O . GLY A 1 392 ? -7.694 -9.981 13.906 1.00 62.78 392 GLY A O 1
ATOM 3116 N N . ASP A 1 393 ? -8.338 -12.102 13.558 1.00 88.56 393 ASP A N 1
ATOM 3117 C CA . ASP A 1 393 ? -8.911 -11.791 12.245 1.00 88.56 393 ASP A CA 1
ATOM 3118 C C . ASP A 1 393 ? -10.154 -10.878 12.343 1.00 88.56 393 ASP A C 1
ATOM 3120 O O . ASP A 1 393 ? -11.311 -11.299 12.491 1.00 88.56 393 ASP A O 1
ATOM 3124 N N . LEU A 1 394 ? -9.891 -9.574 12.246 1.00 93.94 394 LEU A N 1
ATOM 3125 C CA . LEU A 1 394 ? -10.893 -8.520 12.213 1.00 93.94 394 LEU A CA 1
ATOM 3126 C C . LEU A 1 394 ? -11.843 -8.684 11.023 1.00 93.94 394 LEU A C 1
ATOM 3128 O O . LEU A 1 394 ? -13.026 -8.362 11.158 1.00 93.94 394 LEU A O 1
ATOM 3132 N N . ALA A 1 395 ? -11.370 -9.186 9.879 1.00 93.56 395 ALA A N 1
ATOM 3133 C CA . ALA A 1 395 ? -12.222 -9.395 8.719 1.00 93.56 395 ALA A CA 1
ATOM 3134 C C . ALA A 1 395 ? -13.270 -10.468 9.021 1.00 93.56 395 ALA A C 1
ATOM 3136 O O . ALA A 1 395 ? -14.470 -10.215 8.869 1.00 93.56 395 ALA A O 1
ATOM 3137 N N . ASN A 1 396 ? -12.847 -11.602 9.580 1.00 92.12 396 ASN A N 1
ATOM 3138 C CA . ASN A 1 396 ? -13.760 -12.649 10.028 1.00 92.12 396 ASN A CA 1
ATOM 3139 C C . ASN A 1 396 ? -14.727 -12.164 11.118 1.00 92.12 396 ASN A C 1
ATOM 3141 O O . ASN A 1 396 ? -15.930 -12.450 11.067 1.00 92.12 396 ASN A O 1
ATOM 3145 N N . LEU A 1 397 ? -14.250 -11.367 12.080 1.00 94.31 397 LEU A N 1
ATOM 3146 C CA . LEU A 1 397 ? -15.116 -10.777 13.101 1.00 94.31 397 LEU A CA 1
ATOM 3147 C C . LEU A 1 397 ? -16.193 -9.868 12.484 1.00 94.31 397 LEU A C 1
ATOM 3149 O O . LEU A 1 397 ? -17.359 -9.952 12.885 1.00 94.31 397 LEU A O 1
ATOM 3153 N N . ILE A 1 398 ? -15.827 -9.028 11.510 1.00 95.12 398 ILE A N 1
ATOM 3154 C CA . ILE A 1 398 ? -16.753 -8.133 10.804 1.00 95.12 398 ILE A CA 1
ATOM 3155 C C . ILE A 1 398 ? -17.751 -8.932 9.963 1.00 95.12 398 ILE A C 1
ATOM 3157 O O . ILE A 1 398 ? -18.945 -8.648 10.036 1.00 95.12 398 ILE A O 1
ATOM 3161 N N . VAL A 1 399 ? -17.308 -9.943 9.207 1.00 92.44 399 VAL A N 1
ATOM 3162 C CA . VAL A 1 399 ? -18.189 -10.794 8.385 1.00 92.44 399 VAL A CA 1
ATOM 3163 C C . VAL A 1 399 ? -19.254 -11.471 9.251 1.00 92.44 399 VAL A C 1
ATOM 3165 O O . VAL A 1 399 ? -20.435 -11.450 8.900 1.00 92.44 399 VAL A O 1
ATOM 3168 N N . ASN A 1 400 ? -18.862 -12.007 10.410 1.00 93.50 400 ASN A N 1
ATOM 3169 C CA . ASN A 1 400 ? -19.769 -12.705 11.325 1.00 93.50 400 ASN A CA 1
ATOM 3170 C C . ASN A 1 400 ? -20.702 -11.766 12.111 1.00 93.50 400 ASN A C 1
ATOM 3172 O O . ASN A 1 400 ? -21.724 -12.211 12.626 1.00 93.50 400 ASN A O 1
ATOM 3176 N N . ASN A 1 401 ? -20.372 -10.473 12.208 1.00 95.31 401 ASN A N 1
ATOM 3177 C CA . ASN A 1 401 ? -21.119 -9.486 12.995 1.00 95.31 401 ASN A CA 1
ATOM 3178 C C . ASN A 1 401 ? -21.546 -8.269 12.166 1.00 95.31 401 ASN A C 1
ATOM 3180 O O . ASN A 1 401 ? -21.710 -7.174 12.705 1.00 95.31 401 ASN A O 1
ATOM 3184 N N . LEU A 1 402 ? -21.727 -8.438 10.855 1.00 91.50 402 LEU A N 1
ATOM 3185 C CA . LEU A 1 402 ? -21.952 -7.309 9.955 1.00 91.50 402 LEU A CA 1
ATOM 3186 C C . LEU A 1 402 ? -23.240 -6.541 10.285 1.00 91.50 402 LEU A C 1
ATOM 3188 O O . LEU A 1 402 ? -23.286 -5.317 10.161 1.00 91.50 402 LEU A O 1
ATOM 3192 N N . ASP A 1 403 ? -24.275 -7.248 10.735 1.00 93.44 403 ASP A N 1
ATOM 3193 C CA . ASP A 1 403 ? -25.561 -6.652 11.107 1.00 93.44 403 ASP A CA 1
ATOM 3194 C C . ASP A 1 403 ? -25.577 -6.120 12.555 1.00 93.44 403 ASP A C 1
ATOM 3196 O O . ASP A 1 403 ? -26.500 -5.403 12.942 1.00 93.44 403 ASP A O 1
ATOM 3200 N N . SER A 1 404 ? -24.531 -6.394 13.342 1.00 96.19 404 SER A N 1
ATOM 3201 C CA . SER A 1 404 ? -24.375 -5.871 14.701 1.00 96.19 404 SER A CA 1
ATOM 3202 C C . SER A 1 404 ? -24.051 -4.370 14.702 1.00 96.19 404 SER A C 1
ATOM 3204 O O . SER A 1 404 ? -23.623 -3.772 13.702 1.00 96.19 404 SER A O 1
ATOM 3206 N N . ASP A 1 405 ? -24.251 -3.736 15.860 1.00 96.62 405 ASP A N 1
ATOM 3207 C CA . ASP A 1 405 ? -23.842 -2.350 16.075 1.00 96.62 405 ASP A CA 1
ATOM 3208 C C . ASP A 1 405 ? -22.304 -2.221 15.989 1.00 96.62 405 ASP A C 1
ATOM 3210 O O . ASP A 1 405 ? -21.591 -2.959 16.683 1.00 96.62 405 ASP A O 1
ATOM 3214 N N . PRO A 1 406 ? -21.756 -1.280 15.188 1.00 96.62 406 PRO A N 1
ATOM 3215 C CA . PRO A 1 406 ? -20.312 -1.112 15.050 1.00 96.62 406 PRO A CA 1
ATOM 3216 C C . PRO A 1 406 ? -19.585 -0.840 16.371 1.00 96.62 406 PRO A C 1
ATOM 3218 O O . PRO A 1 406 ? -18.406 -1.177 16.493 1.00 96.62 406 PRO A O 1
ATOM 3221 N N . LYS A 1 407 ? -20.247 -0.243 17.380 1.00 96.62 407 LYS A N 1
ATOM 3222 C CA . LYS A 1 407 ? -19.608 -0.017 18.685 1.00 96.62 407 LYS A CA 1
ATOM 3223 C C . LYS A 1 407 ? -19.396 -1.327 19.435 1.00 96.62 407 LYS A C 1
ATOM 3225 O O . LYS A 1 407 ? -18.359 -1.457 20.080 1.00 96.62 407 LYS A O 1
ATOM 3230 N N . THR A 1 408 ? -20.320 -2.281 19.326 1.00 96.88 408 THR A N 1
ATOM 3231 C CA . THR A 1 408 ? -20.186 -3.608 19.943 1.00 96.88 408 THR A CA 1
ATOM 3232 C C . THR A 1 408 ? -19.025 -4.382 19.330 1.00 96.88 408 THR A C 1
ATOM 3234 O O . THR A 1 408 ? -18.171 -4.866 20.066 1.00 96.88 408 THR A O 1
ATOM 3237 N N . VAL A 1 409 ? -18.932 -4.433 17.996 1.00 96.31 409 VAL A N 1
ATOM 3238 C CA . VAL A 1 409 ? -17.837 -5.140 17.303 1.00 96.31 409 VAL A CA 1
ATOM 3239 C C . VAL A 1 409 ? -16.478 -4.523 17.646 1.00 96.31 409 VAL A C 1
ATOM 3241 O O . VAL A 1 409 ? -15.549 -5.237 18.021 1.00 96.31 409 VAL A O 1
ATOM 3244 N N . ALA A 1 410 ? -16.385 -3.189 17.618 1.00 96.75 410 ALA A N 1
ATOM 3245 C CA . ALA A 1 410 ? -15.190 -2.463 18.041 1.00 96.75 410 ALA A CA 1
ATOM 3246 C C . ALA A 1 410 ? -14.832 -2.718 19.514 1.00 96.75 410 ALA A C 1
ATOM 3248 O O . ALA A 1 410 ? -13.661 -2.874 19.846 1.00 96.75 410 ALA A O 1
ATOM 3249 N N . GLY A 1 411 ? -15.829 -2.784 20.400 1.00 96.00 411 GLY A N 1
ATOM 3250 C CA . GLY A 1 411 ? -15.631 -3.100 21.812 1.00 96.00 411 GLY A CA 1
ATOM 3251 C C . GLY A 1 411 ? -15.051 -4.497 22.025 1.00 96.00 411 GLY A C 1
ATOM 3252 O O . GLY A 1 411 ? -14.150 -4.648 22.843 1.00 96.00 411 GLY A O 1
ATOM 3253 N N . THR A 1 412 ? -15.518 -5.491 21.266 1.00 95.31 412 THR A N 1
ATOM 3254 C CA . THR A 1 412 ? -14.997 -6.864 21.313 1.00 95.31 412 THR A CA 1
ATOM 3255 C C . THR A 1 412 ? -13.557 -6.935 20.807 1.00 95.31 412 THR A C 1
ATOM 3257 O O . THR A 1 412 ? -12.692 -7.430 21.526 1.00 95.31 412 THR A O 1
ATOM 3260 N N . PHE A 1 413 ? -13.279 -6.388 19.619 1.00 95.50 413 PHE A N 1
ATOM 3261 C CA . PHE A 1 413 ? -11.950 -6.450 18.998 1.00 95.50 413 PHE A CA 1
ATOM 3262 C C . PHE A 1 413 ? -10.881 -5.687 19.796 1.00 95.50 413 PHE A C 1
ATOM 3264 O O . PHE A 1 413 ? -9.793 -6.200 20.071 1.00 95.50 413 PHE A O 1
ATOM 3271 N N . CYS A 1 414 ? -11.209 -4.462 20.219 1.00 95.75 414 CYS A N 1
ATOM 3272 C CA . CYS A 1 414 ? -10.268 -3.561 20.882 1.00 95.75 414 CYS A CA 1
ATOM 3273 C C . CYS A 1 414 ? -10.150 -3.805 22.395 1.00 95.75 414 CYS A C 1
ATOM 3275 O O . CYS A 1 414 ? -9.389 -3.106 23.064 1.00 95.75 414 CYS A O 1
ATOM 3277 N N . LYS A 1 415 ? -10.882 -4.774 22.968 1.00 95.12 415 LYS A N 1
ATOM 3278 C CA . LYS A 1 415 ? -10.865 -5.056 24.414 1.00 95.12 415 LYS A CA 1
ATOM 3279 C C . LYS A 1 415 ? -9.458 -5.316 24.977 1.00 95.12 415 LYS A C 1
ATOM 3281 O O . LYS A 1 415 ? -9.165 -4.733 26.025 1.00 95.12 415 LYS A O 1
ATOM 3286 N N . PRO A 1 416 ? -8.587 -6.131 24.346 1.00 93.44 416 PRO A N 1
ATOM 3287 C CA . PRO A 1 416 ? -7.243 -6.387 24.874 1.00 93.44 416 PRO A CA 1
ATOM 3288 C C . PRO A 1 416 ? -6.407 -5.104 24.955 1.00 93.44 416 PRO A C 1
ATOM 3290 O O . PRO A 1 416 ? -5.809 -4.809 25.986 1.00 93.44 416 PRO A O 1
ATOM 3293 N N . ILE A 1 417 ? -6.483 -4.283 23.907 1.00 93.94 417 ILE A N 1
ATOM 3294 C CA . ILE A 1 417 ? -5.744 -3.023 23.760 1.00 93.94 417 ILE A CA 1
ATOM 3295 C C . ILE A 1 417 ? -6.208 -2.011 24.807 1.00 93.94 417 ILE A C 1
ATOM 3297 O O . ILE A 1 417 ? -5.415 -1.468 25.568 1.00 93.94 417 ILE A O 1
ATOM 3301 N N . CYS A 1 418 ? -7.522 -1.823 24.923 1.00 94.19 418 CYS A N 1
ATOM 3302 C CA . CYS A 1 418 ? -8.106 -0.889 25.881 1.00 94.19 418 CYS A CA 1
ATOM 3303 C C . CYS A 1 418 ? -7.896 -1.299 27.345 1.00 94.19 418 CYS A C 1
ATOM 3305 O O . CYS A 1 418 ? -7.917 -0.446 28.230 1.00 94.19 418 CYS A O 1
ATOM 3307 N N . SER A 1 419 ? -7.711 -2.594 27.613 1.00 92.88 419 SER A N 1
ATOM 3308 C CA . SER A 1 419 ? -7.417 -3.083 28.964 1.00 92.88 419 SER A CA 1
ATOM 3309 C C . SER A 1 419 ? -5.964 -2.800 29.355 1.00 92.88 419 SER A C 1
ATOM 3311 O O . SER A 1 419 ? -5.704 -2.456 30.508 1.00 92.88 419 SER A O 1
ATOM 3313 N N . ALA A 1 420 ? -5.035 -2.882 28.397 1.00 87.88 420 ALA A N 1
ATOM 3314 C CA . ALA A 1 420 ? -3.622 -2.578 28.608 1.00 87.88 420 ALA A CA 1
ATOM 3315 C C . ALA A 1 420 ? -3.373 -1.083 28.876 1.00 87.88 420 ALA A C 1
ATOM 3317 O O . ALA A 1 420 ? -2.530 -0.743 29.701 1.00 87.88 420 ALA A O 1
ATOM 3318 N N . SER A 1 421 ? -4.161 -0.186 28.271 1.00 80.00 421 SER A N 1
ATOM 3319 C CA . SER A 1 421 ? -4.037 1.271 28.460 1.00 80.00 421 SER A CA 1
ATOM 3320 C C . SER A 1 421 ? -4.479 1.790 29.844 1.00 80.00 421 SER A C 1
ATOM 3322 O O . SER A 1 421 ? -4.556 2.998 30.054 1.00 80.00 421 SER A O 1
ATOM 3324 N N . GLY A 1 422 ? -4.770 0.913 30.812 1.00 62.84 422 GLY A N 1
ATOM 3325 C CA . GLY A 1 422 ? -4.947 1.318 32.207 1.00 62.84 422 GLY A CA 1
ATOM 3326 C C . GLY A 1 422 ? -6.257 2.054 32.499 1.00 62.84 422 GLY A C 1
ATOM 3327 O O . GLY A 1 422 ? -6.244 3.154 33.042 1.00 62.84 422 GLY A O 1
ATOM 3328 N N . GLY A 1 423 ? -7.399 1.436 32.181 1.00 49.84 423 GLY A N 1
ATOM 3329 C CA . GLY A 1 423 ? -8.638 1.530 32.974 1.00 49.84 423 GLY A CA 1
ATOM 3330 C C . GLY A 1 423 ? -9.258 2.907 33.269 1.00 49.84 423 GLY A C 1
ATOM 3331 O O . GLY A 1 423 ? -10.156 2.978 34.111 1.00 49.84 423 GLY A O 1
ATOM 3332 N N . LYS A 1 424 ? -8.854 4.002 32.616 1.00 56.25 424 LYS A N 1
ATOM 3333 C CA . LYS A 1 424 ? -9.608 5.262 32.688 1.00 56.25 424 LYS A CA 1
ATOM 3334 C C . LYS A 1 424 ? -10.894 5.074 31.880 1.00 56.25 424 LYS A C 1
ATOM 3336 O O . LYS A 1 424 ? -10.845 4.900 30.668 1.00 56.25 424 LYS A O 1
ATOM 3341 N N . LYS A 1 425 ? -12.048 5.045 32.557 1.00 53.66 425 LYS A N 1
ATOM 3342 C CA . LYS A 1 425 ? -13.373 4.995 31.916 1.00 53.66 425 LYS A CA 1
ATOM 3343 C C . LYS A 1 425 ? -13.500 6.165 30.930 1.00 53.66 425 LYS A C 1
ATOM 3345 O O . LYS A 1 425 ? -13.663 7.302 31.356 1.00 53.66 425 LYS A O 1
ATOM 3350 N N . GLU A 1 426 ? -13.411 5.887 29.634 1.00 51.16 426 GLU A N 1
ATOM 3351 C CA . GLU A 1 426 ? -13.715 6.852 28.573 1.00 51.16 426 GLU A CA 1
ATOM 3352 C C . GLU A 1 426 ? -15.237 6.962 28.392 1.00 51.16 426 GLU A C 1
ATOM 3354 O O . GLU A 1 426 ? -15.894 5.977 28.047 1.00 51.16 426 GLU A O 1
ATOM 3359 N N . GLU A 1 427 ? -15.793 8.160 28.590 1.00 46.12 427 GLU A N 1
ATOM 3360 C CA . GLU A 1 427 ? -17.083 8.559 28.013 1.00 46.12 427 GLU A CA 1
ATOM 3361 C C . GLU A 1 427 ? -16.841 8.975 26.550 1.00 46.12 427 GLU A C 1
ATOM 3363 O O . GLU A 1 427 ? -16.062 9.894 26.294 1.00 46.12 427 GLU A O 1
ATOM 3368 N N . LEU A 1 428 ? -17.458 8.272 25.590 1.00 46.34 428 LEU A N 1
ATOM 3369 C CA . LEU A 1 428 ? -17.328 8.505 24.140 1.00 46.34 428 LEU A CA 1
ATOM 3370 C C . LEU A 1 428 ? -18.678 8.442 23.418 1.00 46.34 428 LEU A C 1
ATOM 3372 O O . LEU A 1 428 ? -19.374 7.401 23.537 1.00 46.34 428 LEU A O 1
#

Foldseek 3Di:
DDDDDDDPPVVVVVVVVVVVVVVVVVVPALDDPVPPQPQDPNDGAAADPCQLLVLLLQLLQQLLVCCVVVVCLVVPLVSSLVCSADVSLVSQLQFWWWDADPVRHTYIDGDPDPVPPDVVCSLPPQPPPDDPVRRVVRSVVSSSVNNSSCVVCSVVSSVLCSVPSVPDHSVRSSVVPSVVSSHDPPPVPDDDDDDDDDDDPDDDPDVQVVVVVCCSVPVPVCPVLVVLLCQQAPVLVVADPVLVVVLVQQLLLCLLVLLLVLLLVLLVVLVVCPVVDPPCPDLVVLLVVSVVSLLCSLFAPCVVVVVVSTGDPAGHRGGPCLVQWAWDAPDPPGHIDIDGDDPVCVVPPPPCPVPPPDPVVVVVNSRRSSSRSSSSSSNCVQRVVQCPPPVQVSSVLCSVQSVPDSSVSSCVRSVVSVVVSPDDDDDD

Sequence (428 aa):
MLSTRSGGAAVAAAAAMALLMMLMVEEADSKKVFKKKILMQGKNYKIHPDTESDMCNAVISEMHTELVKHKMKDEGEDNIYDTAGMAICLGVVQRYTFDKDDTGVWKLMKKNKTDDDDEDDMFGGMPEGGNSQQVVEGLLLTKKVCMDWCEELQQEVSEVMYKRVDSSTPQEIALDFCPQAIKPEEKRKGKVPYTPKTAAPAPPPNPSDMMQDFLNKRDTSGAISEMLELEAHYPEKTLDPPFQEKVNKGRVDLQCTVCKVGVRKAIEKVKEMRSTTPQFKDRWQRESLVTDIVQKI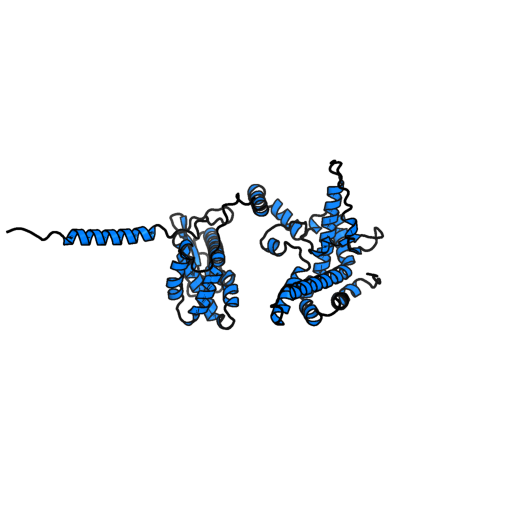CHGKDYERLRQGYYPAVPGNPPEWAQGYHIFQDDPEGPWKLSRQDKRKKDKHPNSEDGRGSENSRDEHEYNVMRYAMIRLACRDTIDERLSEDDGDLANLIVNNLDSDPKTVAGTFCKPICSASGGKKEEL

Radius of gyration: 30.51 Å; chains: 1; bounding box: 62×70×125 Å

pLDDT: mean 79.95, std 18.01, range [34.25, 98.0]

Secondary structure (DSSP, 8-state):
------SHHHHHHHHHHHHHHHHHHHTSS---STTS--EETTEEPPB-TTHHHHHHHHHHHHHHHHHHHHTGGGG-HHHHHHHHHHHHHHHHHHHEEEEE-TTS-EEEEE----S---GGGGG----TTS-HHHHHHHHHHHHHHHHHHHHHHHHHHHHHHHHHTTTS-HHHHHHHHHHHHTS-GGG---S--PPPP-----PPPPHHHHHHHHHHHH-TTSHHHHHHHHHHH-GGGGS-HHHHHHHHHHHHHHHHHHHHHHHHHHHHHHHHHHHH-TTTTSHHHHHHHHHHHHHTTTS-TTHHHHHTTPPPSSTT---GGGGGEEEE-SSTTSPPEEEE--HHHHTTS----S----THHHHHHHHHHHHHHHHHHHHIIIIIGGGGSTT--HHHHHHHTTTS-HHHHHHHHTHHHHHHT-------

Organism: Guillardia theta (strain CCMP2712) (NCBI:txid905079)